Protein AF-0000000071175942 (afdb_homodimer)

Sequence (416 aa):
MAPLQQITIAVAVILCLSQVSLAQKGKKAVAVIKTDIVSGVIKFSQENATAPVFITGQIEGLSKGNHGFHIHEKGDTSGGCGTTGSHYNPHKANHGGPSDQDRHIGDLGNIYAEPSGVAQINIVDPKITLVGKYSIIGRAVVVHADPDDLGRRGHPDSKTTGHAGGRLGCGVIGIEHPPDFWNSSSTASSSIILILAAVIISGLANSRMAPLQQITIAVAVILCLSQVSLAQKGKKAVAVIKTDIVSGVIKFSQENATAPVFITGQIEGLSKGNHGFHIHEKGDTSGGCGTTGSHYNPHKANHGGPSDQDRHIGDLGNIYAEPSGVAQINIVDPKITLVGKYSIIGRAVVVHADPDDLGRRGHPDSKTTGHAGGRLGCGVIGIEHPPDFWNSSSTASSSIILILAAVIISGLANSR

Foldseek 3Di:
DPPPPPPPPPPPPPPPPPPPPPQPAKFKKWWWKDDPQKTKIKMWIDGGFQFWIKIWIKMFRAAFFKWWKWWACALDCVVHPVPLHFGAAPPPFWFFAQPDPTHHLTGDFIFGADNRRMTTDTGTGRREGCEDPRHSARHKMWIARAGQCGLPDDDPCCRGHSPRHHTPIMTGMHGDPDPPDGHPPPPPPPPPPPPPPPPPPPPPPPPD/DPPPPPPPPPPPPPPPPPPPPPQPAKFKKKWWKDDPQKTKIKMWIDRGFQFWIKIWIKMFRAAFFKWWKWWACALDCVVHPVPLHFGAAPPPFWFFAQPDPTHGLTGDFIFGAHNRRMTTDTGTGRREGCEDPRHSARHKMWIARAGQCGLPDDDPCCRGHSPRHHTPIMTGMHGDPDPPDGHPPPPPPPPPPPPPPPPPPPPPPPDD

Secondary structure (DSSP, 8-state):
--------------------------EEEEEEEE-SS-EEEEEEEESSTTSPEEEEEEEESPPSEEEEEEEES----EEEEGGG-SB--TT-PPP--TT-SSS-TTEEEEEEE-TTSEEEEEEEESS--SSSTT--TT-EEEEESS---TT-SS-TTHHHHTT--SEEEEEE-EEEE-SS-S--------------------------/--------------------------EEEEEEEE-SS-EEEEEEEESSTTSPEEEEEEEESPPSEEEEEEEES----EEEEGGG-SB--TT-PPP--TT-SSS-TTEEEEEEE-TTSEEEEEEEESS--SSSTT--TT-EEEEESS---TT-SSSTTHHHHTT--SEEEEEE-EEEE-SS-S--------------------------

Solvent-accessible surface area (backbone atoms only — not comparable to full-atom values): 22180 Å² total; per-residue (Å²): 132,80,79,78,76,76,77,78,76,78,76,77,78,73,74,72,71,68,70,72,65,72,71,58,72,48,39,32,32,28,20,51,24,71,49,100,63,22,36,32,46,40,38,37,40,25,60,36,94,84,44,46,27,38,35,36,44,39,36,36,61,41,68,63,40,50,18,13,31,32,30,22,31,13,16,24,55,83,68,42,55,72,47,15,62,55,67,22,40,87,78,70,48,45,30,22,31,66,85,44,84,66,28,29,56,19,34,61,30,61,43,50,19,39,88,89,10,44,21,69,42,79,47,78,39,73,71,45,40,80,47,53,40,67,30,48,60,6,14,18,43,35,37,24,64,27,45,39,49,38,33,70,54,89,55,92,46,8,50,69,61,12,56,13,68,55,70,60,32,39,16,44,24,7,32,57,31,68,57,63,72,62,41,61,65,72,72,70,74,72,72,74,75,74,76,76,78,78,78,78,77,76,77,78,76,76,81,122,133,82,80,78,74,77,76,78,76,77,75,77,78,74,73,72,70,67,70,71,66,73,72,59,73,48,41,31,31,26,20,51,25,72,49,99,62,21,37,33,47,40,36,37,38,25,62,36,95,84,44,45,28,39,35,36,42,40,38,35,59,41,69,63,41,49,19,14,32,32,30,23,30,12,15,22,54,82,67,40,58,72,48,15,63,56,65,22,41,84,77,71,48,46,29,20,30,67,85,45,84,68,28,28,56,19,37,60,29,62,43,50,19,38,87,88,10,42,21,69,43,78,45,76,38,73,71,44,39,79,47,53,40,70,30,48,60,7,14,18,44,36,38,25,64,27,47,40,48,37,33,69,55,88,55,94,46,9,48,68,61,12,56,13,66,55,71,59,32,39,17,44,23,7,33,58,31,68,56,61,73,63,40,61,64,74,70,69,75,71,72,75,74,76,74,77,77,77,76,78,76,77,77,77,75,76,79,125

pLDDT: mean 83.29, std 24.88, range [25.86, 99.0]

Nearest PDB structures (foldseek):
  4mcm-assembly4_G  TM=9.886E-01  e=2.846E-21  Homo sapiens
  8gsq-assembly3_E  TM=9.847E-01  e=2.397E-21  Homo sapiens
  3gtv-assembly6_K  TM=9.870E-01  e=3.786E-21  Homo sapiens
  1uxl-assembly4_I  TM=9.882E-01  e=4.009E-21  Homo sapiens
  1to4-assembly1_A  TM=9.749E-01  e=4.759E-21  Schistosoma mansoni

Structure (mmCIF, N/CA/C/O backbone):
data_AF-0000000071175942-model_v1
#
loop_
_entity.id
_entity.type
_entity.pdbx_description
1 polymer 'Superoxide dismutase'
#
loop_
_atom_site.group_PDB
_atom_site.id
_atom_site.type_symbol
_atom_site.label_atom_id
_atom_site.label_alt_id
_atom_site.label_comp_id
_atom_site.label_asym_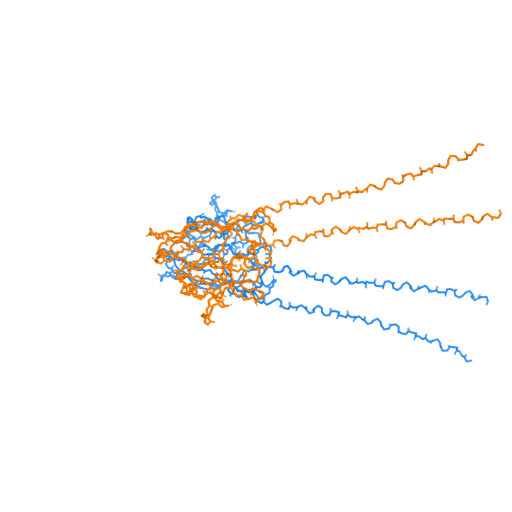id
_atom_site.label_entity_id
_atom_site.label_seq_id
_atom_site.pdbx_PDB_ins_code
_atom_site.Cartn_x
_atom_site.Cartn_y
_atom_site.Cartn_z
_atom_site.occupancy
_atom_site.B_iso_or_equiv
_atom_site.auth_seq_id
_atom_site.auth_comp_id
_atom_site.auth_asym_id
_atom_site.auth_atom_id
_atom_site.pdbx_PDB_model_num
ATOM 1 N N . MET A 1 1 ? 80.625 -10.57 19 1 34.16 1 MET A N 1
ATOM 2 C CA . MET A 1 1 ? 79.25 -10.547 19.453 1 34.16 1 MET A CA 1
ATOM 3 C C . MET A 1 1 ? 78.312 -10.016 18.375 1 34.16 1 MET A C 1
ATOM 5 O O . MET A 1 1 ? 78.562 -8.914 17.859 1 34.16 1 MET A O 1
ATOM 9 N N . ALA A 1 2 ? 77.75 -10.977 17.562 1 44.56 2 ALA A N 1
ATOM 10 C CA . ALA A 1 2 ? 76.875 -10.766 16.391 1 44.56 2 ALA A CA 1
ATOM 11 C C . ALA A 1 2 ? 75.688 -9.875 16.719 1 44.56 2 ALA A C 1
ATOM 13 O O . ALA A 1 2 ? 75.188 -9.93 17.844 1 44.56 2 ALA A O 1
ATOM 14 N N . PRO A 1 3 ? 75.625 -8.688 16.047 1 43.81 3 PRO A N 1
ATOM 15 C CA . PRO A 1 3 ? 74.5 -7.746 16.281 1 43.81 3 PRO A CA 1
ATOM 16 C C . PRO A 1 3 ? 73.125 -8.414 16.203 1 43.81 3 PRO A C 1
ATOM 18 O O . PRO A 1 3 ? 72.938 -9.367 15.453 1 43.81 3 PRO A O 1
ATOM 21 N N . LEU A 1 4 ? 72.5 -8.547 17.375 1 44.12 4 LEU A N 1
ATOM 22 C CA . LEU A 1 4 ? 71.125 -8.961 17.516 1 44.12 4 LEU A CA 1
ATOM 23 C C . LEU A 1 4 ? 70.188 -8.219 16.531 1 44.12 4 LEU A C 1
ATOM 25 O O . LEU A 1 4 ? 70.125 -6.992 16.562 1 44.12 4 LEU A O 1
ATOM 29 N N . GLN A 1 5 ? 70.188 -8.75 15.281 1 41.72 5 GLN A N 1
ATOM 30 C CA . GLN A 1 5 ? 69.188 -8.242 14.328 1 41.72 5 GLN A CA 1
ATOM 31 C C . GLN A 1 5 ? 67.812 -8.156 14.961 1 41.72 5 GLN A C 1
ATOM 33 O O . GLN A 1 5 ? 67.312 -9.109 15.594 1 41.72 5 GLN A O 1
ATOM 38 N N . GLN A 1 6 ? 67.438 -6.965 15.469 1 40.06 6 GLN A N 1
ATOM 39 C CA . GLN A 1 6 ? 66.062 -6.641 15.945 1 40.06 6 GLN A CA 1
ATOM 40 C C . GLN A 1 6 ? 65.062 -6.969 14.883 1 40.06 6 GLN A C 1
ATOM 42 O O . GLN A 1 6 ? 65.188 -6.551 13.727 1 40.06 6 GLN A O 1
ATOM 47 N N . ILE A 1 7 ? 64.5 -8.195 14.883 1 44.91 7 ILE A N 1
ATOM 48 C CA . ILE A 1 7 ? 63.344 -8.555 14.055 1 44.91 7 ILE A CA 1
ATOM 49 C C . ILE A 1 7 ? 62.125 -7.723 14.469 1 44.91 7 ILE A C 1
ATOM 51 O O . ILE A 1 7 ? 61.75 -7.723 15.633 1 44.91 7 ILE A O 1
ATOM 55 N N . THR A 1 8 ? 62.031 -6.512 13.906 1 41 8 THR A N 1
ATOM 56 C CA . THR A 1 8 ? 60.781 -5.754 14.109 1 41 8 THR A CA 1
ATOM 57 C C . THR A 1 8 ? 59.594 -6.512 13.547 1 41 8 THR A C 1
ATOM 59 O O . THR A 1 8 ? 59.562 -6.848 12.367 1 41 8 THR A O 1
ATOM 62 N N . ILE A 1 9 ? 58.969 -7.348 14.328 1 43 9 ILE A N 1
ATOM 63 C CA . ILE A 1 9 ? 57.719 -8.023 13.984 1 43 9 ILE A CA 1
ATOM 64 C C . ILE A 1 9 ? 56.625 -6.988 13.75 1 43 9 ILE A C 1
ATOM 66 O O . ILE A 1 9 ? 56.312 -6.18 14.633 1 43 9 ILE A O 1
ATOM 70 N N . ALA A 1 10 ? 56.469 -6.512 12.516 1 44.31 10 ALA A N 1
ATOM 71 C CA . ALA A 1 10 ? 55.312 -5.691 12.188 1 44.31 10 ALA A CA 1
ATOM 72 C C . ALA A 1 10 ? 54 -6.477 12.359 1 44.31 10 ALA A C 1
ATOM 74 O O . ALA A 1 10 ? 53.844 -7.539 11.758 1 44.31 10 ALA A O 1
ATOM 75 N N . VAL A 1 11 ? 53.438 -6.484 13.57 1 43.22 11 VAL A N 1
ATOM 76 C CA . VAL A 1 11 ? 52.125 -7.082 13.797 1 43.22 11 VAL A CA 1
ATOM 77 C C . VAL A 1 11 ? 51.062 -6.379 12.938 1 43.22 11 VAL A C 1
ATOM 79 O O . VAL A 1 11 ? 50.875 -5.164 13.039 1 43.22 11 VAL A O 1
ATOM 82 N N . ALA A 1 12 ? 50.875 -6.848 11.711 1 45.47 12 ALA A N 1
ATOM 83 C CA . ALA A 1 12 ? 49.75 -6.367 10.945 1 45.47 12 ALA A CA 1
ATOM 84 C C . ALA A 1 12 ? 48.438 -6.578 11.711 1 45.47 12 ALA A C 1
ATOM 86 O O . ALA A 1 12 ? 48.094 -7.711 12.055 1 45.47 12 ALA A O 1
ATOM 87 N N . VAL A 1 13 ? 48 -5.629 12.641 1 40.19 13 VAL A N 1
ATOM 88 C CA . VAL A 1 13 ? 46.688 -5.668 13.242 1 40.19 13 VAL A CA 1
ATOM 89 C C . VAL A 1 13 ? 45.625 -5.711 12.141 1 40.19 13 VAL A C 1
ATOM 91 O O . VAL A 1 13 ? 45.5 -4.773 11.344 1 40.19 13 VAL A O 1
ATOM 94 N N . ILE A 1 14 ? 45.312 -6.938 11.609 1 44.28 14 ILE A N 1
ATOM 95 C CA . ILE A 1 14 ? 44.156 -7.066 10.758 1 44.28 14 ILE A CA 1
ATOM 96 C C . ILE A 1 14 ? 42.906 -6.57 11.508 1 44.28 14 ILE A C 1
ATOM 98 O O . ILE A 1 14 ? 42.531 -7.152 12.523 1 44.28 14 ILE A O 1
ATOM 102 N N . LEU A 1 15 ? 42.75 -5.285 11.594 1 39.47 15 LEU A N 1
ATOM 103 C CA . LEU A 1 15 ? 41.438 -4.801 12.055 1 39.47 15 LEU A CA 1
ATOM 104 C C . LEU A 1 15 ? 40.312 -5.473 11.281 1 39.47 15 LEU A C 1
ATOM 106 O O . LEU A 1 15 ? 40.156 -5.273 10.07 1 39.47 15 LEU A O 1
ATOM 110 N N . CYS A 1 16 ? 40.062 -6.746 11.695 1 40.25 16 CYS A N 1
ATOM 111 C CA . CYS A 1 16 ? 38.812 -7.316 11.203 1 40.25 16 CYS A CA 1
ATOM 112 C C . CYS A 1 16 ? 37.625 -6.391 11.492 1 40.25 16 CYS A C 1
ATOM 114 O O . CYS A 1 16 ? 37.25 -6.223 12.648 1 40.25 16 CYS A O 1
ATOM 116 N N . LEU A 1 17 ? 37.594 -5.281 10.844 1 38.81 17 LEU A N 1
ATOM 117 C CA . LEU A 1 17 ? 36.312 -4.578 10.922 1 38.81 17 LEU A CA 1
ATOM 118 C C . LEU A 1 17 ? 35.156 -5.547 10.781 1 38.81 17 LEU A C 1
ATOM 120 O O . LEU A 1 17 ? 34.969 -6.156 9.727 1 38.81 17 LEU A O 1
ATOM 124 N N . SER A 1 18 ? 34.875 -6.312 11.867 1 36.91 18 SER A N 1
ATOM 125 C CA . SER A 1 18 ? 33.594 -6.961 11.875 1 36.91 18 SER A CA 1
ATOM 126 C C . SER A 1 18 ? 32.5 -6.043 11.297 1 36.91 18 SER A C 1
ATOM 128 O O . SER A 1 18 ? 32.344 -4.898 11.727 1 36.91 18 SER A O 1
ATOM 130 N N . GLN A 1 19 ? 32.406 -6.07 10.047 1 36.94 19 GLN A N 1
ATOM 131 C CA . GLN A 1 19 ? 31.141 -5.516 9.594 1 36.94 19 GLN A CA 1
ATOM 132 C C . GLN A 1 19 ? 30 -5.914 10.523 1 36.94 19 GLN A C 1
ATOM 134 O O . GLN A 1 19 ? 29.734 -7.102 10.703 1 36.94 19 GLN A O 1
ATOM 139 N N . VAL A 1 20 ? 29.938 -5.395 11.727 1 38.66 20 VAL A N 1
ATOM 140 C CA . VAL A 1 20 ? 28.625 -5.523 12.367 1 38.66 20 VAL A CA 1
ATOM 141 C C . VAL A 1 20 ? 27.531 -5.414 11.32 1 38.66 20 VAL A C 1
ATOM 143 O O . VAL A 1 20 ? 27.391 -4.383 10.656 1 38.66 20 VAL A O 1
ATOM 146 N N . SER A 1 21 ? 27.375 -6.426 10.57 1 39.06 21 SER A N 1
ATOM 147 C CA . SER A 1 21 ? 26.109 -6.461 9.844 1 39.06 21 SER A CA 1
ATOM 148 C C . SER A 1 21 ? 24.969 -5.934 10.703 1 39.06 21 SER A C 1
ATOM 150 O O . SER A 1 21 ? 24.672 -6.477 11.766 1 39.06 21 SER A O 1
ATOM 152 N N . LEU A 1 22 ? 24.891 -4.719 11.07 1 40.53 22 LEU A N 1
ATOM 153 C CA . LEU A 1 22 ? 23.578 -4.348 11.602 1 40.53 22 LEU A CA 1
ATOM 154 C C . LEU A 1 22 ? 22.484 -5.211 11 1 40.53 22 LEU A C 1
ATOM 156 O O . LEU A 1 22 ? 22.25 -5.18 9.789 1 40.53 22 LEU A O 1
ATOM 160 N N . ALA A 1 23 ? 22.328 -6.391 11.523 1 45.62 23 ALA A N 1
ATOM 161 C CA . ALA A 1 23 ? 21.234 -7.305 11.203 1 45.62 23 ALA A CA 1
ATOM 162 C C . ALA A 1 23 ? 19.984 -6.539 10.773 1 45.62 23 ALA A C 1
ATOM 164 O O . ALA A 1 23 ? 19.469 -5.715 11.531 1 45.62 23 ALA A O 1
ATOM 165 N N . GLN A 1 24 ? 19.938 -6.254 9.523 1 58.81 24 GLN A N 1
ATOM 166 C CA . GLN A 1 24 ? 18.688 -5.703 9.031 1 58.81 24 GLN A CA 1
ATOM 167 C C . GLN A 1 24 ? 17.484 -6.41 9.664 1 58.81 24 GLN A C 1
ATOM 169 O O . GLN A 1 24 ? 17.422 -7.641 9.672 1 58.81 24 GLN A O 1
ATOM 174 N N . LYS A 1 25 ? 16.781 -5.738 10.523 1 73.88 25 LYS A N 1
ATOM 175 C CA . LYS A 1 25 ? 15.586 -6.242 11.188 1 73.88 25 LYS A CA 1
ATOM 176 C C . LYS A 1 25 ? 14.562 -6.75 10.18 1 73.88 25 LYS A C 1
ATOM 178 O O . LYS A 1 25 ? 14.414 -6.176 9.094 1 73.88 25 LYS A O 1
ATOM 183 N N . GLY A 1 26 ? 14.062 -7.922 10.367 1 92.88 26 GLY A N 1
ATOM 184 C CA . GLY A 1 26 ? 12.992 -8.531 9.609 1 92.88 26 GLY A CA 1
ATOM 185 C C . GLY A 1 26 ? 11.898 -7.547 9.227 1 92.88 26 GLY A C 1
ATOM 186 O O . GLY A 1 26 ? 11.703 -6.539 9.906 1 92.88 26 GLY A O 1
ATOM 187 N N . LYS A 1 27 ? 11.391 -7.738 8 1 96.5 27 LYS A N 1
ATOM 188 C CA . LYS A 1 27 ? 10.297 -6.914 7.5 1 96.5 27 LYS A CA 1
ATOM 189 C C . LYS A 1 27 ? 9 -7.711 7.414 1 96.5 27 LYS A C 1
ATOM 191 O O . LYS A 1 27 ? 9.008 -8.875 7.012 1 96.5 27 LYS A O 1
ATOM 196 N N . LYS A 1 28 ? 7.941 -7.039 7.824 1 98.38 28 LYS A N 1
ATOM 197 C CA . LYS A 1 28 ? 6.605 -7.613 7.715 1 98.38 28 LYS A CA 1
ATOM 198 C C . LYS A 1 28 ? 5.66 -6.672 6.973 1 98.38 28 LYS A C 1
ATOM 200 O O . LYS A 1 28 ? 5.684 -5.461 7.199 1 98.38 28 LYS A O 1
ATOM 205 N N . ALA A 1 29 ? 4.898 -7.273 6.117 1 98.75 29 ALA A N 1
ATOM 206 C CA . ALA A 1 29 ? 3.898 -6.559 5.328 1 98.75 29 ALA A CA 1
ATOM 207 C C . ALA A 1 29 ? 2.557 -7.285 5.363 1 98.75 29 ALA A C 1
ATOM 209 O O . ALA A 1 29 ? 2.473 -8.43 5.812 1 98.75 29 ALA A O 1
ATOM 210 N N . VAL A 1 30 ? 1.546 -6.551 4.961 1 98.94 30 VAL A N 1
ATOM 211 C CA . VAL A 1 30 ? 0.2 -7.113 5.004 1 98.94 30 VAL A CA 1
ATOM 212 C C . VAL A 1 30 ? -0.644 -6.527 3.875 1 98.94 30 VAL A C 1
ATOM 214 O O . VAL A 1 30 ? -0.462 -5.371 3.488 1 98.94 30 VAL A O 1
ATOM 217 N N . ALA A 1 31 ? -1.486 -7.305 3.322 1 98.94 31 ALA A N 1
ATOM 218 C CA . ALA A 1 31 ? -2.504 -6.883 2.363 1 98.94 31 ALA A CA 1
ATOM 219 C C . ALA A 1 31 ? -3.887 -7.371 2.779 1 98.94 31 ALA A C 1
ATOM 221 O O . ALA A 1 31 ? -4.062 -8.547 3.104 1 98.94 31 ALA A O 1
ATOM 222 N N . VAL A 1 32 ? -4.82 -6.488 2.781 1 98.94 32 VAL A N 1
ATOM 223 C CA . VAL A 1 32 ? -6.207 -6.828 3.066 1 98.94 32 VAL A CA 1
ATOM 224 C C . VAL A 1 32 ? -7.012 -6.855 1.77 1 98.94 32 VAL A C 1
ATOM 226 O O . VAL A 1 32 ? -7.016 -5.879 1.015 1 98.94 32 VAL A O 1
ATOM 229 N N . ILE A 1 33 ? -7.578 -7.961 1.492 1 98.81 33 ILE A N 1
ATOM 230 C CA . ILE A 1 33 ? -8.477 -8.133 0.358 1 98.81 33 ILE A CA 1
ATOM 231 C C . ILE A 1 33 ? -9.93 -7.98 0.82 1 98.81 33 ILE A C 1
ATOM 233 O O . ILE A 1 33 ? -10.375 -8.688 1.725 1 98.81 33 ILE A O 1
ATOM 237 N N . LYS A 1 34 ? -10.609 -7.059 0.223 1 96.56 34 LYS A N 1
ATOM 238 C CA . LYS A 1 34 ? -12.016 -6.844 0.571 1 96.56 34 LYS A CA 1
ATOM 239 C C . LYS A 1 34 ? -12.836 -6.469 -0.661 1 96.56 34 LYS A C 1
ATOM 241 O O . LYS A 1 34 ? -12.703 -5.359 -1.186 1 96.56 34 LYS A O 1
ATOM 246 N N . THR A 1 35 ? -13.555 -7.289 -1.182 1 94.94 35 THR A N 1
ATOM 247 C CA . THR A 1 35 ? -14.586 -7.082 -2.189 1 94.94 35 THR A CA 1
ATOM 248 C C . THR A 1 35 ? -15.945 -7.539 -1.67 1 94.94 35 THR A C 1
ATOM 250 O O . THR A 1 35 ? -16.078 -7.895 -0.498 1 94.94 35 THR A O 1
ATOM 253 N N . ASP A 1 36 ? -16.953 -7.41 -2.506 1 91.62 36 ASP A N 1
ATOM 254 C CA . ASP A 1 36 ? -18.281 -7.84 -2.105 1 91.62 36 ASP A CA 1
ATOM 255 C C . ASP A 1 36 ? -18.328 -9.352 -1.908 1 91.62 36 ASP A C 1
ATOM 257 O O . ASP A 1 36 ? -19.125 -9.852 -1.108 1 91.62 36 ASP A O 1
ATOM 261 N N . ILE A 1 37 ? -17.406 -10.047 -2.566 1 93.94 37 ILE A N 1
ATOM 262 C CA . ILE A 1 37 ? -17.531 -11.5 -2.613 1 93.94 37 ILE A CA 1
ATOM 263 C C . ILE A 1 37 ? -16.312 -12.141 -1.953 1 93.94 37 ILE A C 1
ATOM 265 O O . ILE A 1 37 ? -16.438 -13.141 -1.242 1 93.94 37 ILE A O 1
ATOM 269 N N . VAL A 1 38 ? -15.195 -11.578 -2.158 1 98.5 38 VAL A N 1
ATOM 270 C CA . VAL A 1 38 ? -13.93 -12.188 -1.735 1 98.5 38 VAL A CA 1
ATOM 271 C C . VAL A 1 38 ? -13.289 -11.328 -0.646 1 98.5 38 VAL A C 1
ATOM 273 O O . VAL A 1 38 ? -13.242 -10.102 -0.761 1 98.5 38 VAL A O 1
ATOM 276 N N . SER A 1 39 ? -12.844 -11.953 0.42 1 98.62 39 SER A N 1
ATOM 277 C CA . SER A 1 39 ? -12.156 -11.266 1.505 1 98.62 39 SER A CA 1
ATOM 278 C C . SER A 1 39 ? -10.969 -12.086 2.01 1 98.62 39 SER A C 1
ATOM 280 O O . SER A 1 39 ? -10.922 -13.305 1.832 1 98.62 39 SER A O 1
ATOM 282 N N . GLY A 1 40 ? -9.984 -11.406 2.547 1 98.81 40 GLY A N 1
ATOM 283 C CA . GLY A 1 40 ? -8.828 -12.109 3.09 1 98.81 40 GLY A CA 1
ATOM 284 C C . GLY A 1 40 ? -7.758 -11.164 3.613 1 98.81 40 GLY A C 1
ATOM 285 O O . GLY A 1 40 ? -7.805 -9.961 3.361 1 98.81 40 GLY A O 1
ATOM 286 N N . VAL A 1 41 ? -6.906 -11.688 4.445 1 98.94 41 VAL A N 1
ATOM 287 C CA . VAL A 1 41 ? -5.711 -11.008 4.934 1 98.94 41 VAL A CA 1
ATOM 288 C C . VAL A 1 41 ? -4.469 -11.828 4.598 1 98.94 41 VAL A C 1
ATOM 290 O O . VAL A 1 41 ? -4.383 -13.008 4.957 1 98.94 41 VAL A O 1
ATOM 293 N N . ILE A 1 42 ? -3.578 -11.258 3.865 1 99 42 ILE A N 1
ATOM 294 C CA . ILE A 1 42 ? -2.338 -11.914 3.455 1 99 42 ILE A CA 1
ATOM 295 C C . ILE A 1 42 ? -1.152 -11.242 4.148 1 99 42 ILE A C 1
ATOM 297 O O . ILE A 1 42 ? -1.005 -10.016 4.094 1 99 42 ILE A O 1
ATOM 301 N N . LYS A 1 43 ? -0.287 -12.008 4.75 1 98.94 43 LYS A N 1
ATOM 302 C CA . LYS A 1 43 ? 0.888 -11.508 5.457 1 98.94 43 LYS A CA 1
ATOM 303 C C . LYS A 1 43 ? 2.174 -11.93 4.754 1 98.94 43 LYS A C 1
ATOM 305 O O . LYS A 1 43 ? 2.277 -13.055 4.262 1 98.94 43 LYS A O 1
ATOM 310 N N . PHE A 1 44 ? 3.107 -11.062 4.75 1 98.94 44 PHE A N 1
ATOM 311 C CA . PHE A 1 44 ? 4.441 -11.273 4.195 1 98.94 44 PHE A CA 1
ATOM 312 C C . PHE A 1 44 ? 5.508 -11.055 5.262 1 98.94 44 PHE A C 1
ATOM 314 O O . PHE A 1 44 ? 5.453 -10.078 6.012 1 98.94 44 PHE A O 1
ATOM 321 N N . SER A 1 45 ? 6.457 -11.945 5.305 1 98.69 45 SER A N 1
ATOM 322 C CA . SER A 1 45 ? 7.562 -11.797 6.242 1 98.69 45 SER A CA 1
ATOM 323 C C . SER A 1 45 ? 8.898 -12.133 5.586 1 98.69 45 SER A C 1
ATOM 325 O O . SER A 1 45 ? 9.016 -13.148 4.902 1 98.69 45 SER A O 1
ATOM 327 N N . GLN A 1 46 ? 9.805 -11.266 5.762 1 98 46 GLN A N 1
ATOM 328 C CA . GLN A 1 46 ? 11.156 -11.453 5.25 1 98 46 GLN A CA 1
ATOM 329 C C . GLN A 1 46 ? 12.195 -11.195 6.34 1 98 46 GLN A C 1
ATOM 331 O O . GLN A 1 46 ? 12.281 -10.086 6.871 1 98 46 GLN A O 1
ATOM 336 N N . GLU A 1 47 ? 13.008 -12.18 6.617 1 96.81 47 GLU A N 1
ATOM 337 C CA . GLU A 1 47 ? 13.898 -12.141 7.773 1 96.81 47 GLU A CA 1
ATOM 338 C C . GLU A 1 47 ? 15.047 -11.164 7.555 1 96.81 47 GLU A C 1
ATOM 340 O O . GLU A 1 47 ? 15.5 -10.508 8.492 1 96.81 47 GLU A O 1
ATOM 345 N N . ASN A 1 48 ? 15.547 -11.172 6.438 1 93.5 48 ASN A N 1
ATOM 346 C CA . ASN A 1 48 ? 16.594 -10.25 6.02 1 93.5 48 ASN A CA 1
ATOM 347 C C . ASN A 1 48 ? 16.578 -10.031 4.512 1 93.5 48 ASN A C 1
ATOM 349 O O . ASN A 1 48 ? 15.797 -10.656 3.795 1 93.5 48 ASN A O 1
ATOM 353 N N . ALA A 1 49 ? 17.406 -9.258 4.012 1 91.06 49 ALA A N 1
ATOM 354 C CA . ALA A 1 49 ? 17.344 -8.766 2.643 1 91.06 49 ALA A CA 1
ATOM 355 C C . ALA A 1 49 ? 17.547 -9.891 1.637 1 91.06 49 ALA A C 1
ATOM 357 O O . ALA A 1 49 ? 17.125 -9.789 0.479 1 91.06 49 ALA A O 1
ATOM 358 N N . THR A 1 50 ? 18.141 -10.984 1.987 1 94.25 50 THR A N 1
ATOM 359 C CA . THR A 1 50 ? 18.438 -12.055 1.043 1 94.25 50 THR A CA 1
ATOM 360 C C . THR A 1 50 ? 17.578 -13.281 1.329 1 94.25 50 THR A C 1
ATOM 362 O O . THR A 1 50 ? 17.625 -14.266 0.592 1 94.25 50 THR A O 1
ATOM 365 N N . ALA A 1 51 ? 16.781 -13.234 2.395 1 97.5 51 ALA A N 1
ATOM 366 C CA . ALA A 1 51 ? 15.922 -14.352 2.756 1 97.5 51 ALA A CA 1
ATOM 367 C C . ALA A 1 51 ? 14.695 -14.414 1.852 1 97.5 51 ALA A C 1
ATOM 369 O O . ALA A 1 51 ? 14.242 -13.383 1.344 1 97.5 51 ALA A O 1
ATOM 370 N N . PRO A 1 52 ? 14.234 -15.617 1.609 1 98.38 52 PRO A N 1
ATOM 371 C CA . PRO A 1 52 ? 12.945 -15.695 0.917 1 98.38 52 PRO A CA 1
ATOM 372 C C . PRO A 1 52 ? 11.812 -15.047 1.706 1 98.38 52 PRO A C 1
ATOM 374 O O . PRO A 1 52 ? 11.969 -14.758 2.896 1 98.38 52 PRO A O 1
ATOM 377 N N . VAL A 1 53 ? 10.766 -14.727 1.057 1 98.81 53 VAL A N 1
ATOM 378 C CA . VAL A 1 53 ? 9.586 -14.172 1.714 1 98.81 53 VAL A CA 1
ATOM 379 C C . VAL A 1 53 ? 8.594 -15.289 2.035 1 98.81 53 VAL A C 1
ATOM 381 O O . VAL A 1 53 ? 8.305 -16.125 1.186 1 98.81 53 VAL A O 1
ATOM 384 N N . PHE A 1 54 ? 8.109 -15.266 3.23 1 98.88 54 PHE A N 1
ATOM 385 C CA . PHE A 1 54 ? 7.027 -16.141 3.656 1 98.88 54 PHE A CA 1
ATOM 386 C C . PHE A 1 54 ? 5.68 -15.453 3.533 1 98.88 54 PHE A C 1
ATOM 388 O O . PHE A 1 54 ? 5.5 -14.344 4.043 1 98.88 54 PHE A O 1
ATOM 395 N N . ILE A 1 55 ? 4.801 -16.125 2.828 1 98.94 55 ILE A N 1
ATOM 396 C CA . ILE A 1 55 ? 3.453 -15.602 2.623 1 98.94 55 ILE A CA 1
ATOM 397 C C . ILE A 1 55 ? 2.436 -16.5 3.32 1 98.94 55 ILE A C 1
ATOM 399 O O . ILE A 1 55 ? 2.369 -17.703 3.047 1 98.94 55 ILE A O 1
ATOM 403 N N . THR A 1 56 ? 1.658 -15.875 4.246 1 98.94 56 THR A N 1
ATOM 404 C CA . THR A 1 56 ? 0.653 -16.641 4.984 1 98.94 56 THR A CA 1
ATOM 405 C C . THR A 1 56 ? -0.674 -15.883 5.02 1 98.94 56 THR A C 1
ATOM 407 O O . THR A 1 56 ? -0.719 -14.68 4.742 1 98.94 56 THR A O 1
ATOM 410 N N . GLY A 1 57 ? -1.738 -16.641 5.316 1 98.88 57 GLY A N 1
ATOM 411 C CA . GLY A 1 57 ? -3.053 -16.031 5.449 1 98.88 57 GLY A CA 1
ATOM 412 C C . GLY A 1 57 ? -4.172 -16.906 4.938 1 98.88 57 GLY A C 1
ATOM 413 O O . GLY A 1 57 ? -4.059 -18.141 4.953 1 98.88 57 GLY A O 1
ATOM 414 N N . GLN A 1 58 ? -5.246 -16.188 4.594 1 98.88 58 GLN A N 1
ATOM 415 C CA . GLN A 1 58 ? -6.426 -16.891 4.105 1 98.88 58 GLN A CA 1
ATOM 416 C C . GLN A 1 58 ? -7.285 -15.977 3.232 1 98.88 58 GLN A C 1
ATOM 418 O O . GLN A 1 58 ? -7.34 -14.766 3.455 1 98.88 58 GLN A O 1
ATOM 423 N N . ILE A 1 59 ? -7.902 -16.609 2.297 1 98.94 59 ILE A N 1
ATOM 424 C CA . ILE A 1 59 ? -8.875 -15.93 1.449 1 98.94 59 ILE A CA 1
ATOM 425 C C . ILE A 1 59 ? -10.195 -16.703 1.452 1 98.94 59 ILE A C 1
ATOM 427 O O . ILE A 1 59 ? -10.195 -17.938 1.352 1 98.94 59 ILE A O 1
ATOM 431 N N . GLU A 1 60 ? -11.266 -16 1.533 1 98.88 60 GLU A N 1
ATOM 432 C CA . GLU A 1 60 ? -12.602 -16.594 1.558 1 98.88 60 GLU A CA 1
ATOM 433 C C . GLU A 1 60 ? -13.453 -16.078 0.398 1 98.88 60 GLU A C 1
ATOM 435 O O . GLU A 1 60 ? -13.18 -15.016 -0.153 1 98.88 60 GLU A O 1
ATOM 440 N N . GLY A 1 61 ? -14.477 -16.922 0.054 1 98.81 61 GLY A N 1
ATOM 441 C CA . GLY A 1 61 ? -15.414 -16.531 -0.981 1 98.81 61 GLY A CA 1
ATOM 442 C C . GLY A 1 61 ? -15.039 -17.031 -2.359 1 98.81 61 GLY A C 1
ATOM 443 O O . GLY A 1 61 ? -15.523 -16.516 -3.371 1 98.81 61 GLY A O 1
ATOM 444 N N . LEU A 1 62 ? -14.203 -17.984 -2.375 1 98.81 62 LEU A N 1
ATOM 445 C CA . LEU A 1 62 ? -13.742 -18.531 -3.645 1 98.81 62 LEU A CA 1
ATOM 446 C C . LEU A 1 62 ? -14.516 -19.797 -4 1 98.81 62 LEU A C 1
ATOM 448 O O . LEU A 1 62 ? -14.969 -20.516 -3.111 1 98.81 62 LEU A O 1
ATOM 452 N N . SER A 1 63 ? -14.656 -20.031 -5.305 1 98.69 63 SER A N 1
ATOM 453 C CA . SER A 1 63 ? -15.133 -21.359 -5.715 1 98.69 63 SER A CA 1
ATOM 454 C C . SER A 1 63 ? -14.078 -22.422 -5.465 1 98.69 63 SER A C 1
ATOM 456 O O . SER A 1 63 ? -12.875 -22.141 -5.445 1 98.69 63 SER A O 1
ATOM 458 N N . LYS A 1 64 ? -14.516 -23.609 -5.309 1 98.81 64 LYS A N 1
ATOM 459 C CA . LYS A 1 64 ? -13.602 -24.719 -5.066 1 98.81 64 LYS A CA 1
ATOM 460 C C . LYS A 1 64 ? -12.602 -24.875 -6.207 1 98.81 64 LYS A C 1
ATOM 462 O O . LYS A 1 64 ? -12.969 -24.797 -7.379 1 98.81 64 LYS A O 1
ATOM 467 N N . GLY A 1 65 ? -11.297 -25.141 -5.785 1 98.88 65 GLY A N 1
ATOM 468 C CA . GLY A 1 65 ? -10.281 -25.453 -6.785 1 98.88 65 GLY A CA 1
ATOM 469 C C . GLY A 1 65 ? -9.141 -24.453 -6.801 1 98.88 65 GLY A C 1
ATOM 470 O O . GLY A 1 65 ? -8.969 -23.672 -5.855 1 98.88 65 GLY A O 1
ATOM 471 N N . ASN A 1 66 ? -8.359 -24.516 -7.816 1 98.88 66 ASN A N 1
ATOM 472 C CA . ASN A 1 66 ? -7.184 -23.656 -7.957 1 98.88 66 ASN A CA 1
ATOM 473 C C . ASN A 1 66 ? -7.559 -22.266 -8.469 1 98.88 66 ASN A C 1
ATOM 475 O O . A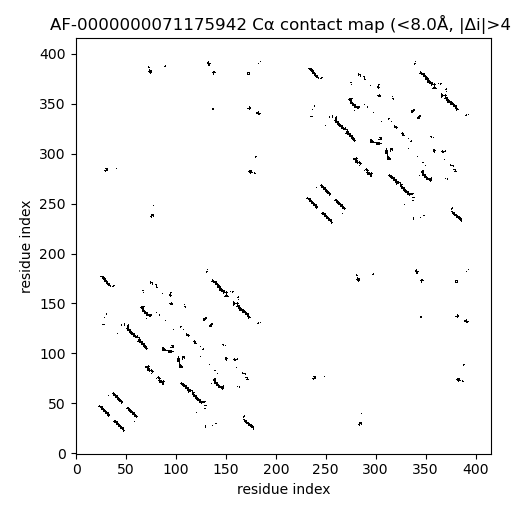SN A 1 66 ? -8.422 -22.141 -9.336 1 98.88 66 ASN A O 1
ATOM 479 N N . HIS A 1 67 ? -6.906 -21.312 -7.961 1 98.94 67 HIS A N 1
ATOM 480 C CA . HIS A 1 67 ? -6.992 -19.922 -8.383 1 98.94 67 HIS A CA 1
ATOM 481 C C . HIS A 1 67 ? -5.605 -19.328 -8.578 1 98.94 67 HIS A C 1
ATOM 483 O O . HIS A 1 67 ? -4.742 -19.453 -7.707 1 98.94 67 HIS A O 1
ATOM 489 N N . GLY A 1 68 ? -5.391 -18.703 -9.727 1 98.94 68 GLY A N 1
ATOM 490 C CA . GLY A 1 68 ? -4.141 -17.969 -9.906 1 98.94 68 GLY A CA 1
ATOM 491 C C . GLY A 1 68 ? -3.904 -16.922 -8.844 1 98.94 68 GLY A C 1
ATOM 492 O O . GLY A 1 68 ? -4.836 -16.219 -8.438 1 98.94 68 GLY A O 1
ATOM 493 N N . PHE A 1 69 ? -2.711 -16.828 -8.438 1 98.94 69 PHE A N 1
ATOM 494 C CA . PHE A 1 69 ? -2.301 -15.93 -7.371 1 98.94 69 PHE A CA 1
ATOM 495 C C . PHE A 1 69 ? -1.018 -15.195 -7.746 1 98.94 69 PHE A C 1
ATOM 497 O O . PHE A 1 69 ? 0.02 -15.82 -7.965 1 98.94 69 PHE A O 1
ATOM 504 N N . HIS A 1 70 ? -1.104 -13.805 -7.871 1 98.94 70 HIS A N 1
ATOM 505 C CA . HIS A 1 70 ? 0.026 -13.047 -8.406 1 98.94 70 HIS A CA 1
ATOM 506 C C . HIS A 1 70 ? 0.195 -11.719 -7.688 1 98.94 70 HIS A C 1
ATOM 508 O O . HIS A 1 70 ? -0.768 -11.18 -7.137 1 98.94 70 HIS A O 1
ATOM 514 N N . ILE A 1 71 ? 1.401 -11.266 -7.641 1 98.88 71 ILE A N 1
ATOM 515 C CA . ILE A 1 71 ? 1.646 -9.852 -7.363 1 98.88 71 ILE A CA 1
ATOM 516 C C . ILE A 1 71 ? 1.568 -9.055 -8.664 1 98.88 71 ILE A C 1
ATOM 518 O O . ILE A 1 71 ? 2.176 -9.43 -9.672 1 98.88 71 ILE A O 1
ATOM 522 N N . HIS A 1 72 ? 0.812 -8.008 -8.633 1 98.88 72 HIS A N 1
ATOM 523 C CA . HIS A 1 72 ? 0.681 -7.113 -9.773 1 98.88 72 HIS A CA 1
ATOM 524 C C . HIS A 1 72 ? 1.545 -5.867 -9.602 1 98.88 72 HIS A C 1
ATOM 526 O O . HIS A 1 72 ? 1.996 -5.57 -8.492 1 98.88 72 HIS A O 1
ATOM 532 N N . GLU A 1 73 ? 1.75 -5.141 -10.688 1 98.25 73 GLU A N 1
ATOM 533 C CA . GLU A 1 73 ? 2.787 -4.117 -10.75 1 98.25 73 GLU A CA 1
ATOM 534 C C . GLU A 1 73 ? 2.346 -2.84 -10.039 1 98.25 73 GLU A C 1
ATOM 536 O O . GLU A 1 73 ? 3.182 -2.025 -9.641 1 98.25 73 GLU A O 1
ATOM 541 N N . LYS A 1 74 ? 1.042 -2.65 -9.828 1 98.56 74 LYS A N 1
ATOM 542 C CA . LYS A 1 74 ? 0.538 -1.438 -9.188 1 98.56 74 LYS A CA 1
ATOM 543 C C . LYS A 1 74 ? -0.305 -1.773 -7.965 1 98.56 74 LYS A C 1
ATOM 545 O O . LYS A 1 74 ? -0.857 -2.871 -7.863 1 98.56 74 LYS A O 1
ATOM 550 N N . GLY A 1 75 ? -0.295 -0.849 -7.004 1 98.69 75 GLY A N 1
ATOM 551 C CA . GLY A 1 75 ? -1.25 -0.867 -5.91 1 98.69 75 GLY A CA 1
ATOM 552 C C . GLY A 1 75 ? -2.395 0.109 -6.098 1 98.69 75 GLY A C 1
ATOM 553 O O . GLY A 1 75 ? -2.799 0.792 -5.156 1 98.69 75 GLY A O 1
ATOM 554 N N . ASP A 1 76 ? -2.801 0.268 -7.332 1 98.81 76 ASP A N 1
ATOM 555 C CA . ASP A 1 76 ? -3.945 1.093 -7.703 1 98.81 76 ASP A CA 1
ATOM 556 C C . ASP A 1 76 ? -5.223 0.259 -7.766 1 98.81 76 ASP A C 1
ATOM 558 O O . ASP A 1 76 ? -5.395 -0.56 -8.672 1 98.81 76 ASP A O 1
ATOM 562 N N . THR A 1 77 ? -6.133 0.517 -6.816 1 98.5 77 THR A N 1
ATOM 563 C CA . THR A 1 77 ? -7.395 -0.215 -6.824 1 98.5 77 THR A CA 1
ATOM 564 C C . THR A 1 77 ? -8.57 0.734 -7.043 1 98.5 77 THR A C 1
ATOM 566 O O . THR A 1 77 ? -9.695 0.441 -6.637 1 98.5 77 THR A O 1
ATOM 569 N N . SER A 1 78 ? -8.297 1.88 -7.562 1 98.38 78 SER A N 1
ATOM 570 C CA . SER A 1 78 ? -9.328 2.896 -7.738 1 98.38 78 SER A CA 1
ATOM 571 C C . SER A 1 78 ? -10.406 2.428 -8.719 1 98.38 78 SER A C 1
ATOM 573 O O . SER A 1 78 ? -11.562 2.842 -8.617 1 98.38 78 SER A O 1
ATOM 575 N N . GLY A 1 79 ? -10.086 1.575 -9.664 1 97.56 79 GLY A N 1
ATOM 576 C CA . GLY A 1 79 ? -11.023 0.944 -10.586 1 97.56 79 GLY A CA 1
ATOM 577 C C . GLY A 1 79 ? -11.258 -0.522 -10.273 1 97.56 79 GLY A C 1
ATOM 578 O O . GLY A 1 79 ? -11.492 -1.322 -11.188 1 97.56 79 GLY A O 1
ATOM 579 N N . GLY A 1 80 ? -11.156 -0.832 -9 1 97.38 80 GLY A N 1
ATOM 580 C CA . GLY A 1 80 ? -11.156 -2.242 -8.648 1 97.38 80 GLY A CA 1
ATOM 581 C C . GLY A 1 80 ? -9.836 -2.932 -8.953 1 97.38 80 GLY A C 1
ATOM 582 O O . GLY A 1 80 ? -8.797 -2.277 -9.055 1 97.38 80 GLY A O 1
ATOM 583 N N . CYS A 1 81 ? -9.914 -4.223 -9.039 1 98.31 81 CYS A N 1
ATOM 584 C CA . CYS A 1 81 ? -8.688 -4.977 -9.234 1 98.31 81 CYS A CA 1
ATOM 585 C C . CYS A 1 81 ? -8.164 -4.805 -10.656 1 98.31 81 CYS A C 1
ATOM 587 O O . CYS A 1 81 ? -7.012 -5.137 -10.945 1 98.31 81 CYS A O 1
ATOM 589 N N . GLY A 1 82 ? -8.961 -4.234 -11.516 1 97.88 82 GLY A N 1
ATOM 590 C CA . GLY A 1 82 ? -8.555 -4.004 -12.891 1 97.88 82 GLY A CA 1
ATOM 591 C C . GLY A 1 82 ? -7.43 -2.99 -13.023 1 97.88 82 GLY A C 1
ATOM 592 O O . GLY A 1 82 ? -6.621 -3.064 -13.945 1 97.88 82 GLY A O 1
ATOM 593 N N . THR A 1 83 ? -7.297 -2.074 -12.109 1 98.62 83 THR A N 1
ATOM 594 C CA . THR A 1 83 ? -6.324 -0.993 -12.219 1 98.62 83 THR A CA 1
ATOM 595 C C . THR A 1 83 ? -5.023 -1.363 -11.508 1 98.62 83 THR A C 1
ATOM 597 O O . THR A 1 83 ? -4.125 -0.53 -11.367 1 98.62 83 THR A O 1
ATOM 600 N N . THR A 1 84 ? -4.855 -2.629 -11.102 1 98.62 84 THR A N 1
ATOM 601 C CA . THR A 1 84 ? -3.607 -3.074 -10.492 1 98.62 84 THR A CA 1
ATOM 602 C C . THR A 1 84 ? -2.545 -3.316 -11.562 1 98.62 84 THR A C 1
ATOM 604 O O . THR A 1 84 ? -1.381 -3.57 -11.242 1 98.62 84 THR A O 1
ATOM 607 N N . GLY A 1 85 ? -2.912 -3.25 -12.844 1 98.25 85 GLY A N 1
ATOM 608 C CA . GLY A 1 85 ? -1.96 -3.449 -13.93 1 98.25 85 GLY A CA 1
ATOM 609 C C . GLY A 1 85 ? -1.573 -4.902 -14.117 1 98.25 85 GLY A C 1
ATOM 610 O O . GLY A 1 85 ? -2.262 -5.805 -13.633 1 98.25 85 GLY A O 1
ATOM 611 N N . SER A 1 86 ? -0.531 -5.168 -14.891 1 98 86 SER A N 1
ATOM 612 C CA . SER A 1 86 ? -0.077 -6.516 -15.227 1 98 86 SER A CA 1
ATOM 613 C C . SER A 1 86 ? 0.671 -7.152 -14.062 1 98 86 SER A C 1
ATOM 615 O O . SER A 1 86 ? 0.917 -6.504 -13.047 1 98 86 SER A O 1
ATOM 617 N N . HIS A 1 87 ? 0.987 -8.453 -14.227 1 98.75 87 HIS A N 1
ATOM 618 C CA . HIS A 1 87 ? 1.871 -9.094 -13.258 1 98.75 87 HIS A CA 1
ATOM 619 C C . HIS A 1 87 ? 3.146 -8.281 -13.055 1 98.75 87 HIS A C 1
ATOM 621 O O . HIS A 1 87 ? 3.656 -7.676 -14.008 1 98.75 87 HIS A O 1
ATOM 627 N N . TYR A 1 88 ? 3.617 -8.328 -11.891 1 98.5 88 TYR A N 1
ATOM 628 C CA . TYR A 1 88 ? 4.887 -7.664 -11.617 1 98.5 88 TYR A CA 1
ATOM 629 C C . TYR A 1 88 ? 6.035 -8.367 -12.328 1 98.5 88 TYR A C 1
ATOM 631 O O . TYR A 1 88 ? 6.43 -9.469 -11.938 1 98.5 88 TYR A O 1
ATOM 639 N N . ASN A 1 89 ? 6.621 -7.629 -13.359 1 97.75 89 ASN A N 1
ATOM 640 C CA . ASN A 1 89 ? 7.59 -8.234 -14.266 1 97.75 89 ASN A CA 1
ATOM 641 C C . ASN A 1 89 ? 8.648 -7.23 -14.719 1 97.75 89 ASN A C 1
ATOM 643 O O . ASN A 1 89 ? 8.766 -6.945 -15.906 1 97.75 89 ASN A O 1
ATOM 647 N N . PRO A 1 90 ? 9.453 -6.793 -13.758 1 95.12 90 PRO A N 1
ATOM 648 C CA . PRO A 1 90 ? 10.453 -5.789 -14.133 1 95.12 90 PRO A CA 1
ATOM 649 C C . PRO A 1 90 ? 11.516 -6.34 -15.078 1 95.12 90 PRO A C 1
ATOM 651 O O . PRO A 1 90 ? 12.211 -5.57 -15.75 1 95.12 90 PRO A O 1
ATOM 654 N N . HIS A 1 91 ? 11.609 -7.645 -15.203 1 94.62 91 HIS A N 1
ATOM 655 C CA . HIS A 1 91 ? 12.656 -8.258 -16.016 1 94.62 91 HIS A CA 1
ATOM 656 C C . HIS A 1 91 ? 12.125 -8.672 -17.375 1 94.62 91 HIS A C 1
ATOM 658 O O . HIS A 1 91 ? 12.852 -9.258 -18.188 1 94.62 91 HIS A O 1
ATOM 664 N N . LYS A 1 92 ? 10.875 -8.469 -17.594 1 95.69 92 LYS A N 1
ATOM 665 C CA . LYS A 1 92 ? 10.25 -8.781 -18.875 1 95.69 92 LYS A CA 1
ATOM 666 C C . LYS A 1 92 ? 10.422 -10.258 -19.219 1 95.69 92 LYS A C 1
ATOM 668 O O . LYS A 1 92 ? 10.773 -10.594 -20.359 1 95.69 92 LYS A O 1
ATOM 673 N N . ALA A 1 93 ? 10.273 -11.062 -18.234 1 97.81 93 ALA A N 1
ATOM 674 C CA . ALA A 1 93 ? 10.344 -12.516 -18.406 1 97.81 93 ALA A CA 1
ATOM 675 C C . ALA A 1 93 ? 9.008 -13.07 -18.906 1 97.81 93 ALA A C 1
ATOM 677 O O . ALA A 1 93 ? 7.996 -12.367 -18.906 1 97.81 93 ALA A O 1
ATOM 678 N N . ASN A 1 94 ? 9.07 -14.273 -19.375 1 98 94 ASN A N 1
ATOM 679 C CA . ASN A 1 94 ? 7.832 -15 -19.609 1 98 94 ASN A CA 1
ATOM 680 C C . ASN A 1 94 ? 7.168 -15.422 -18.312 1 98 94 ASN A C 1
ATOM 682 O O . ASN A 1 94 ? 7.844 -15.609 -17.297 1 98 94 ASN A O 1
ATOM 686 N N . HIS A 1 95 ? 5.859 -15.516 -18.453 1 98.69 95 HIS A N 1
ATOM 687 C CA . HIS A 1 95 ? 5.133 -16.047 -17.312 1 98.69 95 HIS A CA 1
ATOM 688 C C . HIS A 1 95 ? 5.551 -17.484 -17 1 98.69 95 HIS A C 1
ATOM 690 O O . HIS A 1 95 ? 5.77 -18.281 -17.922 1 98.69 95 HIS A O 1
ATOM 696 N N . GLY A 1 96 ? 5.652 -17.828 -15.68 1 98.5 96 GLY A N 1
ATOM 697 C CA . GLY A 1 96 ? 6 -19.172 -15.242 1 98.5 96 GLY A CA 1
ATOM 698 C C . GLY A 1 96 ? 5.398 -19.531 -13.898 1 98.5 96 GLY A C 1
ATOM 699 O O . GLY A 1 96 ? 4.531 -18.828 -13.391 1 98.5 96 GLY A O 1
ATOM 700 N N . GLY A 1 97 ? 5.734 -20.703 -13.398 1 97.81 97 GLY A N 1
ATOM 701 C CA . GLY A 1 97 ? 5.293 -21.172 -12.086 1 97.81 97 GLY A CA 1
ATOM 702 C C . GLY A 1 97 ? 6.297 -20.891 -10.984 1 97.81 97 GLY A C 1
ATOM 703 O O . GLY A 1 97 ? 7.41 -20.438 -11.25 1 97.81 97 GLY A O 1
ATOM 704 N N . PRO A 1 98 ? 5.895 -21.125 -9.742 1 97.19 98 PRO A N 1
ATOM 705 C CA . PRO A 1 98 ? 6.715 -20.781 -8.578 1 97.19 98 PRO A CA 1
ATOM 706 C C . PRO A 1 98 ? 8.086 -21.453 -8.609 1 97.19 98 PRO A C 1
ATOM 708 O O . PRO A 1 98 ? 9.039 -20.953 -8.016 1 97.19 98 PRO A O 1
ATOM 711 N N . SER A 1 99 ? 8.25 -22.547 -9.305 1 96.31 99 SER A N 1
ATOM 712 C CA . SER A 1 99 ? 9.508 -23.281 -9.297 1 96.31 99 SER A CA 1
ATOM 713 C C . SER A 1 99 ? 10.359 -22.938 -10.516 1 96.31 99 SER A C 1
ATOM 715 O O . SER A 1 99 ? 11.5 -23.391 -10.625 1 96.31 99 SER A O 1
ATOM 717 N N . ASP A 1 100 ? 9.836 -22.125 -11.414 1 97.69 100 ASP A N 1
ATOM 718 C CA . ASP A 1 100 ? 10.57 -21.75 -12.625 1 97.69 100 ASP A CA 1
ATOM 719 C C . ASP A 1 100 ? 11.57 -20.641 -12.328 1 97.69 100 ASP A C 1
ATOM 721 O O . ASP A 1 100 ? 11.266 -19.703 -11.578 1 97.69 100 ASP A O 1
ATOM 725 N N . GLN A 1 101 ? 12.656 -20.734 -12.93 1 95.19 101 GLN A N 1
ATOM 726 C CA . GLN A 1 101 ? 13.641 -19.672 -12.82 1 95.19 101 GLN A CA 1
ATOM 727 C C . GLN A 1 101 ? 13.25 -18.469 -13.672 1 95.19 101 GLN A C 1
ATOM 729 O O . GLN A 1 101 ? 13.391 -17.312 -13.234 1 95.19 101 GLN A O 1
ATOM 734 N N . ASP A 1 102 ? 12.898 -18.828 -14.852 1 96.44 102 ASP A N 1
ATOM 735 C CA . ASP A 1 102 ? 12.406 -17.766 -15.727 1 96.44 102 ASP A CA 1
ATOM 736 C C . ASP A 1 102 ? 10.914 -17.531 -15.523 1 96.44 102 ASP A C 1
ATOM 738 O O . ASP A 1 102 ? 10.086 -18.328 -15.984 1 96.44 102 ASP A O 1
ATOM 742 N N . ARG A 1 103 ? 10.594 -16.5 -14.883 1 98.38 103 ARG A N 1
ATOM 743 C CA . ARG A 1 103 ? 9.219 -16.109 -14.562 1 98.38 103 ARG A CA 1
ATOM 744 C C . ARG A 1 103 ? 9.156 -14.656 -14.094 1 98.38 103 ARG A C 1
ATOM 746 O O . ARG A 1 103 ? 10.18 -14.055 -13.773 1 98.38 103 ARG A O 1
ATOM 753 N N . HIS A 1 104 ? 7.898 -14.055 -14.125 1 98.31 104 HIS A N 1
ATOM 754 C CA . HIS A 1 104 ? 7.719 -12.781 -13.445 1 98.31 104 HIS A CA 1
ATOM 755 C C . HIS A 1 104 ? 8.102 -12.875 -11.977 1 98.31 104 HIS A C 1
ATOM 757 O O . HIS A 1 104 ? 7.973 -13.945 -11.367 1 98.31 104 HIS A O 1
ATOM 763 N N . ILE A 1 105 ? 8.461 -11.781 -11.391 1 97.81 105 ILE A N 1
ATOM 764 C CA . ILE A 1 105 ? 8.656 -11.719 -9.945 1 97.81 105 ILE A CA 1
ATOM 765 C C . ILE A 1 105 ? 7.344 -12.039 -9.234 1 97.81 105 ILE A C 1
ATOM 767 O O . ILE A 1 105 ? 7.34 -12.711 -8.203 1 97.81 105 ILE A O 1
ATOM 771 N N . GLY A 1 106 ? 6.234 -11.641 -9.797 1 98.62 106 GLY A N 1
ATOM 772 C CA . GLY A 1 106 ? 4.949 -11.703 -9.125 1 98.62 106 GLY A CA 1
ATOM 773 C C . GLY A 1 106 ? 4.238 -13.031 -9.328 1 98.62 106 GLY A C 1
ATOM 774 O O . GLY A 1 106 ? 3.096 -13.203 -8.898 1 98.62 106 GLY A O 1
ATOM 775 N N . ASP A 1 107 ? 4.863 -14.008 -9.969 1 98.88 107 ASP A N 1
ATOM 776 C CA . ASP A 1 107 ? 4.207 -15.266 -10.305 1 98.88 107 ASP A CA 1
ATOM 777 C C . ASP A 1 107 ? 4.238 -16.234 -9.117 1 98.88 107 ASP A C 1
ATOM 779 O O . ASP A 1 107 ? 5.129 -17.078 -9.023 1 98.88 107 ASP A O 1
ATOM 783 N N . LEU A 1 108 ? 3.162 -16.25 -8.344 1 98.88 108 LEU A N 1
ATOM 784 C CA . LEU A 1 108 ? 3.137 -17.078 -7.137 1 98.88 108 LEU A CA 1
ATOM 785 C C . LEU A 1 108 ? 2.387 -18.375 -7.375 1 98.88 108 LEU A C 1
ATOM 787 O O . LEU A 1 108 ? 2.23 -19.188 -6.457 1 98.88 108 LEU A O 1
ATOM 791 N N . GLY A 1 109 ? 1.88 -18.594 -8.586 1 98.75 109 GLY A N 1
ATOM 792 C CA . GLY A 1 109 ? 1.229 -19.844 -8.93 1 98.75 109 GLY A CA 1
ATOM 793 C C . GLY A 1 109 ? -0.243 -19.875 -8.562 1 98.75 109 GLY A C 1
ATOM 794 O O . GLY A 1 109 ? -0.996 -18.969 -8.922 1 98.75 109 GLY A O 1
ATOM 795 N N . ASN A 1 110 ? -0.671 -20.984 -7.895 1 98.88 110 ASN A N 1
ATOM 796 C CA . ASN A 1 110 ? -2.062 -21.219 -7.516 1 98.88 110 ASN A CA 1
ATOM 797 C C . ASN A 1 110 ? -2.217 -21.344 -6.004 1 98.88 110 ASN A C 1
ATOM 799 O O . ASN A 1 110 ? -1.297 -21.781 -5.316 1 98.88 110 ASN A O 1
ATOM 803 N N . ILE A 1 111 ? -3.348 -20.906 -5.574 1 98.88 111 ILE A N 1
ATOM 804 C CA . ILE A 1 111 ? -3.846 -21.281 -4.254 1 98.88 111 ILE A CA 1
ATOM 805 C C . ILE A 1 111 ? -5.078 -22.172 -4.402 1 98.88 111 ILE A C 1
ATOM 807 O O . ILE A 1 111 ? -5.762 -22.125 -5.43 1 98.88 111 ILE A O 1
ATOM 811 N N . TYR A 1 112 ? -5.34 -22.969 -3.422 1 98.88 112 TYR A N 1
ATOM 812 C CA . TYR A 1 112 ? -6.441 -23.922 -3.516 1 98.88 112 TYR A CA 1
ATOM 813 C C . TYR A 1 112 ? -7.547 -23.578 -2.529 1 98.88 112 TYR A C 1
ATOM 815 O O . TYR A 1 112 ? -7.309 -23.484 -1.322 1 98.88 112 TYR A O 1
ATOM 823 N N . ALA A 1 113 ? -8.719 -23.375 -3.055 1 98.94 113 ALA A N 1
ATOM 824 C CA . ALA A 1 113 ? -9.898 -23.172 -2.221 1 98.94 113 ALA A CA 1
ATOM 825 C C . ALA A 1 113 ? -10.617 -24.484 -1.939 1 98.94 113 ALA A C 1
ATOM 827 O O . ALA A 1 113 ? -10.945 -25.234 -2.867 1 98.94 113 ALA A O 1
ATOM 828 N N . GLU A 1 114 ? -10.852 -24.734 -0.716 1 98.81 114 GLU A N 1
ATOM 829 C CA . GLU A 1 114 ? -11.641 -25.891 -0.292 1 98.81 114 GLU A CA 1
ATOM 830 C C . GLU A 1 114 ? -13.117 -25.719 -0.642 1 98.81 114 GLU A C 1
ATOM 832 O O . GLU A 1 114 ? -13.547 -24.609 -1.009 1 98.81 114 GLU A O 1
ATOM 837 N N . PRO A 1 115 ? -13.867 -26.797 -0.518 1 98.62 115 PRO A N 1
ATOM 838 C CA . PRO A 1 115 ? -15.305 -26.672 -0.78 1 98.62 115 PRO A CA 1
ATOM 839 C C . PRO A 1 115 ? -15.969 -25.609 0.083 1 98.62 115 PRO A C 1
ATOM 841 O O . PRO A 1 115 ? -17 -25.047 -0.306 1 98.62 115 PRO A O 1
ATOM 844 N N . SER A 1 116 ? -15.461 -25.328 1.212 1 98.38 116 SER A N 1
ATOM 845 C CA . SER A 1 116 ? -15.977 -24.281 2.092 1 98.38 116 SER A CA 1
ATOM 846 C C . SER A 1 116 ? -15.82 -22.906 1.46 1 98.38 116 SER A C 1
ATOM 848 O O . SER A 1 116 ? -16.406 -21.938 1.936 1 98.38 116 SER A O 1
ATOM 850 N N . GLY A 1 117 ? -14.938 -22.797 0.457 1 98.69 117 GLY A N 1
ATOM 851 C CA . GLY A 1 117 ? -14.656 -21.516 -0.187 1 98.69 117 GLY A CA 1
ATOM 852 C C . GLY A 1 117 ? -13.453 -20.812 0.399 1 98.69 117 GLY A C 1
ATOM 853 O O . GLY A 1 117 ? -13.211 -19.641 0.096 1 98.69 117 GLY A O 1
ATOM 854 N N . VAL A 1 118 ? -12.719 -21.562 1.242 1 98.88 118 VAL A N 1
ATOM 855 C CA . VAL A 1 118 ? -11.594 -20.969 1.946 1 98.88 118 VAL A CA 1
ATOM 856 C C . VAL A 1 118 ? -10.281 -21.516 1.379 1 98.88 118 VAL A C 1
ATOM 858 O O . VAL A 1 118 ? -10.125 -22.719 1.224 1 98.88 118 VAL A O 1
ATOM 861 N N . ALA A 1 119 ? -9.391 -20.656 1.016 1 98.94 119 ALA A N 1
ATOM 862 C CA . ALA A 1 119 ? -8.016 -21.016 0.668 1 98.94 119 ALA A CA 1
ATOM 863 C C . ALA A 1 119 ? -7.043 -20.594 1.758 1 98.94 119 ALA A C 1
ATOM 865 O O . ALA A 1 119 ? -6.98 -19.406 2.113 1 98.94 119 ALA A O 1
ATOM 866 N N . GLN A 1 120 ? -6.293 -21.516 2.275 1 98.88 120 GLN A N 1
ATOM 867 C CA . GLN A 1 120 ? -5.18 -21.203 3.168 1 98.88 120 GLN A CA 1
ATOM 868 C C . GLN A 1 120 ? -3.904 -20.922 2.379 1 98.88 120 GLN A C 1
ATOM 870 O O . GLN A 1 120 ? -3.561 -21.672 1.458 1 98.88 120 GLN A O 1
ATOM 875 N N . ILE A 1 121 ? -3.305 -19.891 2.762 1 98.88 121 ILE A N 1
ATOM 876 C CA . ILE A 1 121 ? -2.094 -19.469 2.064 1 98.88 121 ILE A CA 1
ATOM 877 C C . ILE A 1 121 ? -0.867 -19.812 2.904 1 98.88 121 ILE A C 1
ATOM 879 O O . ILE A 1 121 ? -0.778 -19.438 4.074 1 98.88 121 ILE A O 1
ATOM 883 N N . ASN A 1 122 ? -0.009 -20.531 2.4 1 98.75 122 ASN A N 1
ATOM 884 C CA . ASN A 1 122 ? 1.3 -20.875 2.949 1 98.75 122 ASN A CA 1
ATOM 885 C C . ASN A 1 122 ? 2.338 -21.062 1.849 1 98.75 122 ASN A C 1
ATOM 887 O O . ASN A 1 122 ? 2.531 -22.172 1.356 1 98.75 122 ASN A O 1
ATOM 891 N N . ILE A 1 123 ? 2.977 -19.984 1.462 1 98.75 123 ILE A N 1
ATOM 892 C CA . ILE A 1 123 ? 3.898 -19.938 0.334 1 98.75 123 ILE A CA 1
ATOM 893 C C . ILE A 1 123 ? 5.242 -19.375 0.793 1 98.75 123 ILE A C 1
ATOM 895 O O . ILE A 1 123 ? 5.293 -18.453 1.612 1 98.75 123 ILE A O 1
ATOM 899 N N . VAL A 1 124 ? 6.293 -19.984 0.357 1 98.75 124 VAL A N 1
ATOM 900 C CA . VAL A 1 124 ? 7.633 -19.406 0.467 1 98.75 124 VAL A CA 1
ATOM 901 C C . VAL A 1 124 ? 8.172 -19.094 -0.924 1 98.75 124 VAL A C 1
ATOM 903 O O . VAL A 1 124 ? 8.234 -19.969 -1.792 1 98.75 124 VAL A O 1
ATOM 906 N N . ASP A 1 125 ? 8.523 -17.875 -1.174 1 98.75 125 ASP A N 1
ATOM 907 C CA . ASP A 1 125 ? 8.977 -17.469 -2.502 1 98.75 125 ASP A CA 1
ATOM 908 C C . ASP A 1 125 ? 10.312 -16.734 -2.428 1 98.75 125 ASP A C 1
ATOM 910 O O . ASP A 1 125 ? 10.453 -15.758 -1.699 1 98.75 125 ASP A O 1
ATOM 914 N N . PRO A 1 126 ? 11.297 -17.141 -3.127 1 97.88 126 PRO A N 1
ATOM 915 C CA . PRO A 1 126 ? 12.625 -16.516 -3.068 1 97.88 126 PRO A CA 1
ATOM 916 C C . PRO A 1 126 ? 12.773 -15.344 -4.027 1 97.88 126 PRO A C 1
ATOM 918 O O . PRO A 1 126 ? 13.781 -14.625 -3.984 1 97.88 126 PRO A O 1
ATOM 921 N N . LYS A 1 127 ? 11.797 -15.109 -4.871 1 97.44 127 LY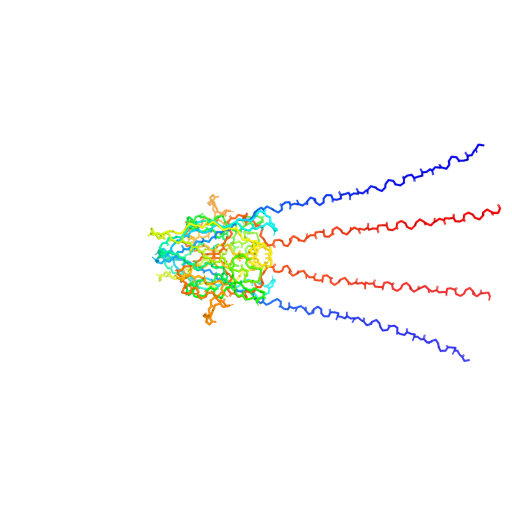S A N 1
ATOM 922 C CA . LYS A 1 127 ? 11.977 -14.07 -5.879 1 97.44 127 LYS A CA 1
ATOM 923 C C . LYS A 1 127 ? 11.406 -12.734 -5.402 1 97.44 127 LYS A C 1
ATOM 925 O O . LYS A 1 127 ? 11.984 -11.68 -5.668 1 97.44 127 LYS A O 1
ATOM 930 N N . ILE A 1 128 ? 10.234 -12.797 -4.758 1 98.06 128 ILE A N 1
ATOM 931 C CA . ILE A 1 128 ? 9.711 -11.523 -4.262 1 98.06 128 ILE A CA 1
ATOM 932 C C . ILE A 1 128 ? 10.562 -11.039 -3.094 1 98.06 128 ILE A C 1
ATOM 934 O O . ILE A 1 128 ? 11.273 -11.82 -2.467 1 98.06 128 ILE A O 1
ATOM 938 N N . THR A 1 129 ? 10.492 -9.695 -2.84 1 96.88 129 THR A N 1
ATOM 939 C CA . THR A 1 129 ? 11.227 -9.078 -1.742 1 96.88 129 THR A CA 1
ATOM 940 C C . THR A 1 129 ? 10.461 -7.883 -1.186 1 96.88 129 THR A C 1
ATOM 942 O O . THR A 1 129 ? 9.695 -7.234 -1.907 1 96.88 129 THR A O 1
ATOM 945 N N . LEU A 1 130 ? 10.703 -7.637 0.073 1 96.19 130 LEU A N 1
ATOM 946 C CA . LEU A 1 130 ? 10.055 -6.5 0.721 1 96.19 130 LEU A CA 1
ATOM 947 C C . LEU A 1 130 ? 10.977 -5.285 0.743 1 96.19 130 LEU A C 1
ATOM 949 O O . LEU A 1 130 ? 10.57 -4.195 1.147 1 96.19 130 LEU A O 1
ATOM 953 N N . VAL A 1 131 ? 12.172 -5.449 0.216 1 91.62 131 VAL A N 1
ATOM 954 C CA . VAL A 1 131 ? 13.156 -4.371 0.337 1 91.62 131 VAL A CA 1
ATOM 955 C C . VAL A 1 131 ? 13.828 -4.133 -1.012 1 91.62 131 VAL A C 1
ATOM 957 O O . VAL A 1 131 ? 13.734 -4.969 -1.915 1 91.62 131 VAL A O 1
ATOM 960 N N . GLY A 1 132 ? 14.375 -2.953 -1.102 1 87.94 132 GLY A N 1
ATOM 961 C CA . GLY A 1 132 ? 15.203 -2.67 -2.26 1 87.94 132 GLY A CA 1
ATOM 962 C C . GLY A 1 132 ? 14.406 -2.291 -3.492 1 87.94 132 GLY A C 1
ATOM 963 O O . GLY A 1 132 ? 13.203 -2.039 -3.404 1 87.94 132 GLY A O 1
ATOM 964 N N . LYS A 1 133 ? 15.008 -2.271 -4.586 1 86.5 133 LYS A N 1
ATOM 965 C CA . LYS A 1 133 ? 14.484 -1.736 -5.84 1 86.5 133 LYS A CA 1
ATOM 966 C C . LYS A 1 133 ? 13.312 -2.572 -6.348 1 86.5 133 LYS A C 1
ATOM 968 O O . LYS A 1 133 ? 12.422 -2.055 -7.02 1 86.5 133 LYS A O 1
ATOM 973 N N . TYR A 1 134 ? 13.305 -3.801 -5.945 1 93.31 134 TYR A N 1
ATOM 974 C CA . TYR A 1 134 ? 12.289 -4.699 -6.477 1 93.31 134 TYR A CA 1
ATOM 975 C C . TYR A 1 134 ? 11.219 -4.984 -5.434 1 93.31 134 TYR A C 1
ATOM 977 O O . TYR A 1 134 ? 10.445 -5.938 -5.57 1 93.31 134 TYR A O 1
ATOM 985 N N . SER A 1 135 ? 11.234 -4.145 -4.406 1 95.5 135 SER A N 1
ATOM 986 C CA . SER A 1 135 ? 10.281 -4.352 -3.318 1 95.5 135 SER A CA 1
ATOM 987 C C . SER A 1 135 ? 8.852 -4.434 -3.842 1 95.5 135 SER A C 1
ATOM 989 O O . SER A 1 135 ? 8.469 -3.676 -4.73 1 95.5 135 SER A O 1
ATOM 991 N N . ILE A 1 136 ? 8.039 -5.285 -3.189 1 97.62 136 ILE A N 1
ATOM 992 C CA . ILE A 1 136 ? 6.648 -5.43 -3.604 1 97.62 136 ILE A CA 1
ATOM 993 C C . ILE A 1 136 ? 5.762 -4.504 -2.77 1 97.62 136 ILE A C 1
ATOM 995 O O . ILE A 1 136 ? 4.551 -4.434 -2.982 1 97.62 136 ILE A O 1
ATOM 999 N N . ILE A 1 137 ? 6.355 -3.754 -1.833 1 97.5 137 ILE A N 1
ATOM 1000 C CA . ILE A 1 137 ? 5.586 -2.795 -1.049 1 97.5 137 ILE A CA 1
ATOM 1001 C C . ILE A 1 137 ? 4.906 -1.795 -1.979 1 97.5 137 ILE A C 1
ATOM 1003 O O . ILE A 1 137 ? 5.531 -1.28 -2.91 1 97.5 137 ILE A O 1
ATOM 1007 N N . GLY A 1 138 ? 3.602 -1.565 -1.697 1 98.06 138 GLY A N 1
ATOM 1008 C CA . GLY A 1 138 ? 2.832 -0.626 -2.498 1 98.06 138 GLY A CA 1
ATOM 1009 C C . GLY A 1 138 ? 2.209 -1.261 -3.727 1 98.06 138 GLY A C 1
ATOM 1010 O O . GLY A 1 138 ? 1.41 -0.628 -4.422 1 98.06 138 GLY A O 1
ATOM 1011 N N . ARG A 1 139 ? 2.562 -2.469 -4.027 1 98.69 139 ARG A N 1
ATOM 1012 C CA . ARG A 1 139 ? 1.931 -3.229 -5.102 1 98.69 139 ARG A CA 1
ATOM 1013 C C . ARG A 1 139 ? 0.747 -4.035 -4.582 1 98.69 139 ARG A C 1
ATOM 1015 O O . ARG A 1 139 ? 0.365 -3.902 -3.416 1 98.69 139 ARG A O 1
ATOM 1022 N N . ALA A 1 140 ? 0.143 -4.812 -5.488 1 98.94 140 ALA A N 1
ATOM 1023 C CA . ALA A 1 140 ? -1.062 -5.508 -5.047 1 98.94 140 ALA A CA 1
ATOM 1024 C C . ALA A 1 140 ? -0.925 -7.016 -5.246 1 98.94 140 ALA A C 1
ATOM 1026 O O . ALA A 1 140 ? -0.389 -7.469 -6.258 1 98.94 140 ALA A O 1
ATOM 1027 N N . VAL A 1 141 ? -1.413 -7.727 -4.285 1 98.94 141 VAL A N 1
ATOM 1028 C CA . VAL A 1 141 ? -1.654 -9.156 -4.473 1 98.94 141 VAL A CA 1
ATOM 1029 C C . VAL A 1 141 ? -3.049 -9.367 -5.059 1 98.94 141 VAL A C 1
ATOM 1031 O O . VAL A 1 141 ? -4.004 -8.695 -4.664 1 98.94 141 VAL A O 1
ATOM 1034 N N . VAL A 1 142 ? -3.154 -10.281 -6 1 98.94 142 VAL A N 1
ATOM 1035 C CA . VAL A 1 142 ? -4.406 -10.492 -6.723 1 98.94 142 VAL A CA 1
ATOM 1036 C C . VAL A 1 142 ? -4.719 -11.992 -6.781 1 98.94 142 VAL A C 1
ATOM 1038 O O . VAL A 1 142 ? -3.848 -12.805 -7.098 1 98.94 142 VAL A O 1
ATOM 1041 N N . VAL A 1 143 ? -5.953 -12.336 -6.453 1 98.94 143 VAL A N 1
ATOM 1042 C CA . VAL A 1 143 ? -6.457 -13.695 -6.656 1 98.94 143 VAL A CA 1
ATOM 1043 C C . VAL A 1 143 ? -7.379 -13.727 -7.871 1 98.94 143 VAL A C 1
ATOM 1045 O O . VAL A 1 143 ? -8.273 -12.883 -8.008 1 98.94 143 VAL A O 1
ATOM 1048 N N . HIS A 1 144 ? -7.125 -14.68 -8.727 1 98.81 144 HIS A N 1
ATOM 1049 C CA . HIS A 1 144 ? -7.836 -14.773 -9.992 1 98.81 144 HIS A CA 1
ATOM 1050 C C . HIS A 1 144 ? -8.914 -15.852 -9.938 1 98.81 144 HIS A C 1
ATOM 1052 O O . HIS A 1 144 ? -8.953 -16.656 -9 1 98.81 144 HIS A O 1
ATOM 1058 N N . ALA A 1 145 ? -9.766 -15.82 -10.938 1 98.69 145 ALA A N 1
ATOM 1059 C CA . ALA A 1 145 ? -10.945 -16.672 -10.977 1 98.69 145 ALA A CA 1
ATOM 1060 C C . ALA A 1 145 ? -10.578 -18.094 -11.391 1 98.69 145 ALA A C 1
ATOM 1062 O O . ALA A 1 145 ? -11.141 -19.062 -10.883 1 98.69 145 ALA A O 1
ATOM 1063 N N . ASP A 1 146 ? -9.602 -18.234 -12.32 1 98.69 146 ASP A N 1
ATOM 1064 C CA . ASP A 1 146 ? -9.281 -19.531 -12.906 1 98.69 146 ASP A CA 1
ATOM 1065 C C . ASP A 1 146 ? -7.895 -20 -12.484 1 98.69 146 ASP A C 1
ATOM 1067 O O . ASP A 1 146 ? -7.074 -19.203 -12.023 1 98.69 146 ASP A O 1
ATOM 1071 N N . PRO A 1 147 ? -7.672 -21.312 -12.664 1 98.81 147 PRO A N 1
ATOM 1072 C CA . PRO A 1 147 ? -6.32 -21.812 -12.391 1 98.81 147 PRO A CA 1
ATOM 1073 C C . PRO A 1 147 ? -5.273 -21.219 -13.328 1 98.81 147 PRO A C 1
ATOM 1075 O O . PRO A 1 147 ? -5.539 -21.016 -14.516 1 98.81 147 PRO A O 1
ATOM 1078 N N . ASP A 1 148 ? -4.195 -20.828 -12.719 1 98.88 148 ASP A N 1
ATOM 1079 C CA . ASP A 1 148 ? -3.008 -20.469 -13.484 1 98.88 148 ASP A CA 1
ATOM 1080 C C . ASP A 1 148 ? -2.41 -21.672 -14.188 1 98.88 148 ASP A C 1
ATOM 1082 O O . ASP A 1 148 ? -2.104 -22.688 -13.547 1 98.88 148 ASP A O 1
ATOM 1086 N N . ASP A 1 149 ? -2.143 -21.594 -15.461 1 98.69 149 ASP A N 1
ATOM 1087 C CA . ASP A 1 149 ? -1.587 -22.75 -16.172 1 98.69 149 ASP A CA 1
ATOM 1088 C C . ASP A 1 149 ? -0.061 -22.703 -16.172 1 98.69 149 ASP A C 1
ATOM 1090 O O . ASP A 1 149 ? 0.588 -23.531 -16.812 1 98.69 149 ASP A O 1
ATOM 1094 N N . LEU A 1 150 ? 0.558 -21.703 -15.547 1 98.5 150 LEU A N 1
ATOM 1095 C CA . LEU A 1 150 ? 1.984 -21.578 -15.266 1 98.5 150 LEU A CA 1
ATOM 1096 C C . LEU A 1 150 ? 2.773 -21.391 -16.562 1 98.5 150 LEU A C 1
ATOM 1098 O O . LEU A 1 150 ? 3.947 -21.766 -16.641 1 98.5 150 LEU A O 1
ATOM 1102 N N . GLY A 1 151 ? 2.059 -20.938 -17.547 1 97.94 151 GLY A N 1
ATOM 1103 C CA . GLY A 1 151 ? 2.715 -20.719 -18.828 1 97.94 151 GLY A CA 1
ATOM 1104 C C . GLY A 1 151 ? 2.912 -22 -19.609 1 97.94 151 GLY A C 1
ATOM 1105 O O . GLY A 1 151 ? 3.785 -22.078 -20.484 1 97.94 151 GLY A O 1
ATOM 1106 N N . ARG A 1 152 ? 2.184 -23.016 -19.328 1 97 152 ARG A N 1
ATOM 1107 C CA . ARG A 1 152 ? 2.506 -24.344 -19.844 1 97 152 ARG A CA 1
ATOM 1108 C C . ARG A 1 152 ? 1.429 -24.828 -20.812 1 97 152 ARG A C 1
ATOM 1110 O O . ARG A 1 152 ? 1.589 -25.875 -21.453 1 97 152 ARG A O 1
ATOM 1117 N N . ARG A 1 153 ? 0.38 -24.156 -20.875 1 92.88 153 ARG A N 1
ATOM 1118 C CA . ARG A 1 153 ? -0.678 -24.609 -21.766 1 92.88 153 ARG A CA 1
ATOM 1119 C C . ARG A 1 153 ? -0.714 -23.766 -23.047 1 92.88 153 ARG A C 1
ATOM 1121 O O . ARG A 1 153 ? 0.136 -22.891 -23.25 1 92.88 153 ARG A O 1
ATOM 1128 N N . GLY A 1 154 ? -1.48 -24.062 -24.016 1 91.69 154 GLY A N 1
ATOM 1129 C CA . GLY A 1 154 ? -1.439 -23.516 -25.359 1 91.69 154 GLY A CA 1
ATOM 1130 C C . GLY A 1 154 ? -2.352 -22.312 -25.547 1 91.69 154 GLY A C 1
ATOM 1131 O O . GLY A 1 154 ? -2.561 -21.844 -26.672 1 91.69 154 GLY A O 1
ATOM 1132 N N . HIS A 1 155 ? -2.826 -21.781 -24.484 1 95.5 155 HIS A N 1
ATOM 1133 C CA . HIS A 1 155 ? -3.666 -20.594 -24.625 1 95.5 155 HIS A CA 1
ATOM 1134 C C . HIS A 1 155 ? -2.846 -19.391 -25.062 1 95.5 155 HIS A C 1
ATOM 1136 O O . HIS A 1 155 ? -1.676 -19.25 -24.688 1 95.5 155 HIS A O 1
ATOM 1142 N N . PRO A 1 156 ? -3.395 -18.406 -25.766 1 96.81 156 PRO A N 1
ATOM 1143 C CA . PRO A 1 156 ? -2.676 -17.234 -26.266 1 96.81 156 PRO A CA 1
ATOM 1144 C C . PRO A 1 156 ? -2.064 -16.391 -25.156 1 96.81 156 PRO A C 1
ATOM 1146 O O . PRO A 1 156 ? -1.021 -15.773 -25.344 1 96.81 156 PRO A O 1
ATOM 1149 N N . ASP A 1 157 ? -2.693 -16.312 -23.922 1 97.5 157 ASP A N 1
ATOM 1150 C CA . ASP A 1 157 ? -2.199 -15.461 -22.844 1 97.5 157 ASP A CA 1
ATOM 1151 C C . ASP A 1 157 ? -1.488 -16.297 -21.781 1 97.5 157 ASP A C 1
ATOM 1153 O O . ASP A 1 157 ? -1.237 -15.805 -20.672 1 97.5 157 ASP A O 1
ATOM 1157 N N . SER A 1 158 ? -1.16 -17.531 -22.094 1 98.31 158 SER A N 1
ATOM 1158 C CA . SER A 1 158 ? -0.479 -18.422 -21.156 1 98.31 158 SER A CA 1
ATOM 1159 C C . SER A 1 158 ? 0.878 -17.859 -20.75 1 98.31 158 SER A C 1
ATOM 1161 O O . SER A 1 158 ? 1.208 -17.812 -19.562 1 98.31 158 SER A O 1
ATOM 1163 N N . LYS A 1 159 ? 1.637 -17.312 -21.688 1 97.5 159 LYS A N 1
ATOM 1164 C CA . LYS A 1 159 ? 3.01 -16.875 -21.453 1 97.5 159 LYS A CA 1
ATOM 1165 C C . LYS A 1 159 ? 3.045 -15.453 -20.891 1 97.5 159 LYS A C 1
ATOM 1167 O O . LYS A 1 159 ? 4.113 -14.938 -20.562 1 97.5 159 LYS A O 1
ATOM 1172 N N . THR A 1 160 ? 1.889 -14.875 -20.75 1 97.56 160 THR A N 1
ATOM 1173 C CA . THR A 1 160 ? 1.852 -13.523 -20.188 1 97.56 160 THR A CA 1
ATOM 1174 C C . THR A 1 160 ? 1.137 -13.516 -18.844 1 97.56 160 THR A C 1
ATOM 1176 O O . THR A 1 160 ? 1.575 -12.852 -17.906 1 97.56 160 THR A O 1
ATOM 1179 N N . THR A 1 161 ? 0.039 -14.344 -18.734 1 97.88 161 THR A N 1
ATOM 1180 C CA . THR A 1 161 ? -0.76 -14.242 -17.516 1 97.88 161 THR A CA 1
ATOM 1181 C C . THR A 1 161 ? -1.024 -15.617 -16.922 1 97.88 161 THR A C 1
ATOM 1183 O O . THR A 1 161 ? -1.648 -15.734 -15.859 1 97.88 161 THR A O 1
ATOM 1186 N N . GLY A 1 162 ? -0.638 -16.688 -17.625 1 98.5 162 GLY A N 1
ATOM 1187 C CA . GLY A 1 162 ? -0.974 -18.047 -17.188 1 98.5 162 GLY A CA 1
ATOM 1188 C C . GLY A 1 162 ? -2.436 -18.391 -17.391 1 98.5 162 GLY A C 1
ATOM 1189 O O . GLY A 1 162 ? -2.932 -19.375 -16.844 1 98.5 162 GLY A O 1
ATOM 1190 N N . HIS A 1 163 ? -3.154 -17.516 -18.109 1 98.56 163 HIS A N 1
ATOM 1191 C CA . HIS A 1 163 ? -4.566 -17.719 -18.406 1 98.56 163 HIS A CA 1
ATOM 1192 C C . HIS A 1 163 ? -5.379 -17.875 -17.125 1 98.56 163 HIS A C 1
ATOM 1194 O O . HIS A 1 163 ? -6.23 -18.766 -17.031 1 98.56 163 HIS A O 1
ATOM 1200 N N . ALA A 1 164 ? -5.129 -17.094 -16.203 1 98.38 164 ALA A N 1
ATOM 1201 C CA . ALA A 1 164 ? -5.688 -17.281 -14.875 1 98.38 164 ALA A CA 1
ATOM 1202 C C . ALA A 1 164 ? -7.07 -16.641 -14.758 1 98.38 164 ALA A C 1
ATOM 1204 O O . ALA A 1 164 ? -7.684 -16.672 -13.695 1 98.38 164 ALA A O 1
ATOM 1205 N N . GLY A 1 165 ? -7.605 -15.961 -15.797 1 98.06 165 GLY A N 1
ATOM 1206 C CA . GLY A 1 165 ? -8.961 -15.438 -15.797 1 98.06 165 GLY A CA 1
ATOM 1207 C C . GLY A 1 165 ? -9.094 -14.125 -15.039 1 98.06 165 GLY A C 1
ATOM 1208 O O . GLY A 1 165 ? -8.109 -13.422 -14.828 1 98.06 165 GLY A O 1
ATOM 1209 N N . GLY A 1 166 ? -10.32 -13.734 -14.664 1 98.12 166 GLY A N 1
ATOM 1210 C CA . GLY A 1 166 ? -10.641 -12.453 -14.07 1 98.12 166 GLY A CA 1
ATOM 1211 C C . GLY A 1 166 ? -10.039 -12.273 -12.688 1 98.12 166 GLY A C 1
ATOM 1212 O O . GLY A 1 166 ? -9.641 -13.242 -12.039 1 98.12 166 GLY A O 1
ATOM 1213 N N . ARG A 1 167 ? -9.953 -11.039 -12.281 1 98.75 167 ARG A N 1
ATOM 1214 C CA . ARG A 1 167 ? -9.438 -10.664 -10.969 1 98.75 167 ARG A CA 1
ATOM 1215 C C . ARG A 1 167 ? -10.562 -10.625 -9.93 1 98.75 167 ARG A C 1
ATOM 1217 O O . ARG A 1 167 ? -11.391 -9.711 -9.945 1 98.75 167 ARG A O 1
ATOM 1224 N N . LEU A 1 168 ? -10.57 -11.562 -8.977 1 98.62 168 LEU A N 1
ATOM 1225 C CA . LEU A 1 168 ? -11.672 -11.703 -8.031 1 98.62 168 LEU A CA 1
ATOM 1226 C C . LEU A 1 168 ? -11.469 -10.797 -6.824 1 98.62 168 LEU A C 1
ATOM 1228 O O . LEU A 1 168 ? -12.445 -10.328 -6.23 1 98.62 168 LEU A O 1
ATOM 1232 N N . GLY A 1 169 ? -10.281 -10.633 -6.438 1 98.69 169 GLY A N 1
ATOM 1233 C CA . GLY A 1 169 ? -9.922 -9.828 -5.281 1 98.69 169 GLY A CA 1
ATOM 1234 C C . GLY A 1 169 ? -8.484 -9.336 -5.324 1 98.69 169 GLY A C 1
ATOM 1235 O O . GLY A 1 169 ? -7.625 -9.953 -5.953 1 98.69 169 GLY A O 1
ATOM 1236 N N . CYS A 1 170 ? -8.266 -8.227 -4.676 1 98.88 170 CYS A N 1
ATOM 1237 C CA . CYS A 1 170 ? -6.926 -7.66 -4.609 1 98.88 170 CYS A CA 1
ATOM 1238 C C . CYS A 1 170 ? -6.742 -6.836 -3.342 1 98.88 170 CYS A C 1
ATOM 1240 O O . CYS A 1 170 ? -7.723 -6.414 -2.725 1 98.88 170 CYS A O 1
ATOM 1242 N N . GLY A 1 171 ? -5.578 -6.715 -2.879 1 98.88 171 GLY A N 1
ATOM 1243 C CA . GLY A 1 171 ? -5.184 -5.883 -1.753 1 98.88 171 GLY A CA 1
ATOM 1244 C C . GLY A 1 171 ? -3.807 -5.266 -1.923 1 98.88 171 GLY A C 1
ATOM 1245 O O . GLY A 1 171 ? -2.889 -5.914 -2.428 1 98.88 171 GLY A O 1
ATOM 1246 N N . VAL A 1 172 ? -3.668 -3.99 -1.548 1 98.94 172 VAL A N 1
ATOM 1247 C CA . VAL A 1 172 ? -2.385 -3.297 -1.612 1 98.94 172 VAL A CA 1
ATOM 1248 C C . VAL A 1 172 ? -1.489 -3.764 -0.467 1 98.94 172 VAL A C 1
ATOM 1250 O O . VAL A 1 172 ? -1.938 -3.871 0.677 1 98.94 172 VAL A O 1
ATOM 1253 N N . ILE A 1 173 ? -0.249 -4.055 -0.787 1 98.94 173 ILE A N 1
ATOM 1254 C CA . ILE A 1 173 ? 0.702 -4.559 0.198 1 98.94 173 ILE A CA 1
ATOM 1255 C C . ILE A 1 173 ? 1.284 -3.393 0.994 1 98.94 173 ILE A C 1
ATOM 1257 O O . ILE A 1 173 ? 2.008 -2.557 0.445 1 98.94 173 ILE A O 1
ATOM 1261 N N . GLY A 1 174 ? 0.954 -3.348 2.221 1 98.81 174 GLY A N 1
ATOM 1262 C CA . GLY A 1 174 ? 1.349 -2.252 3.094 1 98.81 174 GLY A CA 1
ATOM 1263 C C . GLY A 1 174 ? 2.346 -2.668 4.16 1 98.81 174 GLY A C 1
ATOM 1264 O O . GLY A 1 174 ? 2.477 -3.855 4.465 1 98.81 174 GLY A O 1
ATOM 1265 N N . ILE A 1 175 ? 2.938 -1.708 4.75 1 98.38 175 ILE A N 1
ATOM 1266 C CA . ILE A 1 175 ? 3.916 -1.893 5.816 1 98.38 175 ILE A CA 1
ATOM 1267 C C . ILE A 1 175 ? 3.207 -2.322 7.098 1 98.38 175 ILE A C 1
ATOM 1269 O O . ILE A 1 175 ? 2.207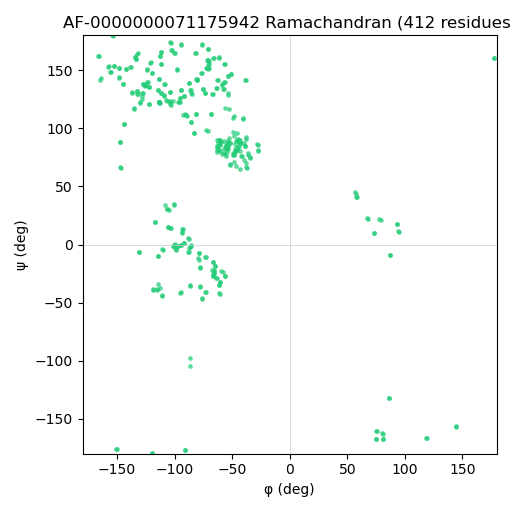 -1.72 7.492 1 98.38 175 ILE A O 1
ATOM 1273 N N . GLU A 1 176 ? 3.721 -3.363 7.68 1 98.25 176 GLU A N 1
ATOM 1274 C CA . GLU A 1 176 ? 3.211 -3.781 8.984 1 98.25 176 GLU A CA 1
ATOM 1275 C C . GLU A 1 176 ? 4.25 -3.555 10.078 1 98.25 176 GLU A C 1
ATOM 1277 O O . GLU A 1 176 ? 3.926 -3.033 11.148 1 98.25 176 GLU A O 1
ATOM 1282 N N . HIS A 1 177 ? 5.527 -3.922 9.773 1 95.25 177 HIS A N 1
ATOM 1283 C CA . HIS A 1 177 ? 6.594 -3.826 10.758 1 95.25 177 HIS A CA 1
ATOM 1284 C C . HIS A 1 177 ? 7.965 -3.926 10.109 1 95.25 177 HIS A C 1
ATOM 1286 O O . HIS A 1 177 ? 8.18 -4.758 9.219 1 95.25 177 HIS A O 1
ATOM 1292 N N . PRO A 1 178 ? 8.953 -3.154 10.578 1 93.06 178 PRO A N 1
ATOM 1293 C CA . PRO A 1 178 ? 8.891 -2.021 11.508 1 93.06 178 PRO A CA 1
ATOM 1294 C C . PRO A 1 178 ? 8.266 -0.778 10.875 1 93.06 178 PRO A C 1
ATOM 1296 O O . PRO A 1 178 ? 8.203 -0.671 9.648 1 93.06 178 PRO A O 1
ATOM 1299 N N . PRO A 1 179 ? 7.758 0.146 11.68 1 87.56 179 PRO A N 1
ATOM 1300 C CA . PRO A 1 179 ? 7.07 1.329 11.164 1 87.56 179 PRO A CA 1
ATOM 1301 C C . PRO A 1 179 ? 8.039 2.412 10.68 1 87.56 179 PRO A C 1
ATOM 1303 O O . PRO A 1 179 ? 7.613 3.383 10.055 1 87.56 179 PRO A O 1
ATOM 1306 N N . ASP A 1 180 ? 9.266 2.328 10.992 1 80.25 180 ASP A N 1
ATOM 1307 C CA . ASP A 1 180 ? 10.195 3.422 10.734 1 80.25 180 ASP A CA 1
ATOM 1308 C C . ASP A 1 180 ? 10.766 3.324 9.32 1 80.25 180 ASP A C 1
ATOM 1310 O O . ASP A 1 180 ? 10.055 3.537 8.336 1 80.25 180 ASP A O 1
ATOM 1314 N N . PHE A 1 181 ? 11.945 2.775 9.102 1 75.81 181 PHE A N 1
ATOM 1315 C CA . PHE A 1 181 ? 12.672 2.932 7.844 1 75.81 181 PHE A CA 1
ATOM 1316 C C . PHE A 1 181 ? 12.531 1.688 6.977 1 75.81 181 PHE A C 1
ATOM 1318 O O . PHE A 1 181 ? 12.719 0.567 7.453 1 75.81 181 PHE A O 1
ATOM 1325 N N . TRP A 1 182 ? 12.094 1.734 5.832 1 72.31 182 TRP A N 1
ATOM 1326 C CA . TRP A 1 182 ? 11.977 0.568 4.965 1 72.31 182 TRP A CA 1
ATOM 1327 C C . TRP A 1 182 ? 12.906 0.683 3.762 1 72.31 182 TRP A C 1
ATOM 1329 O O . TRP A 1 182 ? 13.328 -0.328 3.199 1 72.31 182 TRP A O 1
ATOM 1339 N N . ASN A 1 183 ? 13.188 1.797 3.193 1 61.38 183 ASN A N 1
ATOM 1340 C CA . ASN A 1 183 ? 13.961 1.834 1.961 1 61.38 183 ASN A CA 1
ATOM 1341 C C . ASN A 1 183 ? 15.367 2.381 2.199 1 61.38 183 ASN A C 1
ATOM 1343 O O . ASN A 1 183 ? 15.766 3.367 1.578 1 61.38 183 ASN A O 1
ATOM 1347 N N . SER A 1 184 ? 15.938 2.102 3.369 1 46.69 184 SER A N 1
ATOM 1348 C CA . SER A 1 184 ? 17.297 2.613 3.539 1 46.69 184 SER A CA 1
ATOM 1349 C C . SER A 1 184 ? 18.297 1.829 2.697 1 46.69 184 SER A C 1
ATOM 1351 O O . SER A 1 184 ? 18.219 0.6 2.631 1 46.69 184 SER A O 1
ATOM 1353 N N . SER A 1 185 ? 18.609 2.383 1.587 1 40.91 185 SER A N 1
ATOM 1354 C CA . SER A 1 185 ? 19.734 1.771 0.891 1 40.91 185 SER A CA 1
ATOM 1355 C C . SER A 1 185 ? 20.812 1.328 1.872 1 40.91 185 SER A C 1
ATOM 1357 O O . SER A 1 185 ? 21.234 2.1 2.738 1 40.91 185 SER A O 1
ATOM 1359 N N . SER A 1 186 ? 20.766 0.219 2.312 1 37.81 186 SER A N 1
ATOM 1360 C CA . SER A 1 186 ? 21.969 -0.194 3.027 1 37.81 186 SER A CA 1
ATOM 1361 C C . SER A 1 186 ? 23.219 0.16 2.242 1 37.81 186 SER A C 1
ATOM 1363 O O . SER A 1 186 ? 23.422 -0.337 1.133 1 37.81 186 SER A O 1
ATOM 1365 N N . THR A 1 187 ? 23.5 1.413 2.098 1 35.94 187 THR A N 1
ATOM 1366 C CA . THR A 1 187 ? 24.875 1.583 1.616 1 35.94 187 THR A CA 1
ATOM 1367 C C . THR A 1 187 ? 25.828 0.655 2.361 1 35.94 187 THR A C 1
ATOM 1369 O O . THR A 1 187 ? 25.969 0.753 3.582 1 35.94 187 THR A O 1
ATOM 1372 N N . ALA A 1 188 ? 25.953 -0.474 1.794 1 35.12 188 ALA A N 1
ATOM 1373 C CA . ALA A 1 188 ? 27.109 -1.27 2.215 1 35.12 188 ALA A CA 1
ATOM 1374 C C . ALA A 1 188 ? 28.359 -0.408 2.311 1 35.12 188 ALA A C 1
ATOM 1376 O O . ALA A 1 188 ? 28.703 0.308 1.366 1 35.12 188 ALA A O 1
ATOM 1377 N N . SER A 1 189 ? 28.609 0.197 3.414 1 32.75 189 SER A N 1
ATOM 1378 C CA . SER A 1 189 ? 29.922 0.783 3.629 1 32.75 189 SER A CA 1
ATOM 1379 C C . SER A 1 189 ? 31.016 -0.077 3.008 1 32.75 189 SER A C 1
ATOM 1381 O O . SER A 1 189 ? 31.219 -1.229 3.406 1 32.75 189 SER A O 1
ATOM 1383 N N . SER A 1 190 ? 31.141 0.062 1.729 1 34.03 190 SER A N 1
ATOM 1384 C CA . SER A 1 190 ? 32.375 -0.514 1.189 1 34.03 190 SER A CA 1
ATOM 1385 C C . SER A 1 190 ? 33.562 -0.192 2.078 1 34.03 190 SER A C 1
ATOM 1387 O O . SER A 1 190 ? 33.875 0.979 2.312 1 34.03 190 SER A O 1
ATOM 1389 N N . SER A 1 191 ? 33.781 -0.987 3.004 1 35.28 191 SER A N 1
ATOM 1390 C CA . SER A 1 191 ? 35.062 -0.904 3.701 1 35.28 191 SER A CA 1
ATOM 1391 C C . SER A 1 191 ? 36.219 -0.761 2.717 1 35.28 191 SER A C 1
ATOM 1393 O O . SER A 1 191 ? 36.438 -1.641 1.883 1 35.28 191 SER A O 1
ATOM 1395 N N . ILE A 1 192 ? 36.469 0.455 2.285 1 37 192 ILE A N 1
ATOM 1396 C CA . ILE A 1 192 ? 37.719 0.707 1.604 1 37 192 ILE A CA 1
ATOM 1397 C C . ILE A 1 192 ? 38.875 0.033 2.363 1 37 192 ILE A C 1
ATOM 1399 O O . ILE A 1 192 ? 39.125 0.357 3.525 1 37 192 ILE A O 1
ATOM 1403 N N . ILE A 1 193 ? 39.031 -1.236 2.029 1 37.97 193 ILE A N 1
ATOM 1404 C CA . ILE A 1 193 ? 40.25 -1.854 2.482 1 37.97 193 ILE A CA 1
ATOM 1405 C C . ILE A 1 193 ? 41.469 -1.065 1.948 1 37.97 193 ILE A C 1
ATOM 1407 O O . ILE A 1 193 ? 41.656 -0.98 0.735 1 37.97 193 ILE A O 1
ATOM 1411 N N . LEU A 1 194 ? 41.75 0.042 2.6 1 37.88 194 LEU A N 1
ATOM 1412 C CA . LEU A 1 194 ? 43.031 0.698 2.33 1 37.88 194 LEU A CA 1
ATOM 1413 C C . LEU A 1 194 ? 44.188 -0.277 2.502 1 37.88 194 LEU A C 1
ATOM 1415 O O . LEU A 1 194 ? 44.438 -0.781 3.602 1 37.88 194 LEU A O 1
ATOM 1419 N N . ILE A 1 195 ? 44.438 -1.061 1.455 1 40.28 195 ILE A N 1
ATOM 1420 C CA . ILE A 1 195 ? 45.656 -1.854 1.432 1 40.28 195 ILE A CA 1
ATOM 1421 C C . ILE A 1 195 ? 46.875 -0.928 1.457 1 40.28 195 ILE A C 1
ATOM 1423 O O . ILE A 1 195 ? 47.062 -0.102 0.559 1 40.28 195 ILE A O 1
ATOM 1427 N N . LEU A 1 196 ? 47.312 -0.455 2.613 1 40.94 196 LEU A N 1
ATOM 1428 C CA . LEU A 1 196 ? 48.594 0.223 2.783 1 40.94 196 LEU A CA 1
ATOM 1429 C C . LEU A 1 196 ? 49.719 -0.634 2.25 1 40.94 196 LEU A C 1
ATOM 1431 O O . LEU A 1 196 ? 49.938 -1.761 2.711 1 40.94 196 LEU A O 1
ATOM 1435 N N . ALA A 1 197 ? 50.062 -0.535 0.944 1 37.38 197 ALA A N 1
ATOM 1436 C CA . ALA A 1 197 ? 51.25 -1.117 0.333 1 37.38 197 ALA A CA 1
ATOM 1437 C C . ALA A 1 197 ? 52.531 -0.672 1.063 1 37.38 197 ALA A C 1
ATOM 1439 O O . ALA A 1 197 ? 52.844 0.521 1.114 1 37.38 197 ALA A O 1
ATOM 1440 N N . ALA A 1 198 ? 52.875 -1.362 2.186 1 37.72 198 ALA A N 1
ATOM 1441 C CA . ALA A 1 198 ? 54.156 -1.143 2.807 1 37.72 198 ALA A CA 1
ATOM 1442 C C . ALA A 1 198 ? 55.281 -1.399 1.814 1 37.72 198 ALA A C 1
ATOM 1444 O O . ALA A 1 198 ? 55.406 -2.498 1.269 1 37.72 198 ALA A O 1
ATOM 1445 N N . VAL A 1 199 ? 55.625 -0.441 0.961 1 38.59 199 VAL A N 1
ATOM 1446 C CA . VAL A 1 199 ? 56.812 -0.473 0.137 1 38.59 199 VAL A CA 1
ATOM 1447 C C . VAL A 1 199 ? 58.031 -0.699 1.02 1 38.59 199 VAL A C 1
ATOM 1449 O O . VAL A 1 199 ? 58.344 0.116 1.896 1 38.59 199 VAL A O 1
ATOM 1452 N N . ILE A 1 200 ? 58.375 -1.952 1.364 1 39.12 200 ILE A N 1
ATOM 1453 C CA . ILE A 1 200 ? 59.625 -2.328 2.041 1 39.12 200 ILE A CA 1
ATOM 1454 C C . ILE A 1 200 ? 60.812 -1.987 1.156 1 39.12 200 ILE A C 1
ATOM 1456 O O . ILE A 1 200 ? 60.938 -2.504 0.043 1 39.12 200 ILE A O 1
ATOM 1460 N N . ILE A 1 201 ? 61.281 -0.744 1.125 1 39.34 201 ILE A N 1
ATOM 1461 C CA . ILE A 1 201 ? 62.531 -0.292 0.5 1 39.34 201 ILE A CA 1
ATOM 1462 C C . ILE A 1 201 ? 63.719 -0.995 1.146 1 39.34 201 ILE A C 1
ATOM 1464 O O . ILE A 1 201 ? 63.938 -0.878 2.355 1 39.34 201 ILE A O 1
ATOM 1468 N N . SER A 1 202 ? 64.062 -2.262 0.782 1 37.62 202 SER A N 1
ATOM 1469 C CA . SER A 1 202 ? 65.25 -3.004 1.158 1 37.62 202 SER A CA 1
ATOM 1470 C C . SER A 1 202 ? 66.5 -2.227 0.809 1 37.62 202 SER A C 1
ATOM 1472 O O . SER A 1 202 ? 66.688 -1.779 -0.328 1 37.62 202 SER A O 1
ATOM 1474 N N . GLY A 1 203 ? 66.938 -1.352 1.71 1 36.78 203 GLY A N 1
ATOM 1475 C CA . GLY A 1 203 ? 68.25 -0.701 1.667 1 36.78 203 GLY A CA 1
ATOM 1476 C C . GLY A 1 203 ? 69.375 -1.661 1.381 1 36.78 203 GLY A C 1
ATOM 1477 O O . GLY A 1 203 ? 69.562 -2.662 2.082 1 36.78 203 GLY A O 1
ATOM 1478 N N . LEU A 1 204 ? 69.75 -1.928 0.115 1 39.09 204 LEU A N 1
ATOM 1479 C CA . LEU A 1 204 ? 70.938 -2.609 -0.381 1 39.09 204 LEU A CA 1
ATOM 1480 C C . LEU A 1 204 ? 72.188 -2.045 0.267 1 39.09 204 LEU A C 1
ATOM 1482 O O . LEU A 1 204 ? 72.5 -0.865 0.1 1 39.09 204 LEU A O 1
ATOM 1486 N N . ALA A 1 205 ? 72.5 -2.438 1.521 1 32.75 205 ALA A N 1
ATOM 1487 C CA . ALA A 1 205 ? 73.812 -2.158 2.158 1 32.75 205 ALA A CA 1
ATOM 1488 C C . ALA A 1 205 ? 74.938 -2.539 1.245 1 32.75 205 ALA A C 1
ATOM 1490 O O . ALA A 1 205 ? 75 -3.666 0.751 1 32.75 205 ALA A O 1
ATOM 1491 N N . ASN A 1 206 ? 75.5 -1.586 0.502 1 33.81 206 ASN A N 1
ATOM 1492 C CA . ASN A 1 206 ? 76.75 -1.605 -0.204 1 33.81 206 ASN A CA 1
ATOM 1493 C C . ASN A 1 206 ? 77.875 -2.115 0.69 1 33.81 206 ASN A C 1
ATOM 1495 O O . ASN A 1 206 ? 78.188 -1.503 1.714 1 33.81 206 ASN A O 1
ATOM 1499 N N . SER A 1 207 ? 77.938 -3.406 1.052 1 30.53 207 SER A N 1
ATOM 1500 C CA . SER A 1 207 ? 79.188 -3.939 1.655 1 30.53 207 SER A CA 1
ATOM 1501 C C . SER A 1 207 ? 80.375 -3.537 0.856 1 30.53 207 SER A C 1
ATOM 1503 O O . SER A 1 207 ? 80.562 -3.926 -0.305 1 30.53 207 SER A O 1
ATOM 1505 N N . ARG A 1 208 ? 80.875 -2.283 0.952 1 26.25 208 ARG A N 1
ATOM 1506 C CA . ARG A 1 208 ? 82.312 -2.162 0.804 1 26.25 208 ARG A CA 1
ATOM 1507 C C . ARG A 1 208 ? 83 -2.934 1.9 1 26.25 208 ARG A C 1
ATOM 1509 O O . ARG A 1 208 ? 82.562 -2.953 3.051 1 26.25 208 ARG A O 1
ATOM 1516 N N . MET B 1 1 ? 68.812 34.719 -32.062 1 34.38 1 MET B N 1
ATOM 1517 C CA . MET B 1 1 ? 67.375 34.406 -32.25 1 34.38 1 MET B CA 1
ATOM 1518 C C . MET B 1 1 ? 66.875 33.5 -31.125 1 34.38 1 MET B C 1
ATOM 1520 O O . MET B 1 1 ? 67.5 32.469 -30.859 1 34.38 1 MET B O 1
ATOM 1524 N N . ALA B 1 2 ? 66.188 34.156 -30.141 1 45.06 2 ALA B N 1
ATOM 1525 C CA . ALA B 1 2 ? 65.688 33.625 -28.891 1 45.06 2 ALA B CA 1
ATOM 1526 C C . ALA B 1 2 ? 64.75 32.406 -29.156 1 45.06 2 ALA B C 1
ATOM 1528 O O . ALA B 1 2 ? 64.062 32.375 -30.172 1 45.06 2 ALA B O 1
ATOM 1529 N N . PRO B 1 3 ? 65.188 31.203 -28.625 1 43.78 3 PRO B N 1
ATOM 1530 C CA . PRO B 1 3 ? 64.375 29.984 -28.781 1 43.78 3 PRO B CA 1
ATOM 1531 C C . PRO B 1 3 ? 62.906 30.188 -28.422 1 43.78 3 PRO B C 1
ATOM 1533 O O . PRO B 1 3 ? 62.594 31.016 -27.562 1 43.78 3 PRO B O 1
ATOM 1536 N N . LEU B 1 4 ? 62.031 30.141 -29.438 1 43.78 4 LEU B N 1
ATOM 1537 C CA . LEU B 1 4 ? 60.562 30.094 -29.328 1 43.78 4 LEU B CA 1
ATOM 1538 C C . LEU B 1 4 ? 60.125 29.078 -28.281 1 43.78 4 LEU B C 1
ATOM 1540 O O . LEU B 1 4 ? 60.406 27.891 -28.406 1 43.78 4 LEU B O 1
ATOM 1544 N N . GLN B 1 5 ? 60.125 29.547 -27.016 1 42.5 5 GLN B N 1
ATOM 1545 C CA . GLN B 1 5 ? 59.531 28.75 -25.953 1 42.5 5 GLN B CA 1
ATOM 1546 C C . GLN B 1 5 ? 58.156 28.25 -26.359 1 42.5 5 GLN B C 1
ATOM 1548 O O . GLN B 1 5 ? 57.312 29.031 -26.828 1 42.5 5 GLN B O 1
ATOM 1553 N N . GLN B 1 6 ? 58.094 27.016 -26.922 1 40.09 6 GLN B N 1
ATOM 1554 C CA . GLN B 1 6 ? 56.844 26.312 -27.188 1 40.09 6 GLN B CA 1
ATOM 1555 C C . GLN B 1 6 ? 55.969 26.266 -25.938 1 40.09 6 GLN B C 1
ATOM 1557 O O . GLN B 1 6 ? 56.438 25.844 -24.875 1 40.09 6 GLN B O 1
ATOM 1562 N N . ILE B 1 7 ? 55.156 27.281 -25.719 1 46.06 7 ILE B N 1
ATOM 1563 C CA . ILE B 1 7 ? 54.125 27.25 -24.688 1 46.06 7 ILE B CA 1
ATOM 1564 C C . ILE B 1 7 ? 53.156 26.109 -24.984 1 46.06 7 ILE B C 1
ATOM 1566 O O . ILE B 1 7 ? 52.562 26.047 -26.062 1 46.06 7 ILE B O 1
ATOM 1570 N N . THR B 1 8 ? 53.469 24.891 -24.547 1 41.09 8 THR B N 1
ATOM 1571 C CA . THR B 1 8 ? 52.5 23.797 -24.609 1 41.09 8 THR B CA 1
ATOM 1572 C C . THR B 1 8 ? 51.25 24.125 -23.781 1 41.09 8 THR B C 1
ATOM 1574 O O . THR B 1 8 ? 51.344 24.375 -22.578 1 41.09 8 THR B O 1
ATOM 1577 N N . ILE B 1 9 ? 50.312 24.797 -24.359 1 42 9 ILE B N 1
ATOM 1578 C CA . ILE B 1 9 ? 49 25.016 -23.734 1 42 9 ILE B CA 1
ATOM 1579 C C . ILE B 1 9 ? 48.312 23.688 -23.484 1 42 9 ILE B C 1
ATOM 1581 O O . ILE B 1 9 ? 48.094 22.906 -24.406 1 42 9 ILE B O 1
ATOM 1585 N N . ALA B 1 10 ? 48.531 23.078 -22.297 1 43.22 10 ALA B N 1
ATOM 1586 C CA . ALA B 1 10 ? 47.75 21.906 -21.906 1 43.22 10 ALA B CA 1
ATOM 1587 C C . ALA B 1 10 ? 46.281 22.25 -21.766 1 43.22 10 ALA B C 1
ATOM 1589 O O . ALA B 1 10 ? 45.906 23.188 -21.047 1 43.22 10 ALA B O 1
ATOM 1590 N N . VAL B 1 11 ? 45.5 22.125 -22.859 1 43.16 11 VAL B N 1
ATOM 1591 C CA . VAL B 1 11 ? 44.062 22.281 -22.828 1 43.16 11 VAL B CA 1
ATOM 1592 C C . VAL B 1 11 ? 43.469 21.312 -21.828 1 43.16 11 VAL B C 1
ATOM 1594 O O . VAL B 1 11 ? 43.625 20.094 -21.953 1 43.16 11 VAL B O 1
ATOM 1597 N N . ALA B 1 12 ? 43.344 21.703 -20.578 1 45.03 12 ALA B N 1
ATOM 1598 C CA . ALA B 1 12 ? 42.562 20.906 -19.641 1 45.03 12 ALA B CA 1
ATOM 1599 C C . ALA B 1 12 ? 41.125 20.688 -20.156 1 45.03 12 ALA B C 1
ATOM 1601 O O . ALA B 1 12 ? 40.406 21.641 -20.406 1 45.03 12 ALA B O 1
ATOM 1602 N N . VAL B 1 13 ? 40.938 19.625 -21.062 1 40.47 13 VAL B N 1
ATOM 1603 C CA . VAL B 1 13 ? 39.562 19.234 -21.422 1 40.47 13 VAL B CA 1
ATOM 1604 C C . VAL B 1 13 ? 38.75 18.938 -20.156 1 40.47 13 VAL B C 1
ATOM 1606 O O . VAL B 1 13 ? 39.094 18.016 -19.406 1 40.47 13 VAL B O 1
ATOM 1609 N N . ILE B 1 14 ? 38.188 20 -19.531 1 43.97 14 ILE B N 1
ATOM 1610 C CA . ILE B 1 14 ? 37.188 19.75 -18.484 1 43.97 14 ILE B CA 1
ATOM 1611 C C . ILE B 1 14 ? 36.062 18.891 -19.031 1 43.97 14 ILE B C 1
ATOM 1613 O O . ILE B 1 14 ? 35.344 19.312 -19.938 1 43.97 14 ILE B O 1
ATOM 1617 N N . LEU B 1 15 ? 36.312 17.609 -19.188 1 39.41 15 LEU B N 1
ATOM 1618 C CA . LEU B 1 15 ? 35.156 16.75 -19.438 1 39.41 15 LEU B CA 1
ATOM 1619 C C . LEU B 1 15 ? 34.031 17.016 -18.438 1 39.41 15 LEU B C 1
ATOM 1621 O O . LEU B 1 15 ? 34.188 16.766 -17.234 1 39.41 15 LEU B O 1
ATOM 1625 N N . CYS B 1 16 ? 33.312 18.156 -18.703 1 39.94 16 CYS B N 1
ATOM 1626 C CA . CYS B 1 16 ? 32.094 18.297 -17.969 1 39.94 16 CYS B CA 1
ATOM 1627 C C . CYS B 1 16 ? 31.219 17.047 -18.094 1 39.94 16 CYS B C 1
ATOM 1629 O O . CYS B 1 16 ? 30.703 16.766 -19.172 1 39.94 16 CYS B O 1
ATOM 1631 N N . LEU B 1 17 ? 31.641 15.984 -17.516 1 39.03 17 LEU B N 1
ATOM 1632 C CA . LEU B 1 17 ? 30.641 14.914 -17.406 1 39.03 17 LEU B CA 1
ATOM 1633 C C . LEU B 1 17 ? 29.281 15.477 -17.016 1 39.03 17 LEU B C 1
ATOM 1635 O O . LEU B 1 17 ? 29.125 16 -15.914 1 39.03 17 LEU B O 1
ATOM 1639 N N . SER B 1 18 ? 28.594 16.109 -18.016 1 37.25 18 SER B N 1
ATOM 1640 C CA . SER B 1 18 ? 27.172 16.328 -17.75 1 37.25 18 SER B CA 1
ATOM 1641 C C . SER B 1 18 ? 26.547 15.148 -17.031 1 37.25 18 SER B C 1
ATOM 1643 O O . SER B 1 18 ? 26.672 14 -17.469 1 37.25 18 SER B O 1
ATOM 1645 N N . GLN B 1 19 ? 26.688 15.188 -15.789 1 37 19 GLN B N 1
ATOM 1646 C CA . GLN B 1 19 ? 25.766 14.273 -15.133 1 37 19 GLN B CA 1
ATOM 1647 C C . GLN B 1 19 ? 24.406 14.289 -15.82 1 37 19 GLN B C 1
ATOM 1649 O O . GLN B 1 19 ? 23.75 15.328 -15.906 1 37 19 GLN B O 1
ATOM 1654 N N . VAL B 1 20 ? 24.266 13.727 -17 1 38.66 20 VAL B N 1
ATOM 1655 C CA . VAL B 1 20 ? 22.891 13.438 -17.375 1 38.66 20 VAL B CA 1
ATOM 1656 C C . VAL B 1 20 ? 22.078 13.039 -16.156 1 38.66 20 VAL B C 1
ATOM 1658 O O . VAL B 1 20 ? 22.391 12.039 -15.492 1 38.66 20 VAL B O 1
ATOM 1661 N N . SER B 1 21 ? 21.75 13.992 -15.375 1 39.25 21 SER B N 1
ATOM 1662 C CA . SER B 1 21 ? 20.688 13.672 -14.43 1 39.25 21 SER B CA 1
ATOM 1663 C C . SER B 1 21 ? 19.625 12.766 -15.062 1 39.25 21 SER B C 1
ATOM 1665 O O . SER B 1 21 ? 19 13.141 -16.047 1 39.25 21 SER B O 1
ATOM 1667 N N . LEU B 1 22 ? 19.875 11.586 -15.422 1 40.44 22 LEU B N 1
ATOM 1668 C CA . LEU B 1 22 ? 18.688 10.797 -15.703 1 40.44 22 LEU B CA 1
ATOM 1669 C C . LEU B 1 22 ? 17.5 11.312 -14.891 1 40.44 22 LEU B C 1
ATOM 1671 O O . LEU B 1 22 ? 17.516 11.266 -13.656 1 40.44 22 LEU B O 1
ATOM 1675 N N . ALA B 1 23 ? 16.859 12.359 -15.367 1 45.59 23 ALA B N 1
ATOM 1676 C CA . ALA B 1 23 ? 15.609 12.898 -14.844 1 45.59 23 ALA B CA 1
ATOM 1677 C C . ALA B 1 23 ? 14.781 11.805 -14.18 1 45.59 23 ALA B C 1
ATOM 1679 O O . ALA B 1 23 ? 14.43 10.805 -14.812 1 45.59 23 ALA B O 1
ATOM 1680 N N . GLN B 1 24 ? 15.07 11.586 -12.945 1 58.72 24 GLN B N 1
ATOM 1681 C CA . GLN B 1 24 ? 14.18 10.695 -12.219 1 58.72 24 GLN B CA 1
ATOM 1682 C C . GLN B 1 24 ? 12.719 10.953 -12.594 1 58.72 24 GLN B C 1
ATOM 1684 O O . GLN B 1 24 ? 12.25 12.086 -12.547 1 58.72 24 GLN B O 1
ATOM 1689 N N . LYS B 1 25 ? 12.117 10.047 -13.336 1 73.62 25 LYS B N 1
ATOM 1690 C CA . LYS B 1 25 ? 10.719 10.117 -13.758 1 73.62 25 LYS B CA 1
ATOM 1691 C C . LYS B 1 25 ? 9.789 10.312 -12.57 1 73.62 25 LYS B C 1
ATOM 1693 O O . LYS B 1 25 ? 10.023 9.758 -11.492 1 73.62 25 LYS B O 1
ATOM 1698 N N . GLY B 1 26 ? 8.922 11.289 -12.625 1 92.88 26 GLY B N 1
ATOM 1699 C CA . GLY B 1 26 ? 7.867 11.555 -11.656 1 92.88 26 GLY B CA 1
ATOM 1700 C C . GLY B 1 26 ? 7.223 10.289 -11.125 1 92.88 26 GLY B C 1
ATOM 1701 O O . GLY B 1 26 ? 7.238 9.25 -11.781 1 92.88 26 GLY B O 1
ATOM 1702 N N . LYS B 1 27 ? 6.918 10.359 -9.812 1 96.5 27 LYS B N 1
ATOM 1703 C CA . LYS B 1 27 ? 6.238 9.25 -9.156 1 96.5 27 LYS B CA 1
ATOM 1704 C C . LYS B 1 27 ? 4.793 9.602 -8.828 1 96.5 27 LYS B C 1
ATOM 1706 O O . LYS B 1 27 ? 4.504 10.727 -8.398 1 96.5 27 LYS B O 1
ATOM 1711 N N . LYS B 1 28 ? 3.943 8.633 -9.078 1 98.38 28 LYS B N 1
ATOM 1712 C CA . LYS B 1 28 ? 2.533 8.766 -8.719 1 98.38 28 LYS B CA 1
ATOM 1713 C C . LYS B 1 28 ? 2.07 7.598 -7.855 1 98.38 28 LYS B C 1
ATOM 1715 O O . LYS B 1 28 ? 2.438 6.445 -8.109 1 98.38 28 LYS B O 1
ATOM 1720 N N . ALA B 1 29 ? 1.317 7.957 -6.863 1 98.75 29 ALA B N 1
ATOM 1721 C CA . ALA B 1 29 ? 0.733 6.988 -5.938 1 98.75 29 ALA B CA 1
ATOM 1722 C C . ALA B 1 29 ? -0.754 7.262 -5.727 1 98.75 29 ALA B C 1
ATOM 1724 O O . ALA B 1 29 ? -1.264 8.305 -6.129 1 98.75 29 ALA B O 1
ATOM 1725 N N . VAL B 1 30 ? -1.401 6.262 -5.18 1 98.94 30 VAL B N 1
ATOM 1726 C CA . VAL B 1 30 ? -2.844 6.375 -4.984 1 98.94 30 VAL B CA 1
ATOM 1727 C C . VAL B 1 30 ? -3.26 5.586 -3.742 1 98.94 30 VAL B C 1
ATOM 1729 O O . VAL B 1 30 ? -2.666 4.555 -3.426 1 98.94 30 VAL B O 1
ATOM 1732 N N . ALA B 1 31 ? -4.191 6.074 -3.029 1 98.94 31 ALA B N 1
ATOM 1733 C CA . ALA B 1 31 ? -4.848 5.387 -1.923 1 98.94 31 ALA B CA 1
ATOM 1734 C C . ALA B 1 31 ? -6.367 5.41 -2.086 1 98.94 31 ALA B C 1
ATOM 1736 O O . ALA B 1 31 ? -6.953 6.465 -2.346 1 98.94 31 ALA B O 1
ATOM 1737 N N . VAL B 1 32 ? -6.961 4.281 -1.954 1 98.94 32 VAL B N 1
ATOM 1738 C CA . VAL B 1 32 ? -8.414 4.164 -1.992 1 98.94 32 VAL B CA 1
ATOM 1739 C C . VAL B 1 32 ? -8.961 3.98 -0.576 1 98.94 32 VAL B C 1
ATOM 1741 O O . VAL B 1 32 ? -8.531 3.076 0.145 1 98.94 32 VAL B O 1
ATOM 1744 N N . ILE B 1 33 ? -9.781 4.867 -0.173 1 98.81 33 ILE B N 1
ATOM 1745 C CA . ILE B 1 33 ? -10.492 4.785 1.102 1 98.81 33 ILE B CA 1
ATOM 1746 C C . ILE B 1 33 ? -11.875 4.176 0.887 1 98.81 33 ILE B C 1
ATOM 1748 O O . ILE B 1 33 ? -12.664 4.684 0.088 1 98.81 33 ILE B O 1
ATOM 1752 N N . LYS B 1 34 ? -12.125 3.109 1.57 1 96.5 34 LYS B N 1
ATOM 1753 C CA . LYS B 1 34 ? -13.43 2.459 1.459 1 96.5 34 LYS B CA 1
ATOM 1754 C C . LYS B 1 34 ? -13.875 1.882 2.799 1 96.5 34 LYS B C 1
ATOM 1756 O O . LYS B 1 34 ? -13.32 0.883 3.266 1 96.5 34 LYS B O 1
ATOM 1761 N N . THR B 1 35 ? -14.711 2.457 3.451 1 94.94 35 THR B N 1
ATOM 1762 C CA . THR B 1 35 ? -15.445 1.964 4.613 1 94.94 35 THR B CA 1
ATOM 1763 C C . THR B 1 35 ? -16.953 1.964 4.34 1 94.94 35 THR B C 1
ATOM 1765 O O . THR B 1 35 ? -17.375 2.238 3.221 1 94.94 35 THR B O 1
ATOM 1768 N N . ASP B 1 36 ? -17.703 1.551 5.336 1 91.69 36 ASP B N 1
ATOM 1769 C CA . ASP B 1 36 ? -19.156 1.538 5.18 1 91.69 36 ASP B CA 1
ATOM 1770 C C . ASP B 1 36 ? -19.703 2.955 5.043 1 91.69 36 ASP B C 1
ATOM 1772 O O . ASP B 1 36 ? -20.734 3.168 4.402 1 91.69 36 ASP B O 1
ATOM 1776 N N . ILE B 1 37 ? -18.953 3.914 5.551 1 94 37 ILE B N 1
ATOM 1777 C CA . ILE B 1 37 ? -19.5 5.258 5.66 1 94 37 ILE B CA 1
ATOM 1778 C C . ILE B 1 37 ? -18.672 6.227 4.816 1 94 37 ILE B C 1
ATOM 1780 O O . ILE B 1 37 ? -19.234 7.121 4.172 1 94 37 ILE B O 1
ATOM 1784 N N . VAL B 1 38 ? -17.406 6.051 4.812 1 98.5 38 VAL B N 1
ATOM 1785 C CA . VAL B 1 38 ? -16.5 7 4.191 1 98.5 38 VAL B CA 1
ATOM 1786 C C . VAL B 1 38 ? -15.812 6.355 2.988 1 98.5 38 VAL B C 1
ATOM 1788 O O . VAL B 1 38 ? -15.375 5.203 3.059 1 98.5 38 VAL B O 1
ATOM 1791 N N . SER B 1 39 ? -15.789 7.055 1.879 1 98.62 39 SER B N 1
ATOM 1792 C CA . SER B 1 39 ? -15.109 6.586 0.674 1 98.62 39 SER B CA 1
ATOM 1793 C C . SER B 1 39 ? -14.336 7.711 -0.002 1 98.62 39 SER B C 1
ATOM 1795 O O . SER B 1 39 ? -14.648 8.891 0.197 1 98.62 39 SER B O 1
ATOM 1797 N N . GLY B 1 40 ? -13.289 7.359 -0.722 1 98.88 40 GLY B N 1
ATOM 1798 C CA . GLY B 1 40 ? -12.516 8.367 -1.435 1 98.88 40 GLY B CA 1
ATOM 1799 C C . GLY B 1 40 ? -11.312 7.789 -2.154 1 98.88 40 GLY B C 1
ATOM 1800 O O . GLY B 1 40 ? -10.938 6.641 -1.926 1 98.88 40 GLY B O 1
ATOM 1801 N N . VAL B 1 41 ? -10.82 8.531 -3.107 1 98.94 41 VAL B N 1
ATOM 1802 C CA . VAL B 1 41 ? -9.57 8.242 -3.809 1 98.94 41 VAL B CA 1
ATOM 1803 C C . VAL B 1 41 ? -8.609 9.414 -3.664 1 98.94 41 VAL B C 1
ATOM 1805 O O . VAL B 1 41 ? -8.953 10.555 -4 1 98.94 41 VAL B O 1
ATOM 1808 N N . ILE B 1 42 ? -7.469 9.164 -3.111 1 99 42 ILE B N 1
ATOM 1809 C CA . ILE B 1 42 ? -6.441 10.172 -2.898 1 99 42 ILE B CA 1
ATOM 1810 C C . ILE B 1 42 ? -5.242 9.891 -3.799 1 99 42 ILE B C 1
ATOM 1812 O O . ILE B 1 42 ? -4.711 8.781 -3.805 1 99 42 ILE B O 1
ATOM 1816 N N . LYS B 1 43 ? -4.781 10.883 -4.512 1 98.94 43 LYS B N 1
ATOM 1817 C CA . LYS B 1 43 ? -3.646 10.75 -5.422 1 98.94 43 LYS B CA 1
ATOM 1818 C C . LYS B 1 43 ? -2.455 11.57 -4.934 1 98.94 43 LYS B C 1
ATOM 1820 O O . LYS B 1 43 ? -2.625 12.688 -4.434 1 98.94 43 LYS B O 1
ATOM 1825 N N . PHE B 1 44 ? -1.309 11.031 -5.117 1 98.94 44 PHE B N 1
ATOM 1826 C CA . PHE B 1 44 ? -0.035 11.664 -4.793 1 98.94 44 PHE B CA 1
ATOM 1827 C C . PHE B 1 44 ? 0.852 11.758 -6.027 1 98.94 44 PHE B C 1
ATOM 1829 O O . PHE B 1 44 ? 0.971 10.797 -6.789 1 98.94 44 PHE B O 1
ATOM 1836 N N . SER B 1 45 ? 1.447 12.898 -6.199 1 98.69 45 SER B N 1
ATOM 1837 C CA . SER B 1 45 ? 2.367 13.078 -7.316 1 98.69 45 SER B CA 1
ATOM 1838 C C . SER B 1 45 ? 3.623 13.828 -6.883 1 98.69 45 SER B C 1
ATOM 1840 O O . SER B 1 45 ? 3.535 14.852 -6.203 1 98.69 45 SER B O 1
ATOM 1842 N N . GLN B 1 46 ? 4.711 13.273 -7.25 1 98 46 GLN B N 1
ATOM 1843 C CA . GLN B 1 46 ? 6.008 13.883 -6.977 1 98 46 GLN B CA 1
ATOM 1844 C C . GLN B 1 46 ? 6.867 13.938 -8.234 1 98 46 GLN B C 1
ATOM 1846 O O . GLN B 1 46 ? 7.203 12.898 -8.805 1 98 46 GLN B O 1
ATOM 1851 N N . GLU B 1 47 ? 7.285 15.117 -8.609 1 96.81 47 GLU B N 1
ATOM 1852 C CA . GLU B 1 47 ? 7.93 15.336 -9.906 1 96.81 47 GLU B CA 1
ATOM 1853 C C . GLU B 1 47 ? 9.352 14.773 -9.914 1 96.81 47 GLU B C 1
ATOM 1855 O O . GLU B 1 47 ? 9.812 14.266 -10.938 1 96.81 47 GLU B O 1
ATOM 1860 N N . ASN B 1 48 ? 10.008 14.953 -8.891 1 93.5 48 ASN B N 1
ATOM 1861 C CA . ASN B 1 48 ? 11.344 14.414 -8.688 1 93.5 48 ASN B CA 1
ATOM 1862 C C . ASN B 1 48 ? 11.656 14.234 -7.203 1 93.5 48 ASN B C 1
ATOM 1864 O O . ASN B 1 48 ? 10.852 14.602 -6.348 1 93.5 48 ASN B O 1
ATOM 1868 N N . ALA B 1 49 ? 12.758 13.781 -6.883 1 91 49 ALA B N 1
ATOM 1869 C CA . ALA B 1 49 ? 13.07 13.32 -5.531 1 91 49 ALA B CA 1
ATOM 1870 C C . ALA B 1 49 ? 13.078 14.477 -4.543 1 91 49 ALA B C 1
ATOM 1872 O O . ALA B 1 49 ? 12.914 14.273 -3.336 1 91 49 ALA B O 1
ATOM 1873 N N . THR B 1 50 ? 13.25 15.672 -4.957 1 94.25 50 THR B N 1
ATOM 1874 C CA . THR B 1 50 ? 13.359 16.812 -4.047 1 94.25 50 THR B CA 1
ATOM 1875 C C . THR B 1 50 ? 12.125 17.703 -4.145 1 94.25 50 THR B C 1
ATOM 1877 O O . THR B 1 50 ? 11.992 18.672 -3.398 1 94.25 50 THR B O 1
ATOM 1880 N N . ALA B 1 51 ? 11.227 17.391 -5.062 1 97.44 51 ALA B N 1
ATOM 1881 C CA . ALA B 1 51 ? 10.008 18.172 -5.242 1 97.44 51 ALA B CA 1
ATOM 1882 C C . ALA B 1 51 ? 8.992 17.875 -4.141 1 97.44 51 ALA B C 1
ATOM 1884 O O . ALA B 1 51 ? 8.969 16.781 -3.594 1 97.44 51 ALA B O 1
ATOM 1885 N N . PRO B 1 52 ? 8.227 18.891 -3.789 1 98.38 52 PRO B N 1
ATOM 1886 C CA . PRO B 1 52 ? 7.113 18.578 -2.889 1 98.38 52 PRO B CA 1
ATOM 1887 C C . PRO B 1 52 ? 6.121 17.594 -3.494 1 98.38 52 PRO B C 1
ATOM 1889 O O . PRO B 1 52 ? 6.152 17.344 -4.699 1 98.38 52 PRO B O 1
ATOM 1892 N N . VAL B 1 53 ? 5.348 16.984 -2.67 1 98.75 53 VAL B N 1
ATOM 1893 C CA . VAL B 1 53 ? 4.312 16.062 -3.133 1 98.75 53 VAL B CA 1
ATOM 1894 C C . VAL B 1 53 ? 2.982 16.812 -3.25 1 98.75 53 VAL B C 1
ATOM 1896 O O . VAL B 1 53 ? 2.592 17.547 -2.34 1 98.75 53 VAL B O 1
ATOM 1899 N N . PHE B 1 54 ? 2.33 16.609 -4.359 1 98.88 54 PHE B N 1
ATOM 1900 C CA . PHE B 1 54 ? 0.975 17.109 -4.57 1 98.88 54 PHE B CA 1
ATOM 1901 C C . PHE B 1 54 ? -0.051 16.031 -4.238 1 98.88 54 PHE B C 1
ATOM 1903 O O . PHE B 1 54 ? 0.037 14.906 -4.738 1 98.88 54 PHE B O 1
ATOM 1910 N N . ILE B 1 55 ? -0.957 16.422 -3.365 1 98.94 55 ILE B N 1
ATOM 1911 C CA . ILE B 1 55 ? -2.02 15.508 -2.951 1 98.94 55 ILE B CA 1
ATOM 1912 C C . ILE B 1 55 ? -3.367 16.031 -3.443 1 98.94 55 ILE B C 1
ATOM 1914 O O . ILE B 1 55 ? -3.752 17.156 -3.137 1 98.94 55 ILE B O 1
ATOM 1918 N N . THR B 1 56 ? -4.062 15.172 -4.238 1 98.94 56 THR B N 1
ATOM 1919 C CA . THR B 1 56 ? -5.363 15.562 -4.777 1 98.94 56 THR B CA 1
ATOM 1920 C C . THR B 1 56 ? -6.379 14.43 -4.605 1 98.94 56 THR B C 1
ATOM 1922 O O . THR B 1 56 ? -6 13.289 -4.352 1 98.94 56 THR B O 1
ATOM 1925 N N . GLY B 1 57 ? -7.652 14.805 -4.691 1 98.88 57 GLY B N 1
ATOM 1926 C CA . GLY B 1 57 ? -8.719 13.82 -4.613 1 98.88 57 GLY B CA 1
ATOM 1927 C C . GLY B 1 57 ? -9.953 14.328 -3.896 1 98.88 57 GLY B C 1
ATOM 1928 O O . GLY B 1 57 ? -10.227 15.531 -3.9 1 98.88 57 GLY B O 1
ATOM 1929 N N . GLN B 1 58 ? -10.672 13.32 -3.408 1 98.88 58 GLN B N 1
ATOM 1930 C CA . GLN B 1 58 ? -11.914 13.641 -2.709 1 98.88 58 GLN B CA 1
ATOM 1931 C C . GLN B 1 58 ? -12.281 12.531 -1.728 1 98.88 58 GLN B C 1
ATOM 1933 O O . GLN B 1 58 ? -12 11.359 -1.971 1 98.88 58 GLN B O 1
ATOM 1938 N N . ILE B 1 59 ? -12.906 12.969 -0.672 1 98.94 59 ILE B N 1
ATOM 1939 C CA . ILE B 1 59 ? -13.461 12.039 0.308 1 98.94 59 ILE B CA 1
ATOM 1940 C C . ILE B 1 59 ? -14.938 12.375 0.55 1 98.94 59 ILE B C 1
ATOM 1942 O O . ILE B 1 59 ? -15.305 13.539 0.686 1 98.94 59 ILE B O 1
ATOM 1946 N N . GLU B 1 60 ? -15.734 11.375 0.627 1 98.88 60 GLU B N 1
ATOM 1947 C CA . GLU B 1 60 ? -17.172 11.523 0.843 1 98.88 60 GLU B CA 1
ATOM 1948 C C . GLU B 1 60 ? -17.609 10.805 2.115 1 98.88 60 GLU B C 1
ATOM 1950 O O . GLU B 1 60 ? -16.938 9.891 2.586 1 98.88 60 GLU B O 1
ATOM 1955 N N . GLY B 1 61 ? -18.781 11.305 2.643 1 98.81 61 GLY B N 1
ATOM 1956 C CA . GLY B 1 61 ? -19.359 10.656 3.811 1 98.81 61 GLY B CA 1
ATOM 1957 C C . GLY B 1 61 ? -18.922 11.289 5.117 1 98.81 61 GLY B C 1
ATOM 1958 O O . GLY B 1 61 ? -19.047 10.68 6.18 1 98.81 61 GLY B O 1
ATOM 1959 N N . LEU B 1 62 ? -18.438 12.438 5.023 1 98.81 62 LEU B N 1
ATOM 1960 C CA . LEU B 1 62 ? -17.953 13.133 6.215 1 98.81 62 LEU B CA 1
ATOM 1961 C C . LEU B 1 62 ? -19.016 14.109 6.73 1 98.81 62 LEU B C 1
ATOM 1963 O O . LEU B 1 62 ? -19.812 14.633 5.953 1 98.81 62 LEU B O 1
ATOM 1967 N N . SER B 1 63 ? -18.984 14.336 8.039 1 98.69 63 SER B N 1
ATOM 1968 C CA . SER B 1 63 ? -19.766 15.453 8.562 1 98.69 63 SER B CA 1
ATOM 1969 C C . SER B 1 63 ? -19.156 16.797 8.164 1 98.69 63 SER B C 1
ATOM 1971 O O . SER B 1 63 ? -17.953 16.875 7.93 1 98.69 63 SER B O 1
ATOM 1973 N N . LYS B 1 64 ? -19.969 17.781 8.117 1 98.81 64 LYS B N 1
ATOM 1974 C CA . LYS B 1 64 ? -19.516 19.109 7.754 1 98.81 64 LYS B CA 1
ATOM 1975 C C . LYS B 1 64 ? -18.422 19.594 8.711 1 98.81 64 LYS B C 1
ATOM 1977 O O . LYS B 1 64 ? -18.547 19.438 9.93 1 98.81 64 LYS B O 1
ATOM 1982 N N . GLY B 1 65 ? -17.359 20.234 8.078 1 98.88 65 GLY B N 1
ATOM 1983 C CA . GLY B 1 65 ? -16.328 20.859 8.906 1 98.88 65 GLY B CA 1
ATOM 1984 C C . GLY B 1 65 ? -14.953 20.266 8.695 1 98.88 65 GLY B C 1
ATOM 1985 O O . GLY B 1 65 ? -14.711 19.562 7.719 1 98.88 65 GLY B O 1
ATOM 1986 N N . ASN B 1 66 ? -14.078 20.594 9.578 1 98.88 66 ASN B N 1
ATOM 1987 C CA . ASN B 1 66 ? -12.688 20.156 9.484 1 98.88 66 ASN B CA 1
ATOM 1988 C C . ASN B 1 66 ? -12.516 18.734 10.016 1 98.88 66 ASN B C 1
ATOM 1990 O O . ASN B 1 66 ? -13.133 18.359 11.016 1 98.88 66 ASN B O 1
ATOM 1994 N N . HIS B 1 67 ? -11.688 18.031 9.375 1 98.94 67 HIS B N 1
ATOM 1995 C CA . HIS B 1 67 ? -11.266 16.688 9.766 1 98.94 67 HIS B CA 1
ATOM 1996 C C . HIS B 1 67 ? -9.75 16.547 9.703 1 98.94 67 HIS B C 1
ATOM 1998 O O . HIS B 1 67 ? -9.125 16.906 8.703 1 98.94 67 HIS B O 1
ATOM 2004 N N . GLY B 1 68 ? -9.156 16.047 10.797 1 98.94 68 GLY B N 1
ATOM 2005 C CA . GLY B 1 68 ? -7.738 15.758 10.742 1 98.94 68 GLY B CA 1
ATOM 2006 C C . GLY B 1 68 ? -7.367 14.797 9.625 1 98.94 68 GLY B C 1
ATOM 2007 O O . GLY B 1 68 ? -8.094 13.828 9.367 1 98.94 68 GLY B O 1
ATOM 2008 N N . PHE B 1 69 ? -6.297 15.07 9.016 1 98.94 69 PHE B N 1
ATOM 2009 C CA . PHE B 1 69 ? -5.809 14.305 7.875 1 98.94 69 PHE B CA 1
ATOM 2010 C C . PHE B 1 69 ? -4.32 14.023 8.008 1 98.94 69 PHE B C 1
ATOM 2012 O O . PHE B 1 69 ? -3.508 14.945 8.07 1 98.94 69 PHE B O 1
ATOM 2019 N N . HIS B 1 70 ? -3.943 12.672 8.102 1 98.94 70 HIS B N 1
ATOM 2020 C CA . HIS B 1 70 ? -2.562 12.32 8.422 1 98.94 70 HIS B CA 1
ATOM 2021 C C . HIS B 1 70 ? -2.113 11.086 7.645 1 98.94 70 HIS B C 1
ATOM 2023 O O . HIS B 1 70 ? -2.939 10.266 7.242 1 98.94 70 HIS B O 1
ATOM 2029 N N . ILE B 1 71 ? -0.851 11.031 7.383 1 98.88 71 ILE B N 1
ATOM 2030 C CA . ILE B 1 71 ? -0.231 9.758 7.031 1 98.88 71 ILE B CA 1
ATOM 2031 C C . ILE B 1 71 ? 0.16 9.008 8.305 1 98.88 71 ILE B C 1
ATOM 2033 O O . ILE B 1 71 ? 0.785 9.578 9.203 1 98.88 7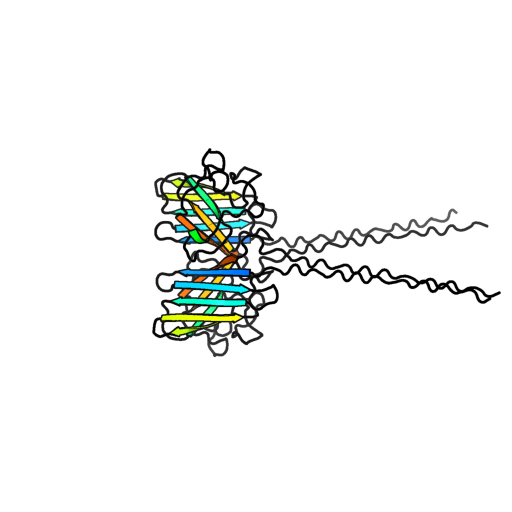1 ILE B O 1
ATOM 2037 N N . HIS B 1 72 ? -0.238 7.789 8.367 1 98.88 72 HIS B N 1
ATOM 2038 C CA . HIS B 1 72 ? 0.112 6.922 9.492 1 98.88 72 HIS B CA 1
ATOM 2039 C C . HIS B 1 72 ? 1.273 6.004 9.133 1 98.88 72 HIS B C 1
ATOM 2041 O O . HIS B 1 72 ? 1.593 5.824 7.957 1 98.88 72 HIS B O 1
ATOM 2047 N N . GLU B 1 73 ? 1.88 5.41 10.148 1 98.25 73 GLU B N 1
ATOM 2048 C CA . GLU B 1 73 ? 3.182 4.762 10.016 1 98.25 73 GLU B CA 1
ATOM 2049 C C . GLU B 1 73 ? 3.047 3.391 9.352 1 98.25 73 GLU B C 1
ATOM 2051 O O . GLU B 1 73 ? 4.012 2.867 8.797 1 98.25 73 GLU B O 1
ATOM 2056 N N . LYS B 1 74 ? 1.843 2.801 9.359 1 98.5 74 LYS B N 1
ATOM 2057 C CA . LYS B 1 74 ? 1.64 1.474 8.789 1 98.5 74 LYS B CA 1
ATOM 2058 C C . LYS B 1 74 ? 0.54 1.494 7.73 1 98.5 74 LYS B C 1
ATOM 2060 O O . LYS B 1 74 ? -0.33 2.367 7.75 1 98.5 74 LYS B O 1
ATOM 2065 N N . GLY B 1 75 ? 0.673 0.577 6.766 1 98.69 75 GLY B N 1
ATOM 2066 C CA . GLY B 1 75 ? -0.41 0.27 5.848 1 98.69 75 GLY B CA 1
ATOM 2067 C C . GLY B 1 75 ? -1.155 -1.002 6.207 1 98.69 75 GLY B C 1
ATOM 2068 O O . GLY B 1 75 ? -1.503 -1.793 5.328 1 98.69 75 GLY B O 1
ATOM 2069 N N . ASP B 1 76 ? -1.259 -1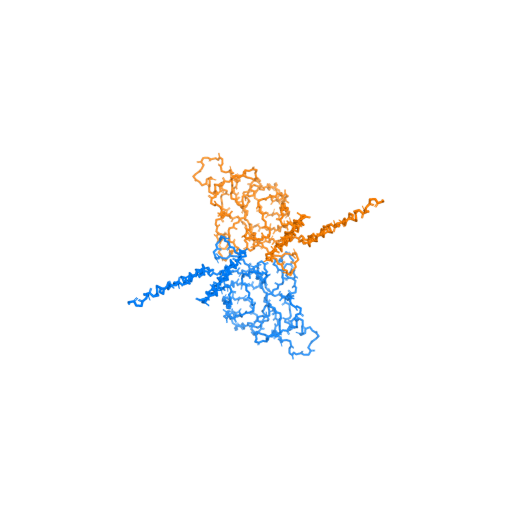.251 7.484 1 98.75 76 ASP B N 1
ATOM 2070 C CA . ASP B 1 76 ? -2.018 -2.377 8.023 1 98.75 76 ASP B CA 1
ATOM 2071 C C . ASP B 1 76 ? -3.459 -1.974 8.32 1 98.75 76 ASP B C 1
ATOM 2073 O O . ASP B 1 76 ? -3.717 -1.22 9.258 1 98.75 76 ASP B O 1
ATOM 2077 N N . THR B 1 77 ? -4.395 -2.535 7.539 1 98.5 77 THR B N 1
ATOM 2078 C CA . THR B 1 77 ? -5.801 -2.229 7.781 1 98.5 77 THR B CA 1
ATOM 2079 C C . THR B 1 77 ? -6.57 -3.488 8.172 1 98.5 77 THR B C 1
ATOM 2081 O O . THR B 1 77 ? -7.785 -3.568 7.969 1 98.5 77 THR B O 1
ATOM 2084 N N . SER B 1 78 ? -5.867 -4.477 8.602 1 98.31 78 SER B N 1
ATOM 2085 C CA . SER B 1 78 ? -6.492 -5.754 8.922 1 98.31 78 SER B CA 1
ATOM 2086 C C . SER B 1 78 ? -7.48 -5.613 10.078 1 98.31 78 SER B C 1
ATOM 2088 O O . SER B 1 78 ? -8.453 -6.363 10.164 1 98.31 78 SER B O 1
ATOM 2090 N N . GLY B 1 79 ? -7.281 -4.672 10.984 1 97.5 79 GLY B N 1
ATOM 2091 C CA . GLY B 1 79 ? -8.195 -4.336 12.062 1 97.5 79 GLY B CA 1
ATOM 2092 C C . GLY B 1 79 ? -8.93 -3.025 11.836 1 97.5 79 GLY B C 1
ATOM 2093 O O . GLY B 1 79 ? -9.234 -2.311 12.789 1 97.5 79 GLY B O 1
ATOM 2094 N N . GLY B 1 80 ? -9.148 -2.74 10.57 1 97.38 80 GLY B N 1
ATOM 2095 C CA . GLY B 1 80 ? -9.641 -1.407 10.258 1 97.38 80 GLY B CA 1
ATOM 2096 C C . GLY B 1 80 ? -8.57 -0.337 10.359 1 97.38 80 GLY B C 1
ATOM 2097 O O . GLY B 1 80 ? -7.379 -0.633 10.266 1 97.38 80 GLY B O 1
ATOM 2098 N N . CYS B 1 81 ? -9.031 0.863 10.492 1 98.31 81 CYS B N 1
ATOM 2099 C CA . CYS B 1 81 ? -8.07 1.966 10.5 1 98.31 81 CYS B CA 1
ATOM 2100 C C . CYS B 1 81 ? -7.297 2.002 11.812 1 98.31 81 CYS B C 1
ATOM 2102 O O . CYS B 1 81 ? -6.27 2.68 11.906 1 98.31 81 CYS B O 1
ATOM 2104 N N . GLY B 1 82 ? -7.719 1.248 12.773 1 97.88 82 GLY B N 1
ATOM 2105 C CA . GLY B 1 82 ? -7.035 1.192 14.055 1 97.88 82 GLY B CA 1
ATOM 2106 C C . GLY B 1 82 ? -5.652 0.578 13.969 1 97.88 82 GLY B C 1
ATOM 2107 O O . GLY B 1 82 ? -4.762 0.919 14.75 1 97.88 82 GLY B O 1
ATOM 2108 N N . THR B 1 83 ? -5.406 -0.27 13.023 1 98.62 83 THR B N 1
ATOM 2109 C CA . THR B 1 83 ? -4.145 -0.995 12.93 1 98.62 83 THR B CA 1
ATOM 2110 C C . THR B 1 83 ? -3.16 -0.259 12.023 1 98.62 83 THR B C 1
ATOM 2112 O O . THR B 1 83 ? -2.082 -0.776 11.719 1 98.62 83 THR B O 1
ATOM 2115 N N . THR B 1 84 ? -3.455 0.981 11.625 1 98.62 84 THR B N 1
ATOM 2116 C CA . THR B 1 84 ? -2.525 1.774 10.828 1 98.62 84 THR B CA 1
ATOM 2117 C C . THR B 1 84 ? -1.427 2.363 11.711 1 98.62 84 THR B C 1
ATOM 2119 O O . THR B 1 84 ? -0.469 2.953 11.211 1 98.62 84 THR B O 1
ATOM 2122 N N . GLY B 1 85 ? -1.536 2.227 13.031 1 98.25 85 GLY B N 1
ATOM 2123 C CA . GLY B 1 85 ? -0.524 2.74 13.938 1 98.25 85 GLY B CA 1
ATOM 2124 C C . GLY B 1 85 ? -0.577 4.246 14.102 1 98.25 85 GLY B C 1
ATOM 2125 O O . GLY B 1 85 ? -1.58 4.879 13.758 1 98.25 85 GLY B O 1
ATOM 2126 N N . SER B 1 86 ? 0.45 4.836 14.688 1 98 86 SER B N 1
ATOM 2127 C CA . SER B 1 86 ? 0.519 6.266 14.977 1 98 86 SER B CA 1
ATOM 2128 C C . SER B 1 86 ? 0.823 7.07 13.719 1 98 86 SER B C 1
ATOM 2130 O O . SER B 1 86 ? 1.082 6.5 12.656 1 98 86 SER B O 1
ATOM 2132 N N . HIS B 1 87 ? 0.739 8.406 13.852 1 98.69 87 HIS B N 1
ATOM 2133 C CA . HIS B 1 87 ? 1.204 9.258 12.766 1 98.69 87 HIS B CA 1
ATOM 2134 C C . HIS B 1 87 ? 2.615 8.883 12.328 1 98.69 87 HIS B C 1
ATOM 2136 O O . HIS B 1 87 ? 3.439 8.484 13.164 1 98.69 87 HIS B O 1
ATOM 2142 N N . TYR B 1 88 ? 2.85 9.039 11.102 1 98.5 88 TYR B N 1
ATOM 2143 C CA . TYR B 1 88 ? 4.199 8.797 10.609 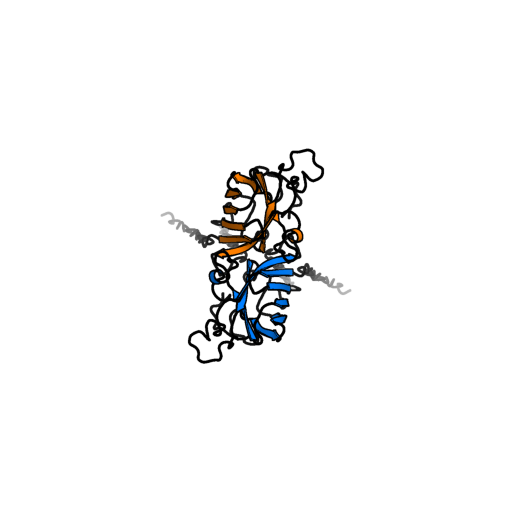1 98.5 88 TYR B CA 1
ATOM 2144 C C . TYR B 1 88 ? 5.172 9.844 11.133 1 98.5 88 TYR B C 1
ATOM 2146 O O . TYR B 1 88 ? 5.137 11.008 10.711 1 98.5 88 TYR B O 1
ATOM 2154 N N . ASN B 1 89 ? 6.121 9.344 12.031 1 97.69 89 ASN B N 1
ATOM 2155 C CA . ASN B 1 89 ? 6.992 10.25 12.773 1 97.69 89 ASN B CA 1
ATOM 2156 C C . ASN B 1 89 ? 8.367 9.625 13.016 1 97.69 89 ASN B C 1
ATOM 2158 O O . ASN B 1 89 ? 8.766 9.43 14.164 1 97.69 89 ASN B O 1
ATOM 2162 N N . PRO B 1 90 ? 9.094 9.438 11.93 1 95.12 90 PRO B N 1
ATOM 2163 C CA . PRO B 1 90 ? 10.406 8.805 12.102 1 95.12 90 PRO B CA 1
ATOM 2164 C C . PRO B 1 90 ? 11.391 9.68 12.875 1 95.12 90 PRO B C 1
ATOM 2166 O O . PRO B 1 90 ? 12.391 9.18 13.391 1 95.12 90 PRO B O 1
ATOM 2169 N N . HIS B 1 91 ? 11.086 10.961 13.023 1 94.56 91 HIS B N 1
ATOM 2170 C CA . HIS B 1 91 ? 12.016 11.883 13.664 1 94.56 91 HIS B CA 1
ATOM 2171 C C . HIS B 1 91 ? 11.617 12.156 15.109 1 94.56 91 HIS B C 1
ATOM 2173 O O . HIS B 1 91 ? 12.258 12.945 15.797 1 94.56 91 HIS B O 1
ATOM 2179 N N . LYS B 1 92 ? 10.555 11.57 15.508 1 95.62 92 LYS B N 1
ATOM 2180 C CA . LYS B 1 92 ? 10.086 11.711 16.891 1 95.62 92 LYS B CA 1
ATOM 2181 C C . LYS B 1 92 ? 9.852 13.18 17.234 1 95.62 92 LYS B C 1
ATOM 2183 O O . LYS B 1 92 ? 10.273 13.641 18.312 1 95.62 92 LYS B O 1
ATOM 2188 N N . ALA B 1 93 ? 9.297 13.891 16.328 1 97.75 93 ALA B N 1
ATOM 2189 C CA . ALA B 1 93 ? 8.938 15.297 16.516 1 97.75 93 ALA B CA 1
ATOM 2190 C C . ALA B 1 93 ? 7.605 15.43 17.25 1 97.75 93 ALA B C 1
ATOM 2192 O O . ALA B 1 93 ? 6.871 14.445 17.406 1 97.75 93 ALA B O 1
ATOM 2193 N N . ASN B 1 94 ? 7.367 16.594 17.719 1 98 94 ASN B N 1
ATOM 2194 C CA . ASN B 1 94 ? 6.016 16.906 18.188 1 98 94 ASN B CA 1
ATOM 2195 C C . ASN B 1 94 ? 5.047 17.062 17.016 1 98 94 ASN B C 1
ATOM 2197 O O . ASN B 1 94 ? 5.453 17.438 15.914 1 98 94 ASN B O 1
ATOM 2201 N N . HIS B 1 95 ? 3.812 16.75 17.391 1 98.69 95 HIS B N 1
ATOM 2202 C CA . HIS B 1 95 ? 2.775 17 16.391 1 98.69 95 HIS B CA 1
ATOM 2203 C C . HIS B 1 95 ? 2.672 18.484 16.062 1 98.69 95 HIS B C 1
ATOM 2205 O O . HIS B 1 95 ? 2.777 19.328 16.953 1 98.69 95 HIS B O 1
ATOM 2211 N N . GLY B 1 96 ? 2.445 18.797 14.75 1 98.5 96 GLY B N 1
ATOM 2212 C CA . GLY B 1 96 ? 2.279 20.172 14.297 1 98.5 96 GLY B CA 1
ATOM 2213 C C . GLY B 1 96 ? 1.375 20.297 13.086 1 98.5 96 GLY B C 1
ATOM 2214 O O . GLY B 1 96 ? 0.707 19.328 12.703 1 98.5 96 GLY B O 1
ATOM 2215 N N . GLY B 1 97 ? 1.235 21.484 12.562 1 97.88 97 GLY B N 1
ATOM 2216 C CA . GLY B 1 97 ? 0.46 21.766 11.359 1 97.88 97 GLY B CA 1
ATOM 2217 C C . GLY B 1 97 ? 1.302 21.766 10.102 1 97.88 97 GLY B C 1
ATOM 2218 O O . GLY B 1 97 ? 2.529 21.688 10.164 1 97.88 97 GLY B O 1
ATOM 2219 N N . PRO B 1 98 ? 0.641 21.859 8.961 1 97.25 98 PRO B N 1
ATOM 2220 C CA . PRO B 1 98 ? 1.317 21.75 7.664 1 97.25 98 PRO B CA 1
ATOM 2221 C C . PRO B 1 98 ? 2.395 22.828 7.48 1 97.25 98 PRO B C 1
ATOM 2223 O O . PRO B 1 98 ? 3.344 22.625 6.719 1 97.25 98 PRO B O 1
ATOM 2226 N N . SER B 1 99 ? 2.328 23.922 8.164 1 96.38 99 SER B N 1
ATOM 2227 C CA . SER B 1 99 ? 3.273 25.016 7.965 1 96.38 99 SER B CA 1
ATOM 2228 C C . SER B 1 99 ? 4.379 24.984 9.016 1 96.38 99 SER B C 1
ATOM 2230 O O . SER B 1 99 ? 5.324 25.781 8.945 1 96.38 99 SER B O 1
ATOM 2232 N N . ASP B 1 100 ? 4.281 24.078 9.961 1 97.69 100 ASP B N 1
ATOM 2233 C CA . ASP B 1 100 ? 5.285 23.984 11.016 1 97.69 100 ASP B CA 1
ATOM 2234 C C . ASP B 1 100 ? 6.516 23.219 10.531 1 97.69 100 ASP B C 1
ATOM 2236 O O . ASP B 1 100 ? 6.391 22.219 9.82 1 97.69 100 ASP B O 1
ATOM 2240 N N . GLN B 1 101 ? 7.613 23.672 10.945 1 95.19 101 GLN B N 1
ATOM 2241 C CA . GLN B 1 101 ? 8.852 22.953 10.633 1 95.19 101 GLN B CA 1
ATOM 2242 C C . GLN B 1 101 ? 9.008 21.719 11.508 1 95.19 101 GLN B C 1
ATOM 2244 O O . GLN B 1 101 ? 9.422 20.656 11.031 1 95.19 101 GLN B O 1
ATOM 2249 N N . ASP B 1 102 ? 8.758 21.984 12.742 1 96.44 102 ASP B N 1
ATOM 2250 C CA . ASP B 1 102 ? 8.781 20.859 13.664 1 96.44 102 ASP B CA 1
ATOM 2251 C C . ASP B 1 102 ? 7.422 20.156 13.703 1 96.44 102 ASP B C 1
ATOM 2253 O O . ASP B 1 102 ? 6.48 20.656 14.328 1 96.44 102 ASP B O 1
ATOM 2257 N N . ARG B 1 103 ? 7.344 19.047 13.102 1 98.38 103 ARG B N 1
ATOM 2258 C CA . ARG B 1 103 ? 6.129 18.25 13.008 1 98.38 103 ARG B CA 1
ATOM 2259 C C . ARG B 1 103 ? 6.441 16.828 12.523 1 98.38 103 ARG B C 1
ATOM 2261 O O . ARG B 1 103 ? 7.531 16.578 12.016 1 98.38 103 ARG B O 1
ATOM 2268 N N . HIS B 1 104 ? 5.453 15.875 12.75 1 98.25 104 HIS B N 1
ATOM 2269 C CA . HIS B 1 104 ? 5.57 14.586 12.078 1 98.25 104 HIS B CA 1
ATOM 2270 C C . HIS B 1 104 ? 5.648 14.758 10.562 1 98.25 104 HIS B C 1
ATOM 2272 O O . HIS B 1 104 ? 5.09 15.711 10.016 1 98.25 104 HIS B O 1
ATOM 2278 N N . ILE B 1 105 ? 6.23 13.805 9.891 1 97.75 105 ILE B N 1
ATOM 2279 C CA . ILE B 1 105 ? 6.188 13.773 8.438 1 97.75 105 ILE B CA 1
ATOM 2280 C C . ILE B 1 105 ? 4.742 13.648 7.965 1 97.75 105 ILE B C 1
ATOM 2282 O O . ILE B 1 105 ? 4.352 14.258 6.965 1 97.75 105 ILE B O 1
ATOM 2286 N N . GLY B 1 106 ? 3.922 12.93 8.703 1 98.56 106 GLY B N 1
ATOM 2287 C CA . GLY B 1 106 ? 2.584 12.578 8.266 1 98.56 106 GLY B CA 1
ATOM 2288 C C . GLY B 1 106 ? 1.542 13.625 8.617 1 98.56 106 GLY B C 1
ATOM 2289 O O . GLY B 1 106 ? 0.348 13.414 8.391 1 98.56 106 GLY B O 1
ATOM 2290 N N . ASP B 1 107 ? 1.925 14.773 9.172 1 98.81 107 ASP B N 1
ATOM 2291 C CA . ASP B 1 107 ? 0.979 15.781 9.641 1 98.81 107 ASP B CA 1
ATOM 2292 C C . ASP B 1 107 ? 0.509 16.672 8.492 1 98.81 107 ASP B C 1
ATOM 2294 O O . ASP B 1 107 ? 1.073 17.75 8.266 1 98.81 107 ASP B O 1
ATOM 2298 N N . LEU B 1 108 ? -0.64 16.344 7.918 1 98.88 108 LEU B N 1
ATOM 2299 C CA . LEU B 1 108 ? -1.121 17.062 6.754 1 98.88 108 LEU B CA 1
ATOM 2300 C C . LEU B 1 108 ? -2.186 18.078 7.148 1 98.88 108 LEU B C 1
ATOM 2302 O O . LEU B 1 108 ? -2.738 18.781 6.293 1 98.88 108 LEU B O 1
ATOM 2306 N N . GLY B 1 109 ? -2.523 18.172 8.422 1 98.75 109 GLY B N 1
ATOM 2307 C CA . GLY B 1 109 ? -3.463 19.172 8.906 1 98.75 109 GLY B CA 1
ATOM 2308 C C . GLY B 1 109 ? -4.91 18.734 8.797 1 98.75 109 GLY B C 1
ATOM 2309 O O . GLY B 1 109 ? -5.273 17.656 9.25 1 98.75 109 GLY B O 1
ATOM 2310 N N . ASN B 1 110 ? -5.777 19.625 8.242 1 98.88 110 ASN B N 1
ATOM 2311 C CA . ASN B 1 110 ? -7.211 19.406 8.117 1 98.88 110 ASN B CA 1
ATOM 2312 C C . ASN B 1 110 ? -7.652 19.438 6.652 1 98.88 110 ASN B C 1
ATOM 2314 O O . ASN B 1 110 ? -7.051 20.125 5.836 1 98.88 110 ASN B O 1
ATOM 2318 N N . ILE B 1 111 ? -8.641 18.656 6.406 1 98.88 111 ILE B N 1
ATOM 2319 C CA . ILE B 1 111 ? -9.445 18.828 5.203 1 98.88 111 ILE B CA 1
ATOM 2320 C C . ILE B 1 111 ? -10.852 19.297 5.578 1 98.88 111 ILE B C 1
ATOM 2322 O O . ILE B 1 111 ? -11.305 19.062 6.703 1 98.88 111 ILE B O 1
ATOM 2326 N N . TYR B 1 112 ? -11.508 19.953 4.688 1 98.88 112 TYR B N 1
ATOM 2327 C CA . TYR B 1 112 ? -12.82 20.516 4.992 1 98.88 112 TYR B CA 1
ATOM 2328 C C . TYR B 1 112 ? -13.914 19.828 4.195 1 98.88 112 TYR B C 1
ATOM 2330 O O . TYR B 1 112 ? -13.859 19.781 2.963 1 98.88 112 TYR B O 1
ATOM 2338 N N . ALA B 1 113 ? -14.852 19.281 4.906 1 98.94 113 ALA B N 1
ATOM 2339 C CA . ALA B 1 113 ? -16.031 18.703 4.277 1 98.94 113 ALA B CA 1
ATOM 2340 C C . ALA B 1 113 ? -17.156 19.719 4.164 1 98.94 113 ALA B C 1
ATOM 2342 O O . ALA B 1 113 ? -17.547 20.344 5.152 1 98.94 113 ALA B O 1
ATOM 2343 N N . GLU B 1 114 ? -17.672 19.859 3.006 1 98.81 114 GLU B N 1
ATOM 2344 C CA . GLU B 1 114 ? -18.844 20.703 2.754 1 98.81 114 GLU B CA 1
ATOM 2345 C C . GLU B 1 114 ? -20.109 20.094 3.344 1 98.81 114 GLU B C 1
ATOM 2347 O O . GLU B 1 114 ? -20.109 18.922 3.744 1 98.81 114 GLU B O 1
ATOM 2352 N N . PRO B 1 115 ? -21.156 20.875 3.373 1 98.62 115 PRO B N 1
ATOM 2353 C CA . PRO B 1 115 ? -22.422 20.312 3.871 1 98.62 115 PRO B CA 1
ATOM 2354 C C . PRO B 1 115 ? -22.859 19.078 3.105 1 98.62 115 PRO B C 1
ATOM 2356 O O . PRO B 1 115 ? -23.578 18.234 3.65 1 98.62 115 PRO B O 1
ATOM 2359 N N . SER B 1 116 ? -22.5 18.938 1.908 1 98.38 116 SER B N 1
ATOM 2360 C CA . SER B 1 116 ? -22.797 17.766 1.101 1 98.38 116 SER B CA 1
ATOM 2361 C C . SER B 1 116 ? -22.109 16.516 1.659 1 98.38 116 SER B C 1
ATOM 2363 O O . SER B 1 116 ? -22.438 15.398 1.264 1 98.38 116 SER B O 1
ATOM 2365 N N . GLY B 1 117 ? -21.094 16.719 2.492 1 98.69 117 GLY B N 1
ATOM 2366 C CA . GLY B 1 117 ? -20.312 15.609 3.045 1 98.69 117 GLY B CA 1
ATOM 2367 C C . GLY B 1 117 ? -19.078 15.289 2.244 1 98.69 117 GLY B C 1
ATOM 2368 O O . GLY B 1 117 ? -18.438 14.258 2.465 1 98.69 117 GLY B O 1
ATOM 2369 N N . VAL B 1 118 ? -18.766 16.203 1.312 1 98.88 118 VAL B N 1
ATOM 2370 C CA . VAL B 1 118 ? -17.641 15.969 0.411 1 98.88 118 VAL B CA 1
ATOM 2371 C C . VAL B 1 118 ? -16.5 16.906 0.762 1 98.88 118 VAL B C 1
ATOM 2373 O O . VAL B 1 118 ? -16.703 18.125 0.926 1 98.88 118 VAL B O 1
ATOM 2376 N N . ALA B 1 119 ? -15.328 16.375 0.945 1 98.94 119 ALA B N 1
ATOM 2377 C CA . ALA B 1 119 ? -14.102 17.172 1.064 1 98.94 119 ALA B CA 1
ATOM 2378 C C . ALA B 1 119 ? -13.242 17.031 -0.187 1 98.94 119 ALA B C 1
ATOM 2380 O O . ALA B 1 119 ? -12.875 15.914 -0.578 1 98.94 119 ALA B O 1
ATOM 2381 N N . GLN B 1 120 ? -12.922 18.125 -0.803 1 98.88 120 GLN B N 1
ATOM 2382 C CA . GLN B 1 120 ? -11.93 18.156 -1.877 1 98.88 120 GLN B CA 1
ATOM 2383 C C . GLN B 1 120 ? -10.516 18.297 -1.322 1 98.88 120 GLN B C 1
ATOM 2385 O O . GLN B 1 120 ? -10.273 19.141 -0.452 1 98.88 120 GLN B O 1
ATOM 2390 N N . ILE B 1 121 ? -9.711 17.484 -1.84 1 98.88 121 ILE B N 1
ATOM 2391 C CA . ILE B 1 121 ? -8.328 17.484 -1.368 1 98.88 121 ILE B CA 1
ATOM 2392 C C . ILE B 1 121 ? -7.43 18.172 -2.395 1 98.88 121 ILE B C 1
ATOM 2394 O O . ILE B 1 121 ? -7.43 17.797 -3.572 1 98.88 121 ILE B O 1
ATOM 2398 N N . ASN B 1 122 ? -6.762 19.125 -2.023 1 98.69 122 ASN B N 1
ATOM 2399 C CA . ASN B 1 122 ? -5.734 19.844 -2.777 1 98.69 122 ASN B CA 1
ATOM 2400 C C . ASN B 1 122 ? -4.637 20.375 -1.862 1 98.69 122 ASN B C 1
ATOM 2402 O O . ASN B 1 122 ? -4.711 21.5 -1.387 1 98.69 122 ASN B O 1
ATOM 2406 N N . ILE B 1 123 ? -3.645 19.547 -1.625 1 98.75 123 ILE B N 1
ATOM 2407 C CA . ILE B 1 123 ? -2.574 19.828 -0.669 1 98.75 123 ILE B CA 1
ATOM 2408 C C . ILE B 1 123 ? -1.22 19.703 -1.362 1 98.75 123 ILE B C 1
ATOM 2410 O O . ILE B 1 123 ? -1.025 18.812 -2.205 1 98.75 123 ILE B O 1
ATOM 2414 N N . VAL B 1 124 ? -0.349 20.609 -1.089 1 98.75 124 VAL B N 1
ATOM 2415 C CA . VAL B 1 124 ? 1.062 20.484 -1.438 1 98.75 124 VAL B CA 1
ATOM 2416 C C . VAL B 1 124 ? 1.902 20.375 -0.167 1 98.75 124 VAL B C 1
ATOM 2418 O O . VAL B 1 124 ? 1.831 21.25 0.703 1 98.75 124 VAL B O 1
ATOM 2421 N N . ASP B 1 125 ? 2.652 19.328 -0.027 1 98.75 125 ASP B N 1
ATOM 2422 C CA . ASP B 1 125 ? 3.43 19.141 1.192 1 98.75 125 ASP B CA 1
ATOM 2423 C C . ASP B 1 125 ? 4.895 18.859 0.872 1 98.75 125 ASP B C 1
ATOM 2425 O O . ASP B 1 125 ? 5.203 17.938 0.104 1 98.75 125 ASP B O 1
ATOM 2429 N N . PRO B 1 126 ? 5.809 19.547 1.41 1 97.81 126 PRO B N 1
ATOM 2430 C CA . PRO B 1 126 ? 7.23 19.375 1.109 1 97.81 126 PRO B CA 1
ATOM 2431 C C . PRO B 1 126 ? 7.898 18.328 1.996 1 97.81 126 PRO B C 1
ATOM 2433 O O . PRO B 1 126 ? 9.055 17.969 1.764 1 97.81 126 PRO B O 1
ATOM 2436 N N . LYS B 1 127 ? 7.203 17.812 2.979 1 97.44 127 LYS B N 1
ATOM 2437 C CA . LYS B 1 127 ? 7.863 16.922 3.918 1 97.44 127 LYS B CA 1
ATOM 2438 C C . LYS B 1 127 ? 7.668 15.461 3.512 1 97.44 127 LYS B C 1
ATOM 2440 O O . LYS B 1 127 ? 8.586 14.641 3.646 1 97.44 127 LYS B O 1
ATOM 2445 N N . ILE B 1 128 ? 6.438 15.133 3.09 1 98.06 128 ILE B N 1
ATOM 2446 C CA . ILE B 1 128 ? 6.258 13.758 2.658 1 98.06 128 ILE B CA 1
ATOM 2447 C C . ILE B 1 128 ? 7.004 13.523 1.349 1 98.06 128 ILE B C 1
ATOM 2449 O O . ILE B 1 128 ? 7.324 14.469 0.629 1 98.06 128 ILE B O 1
ATOM 2453 N N . THR B 1 129 ? 7.312 12.227 1.074 1 96.88 129 THR B N 1
ATOM 2454 C CA . THR B 1 129 ? 8.008 11.836 -0.149 1 96.88 129 THR B CA 1
ATOM 2455 C C . THR B 1 129 ? 7.566 10.445 -0.603 1 96.88 129 THR B C 1
ATOM 2457 O O . THR B 1 129 ? 7.18 9.617 0.219 1 96.88 129 THR B O 1
ATOM 2460 N N . LEU B 1 130 ? 7.656 10.25 -1.895 1 96.19 130 LEU B N 1
ATOM 2461 C CA . LEU B 1 130 ? 7.293 8.953 -2.455 1 96.19 130 LEU B CA 1
ATOM 2462 C C . LEU B 1 130 ? 8.531 8.086 -2.668 1 96.19 130 LEU B C 1
ATOM 2464 O O . LEU B 1 130 ? 8.422 6.914 -3.029 1 96.19 130 LEU B O 1
ATOM 2468 N N . VAL B 1 131 ? 9.688 8.625 -2.348 1 91.56 131 VAL B N 1
ATOM 2469 C CA . VAL B 1 131 ? 10.914 7.906 -2.66 1 91.56 131 VAL B CA 1
ATOM 2470 C C . VAL B 1 131 ? 11.844 7.926 -1.451 1 91.56 131 VAL B C 1
ATOM 2472 O O . VAL B 1 131 ? 11.656 8.711 -0.523 1 91.56 131 VAL B O 1
ATOM 2475 N N . GLY B 1 132 ? 12.75 6.977 -1.49 1 88 132 GLY B N 1
ATOM 2476 C CA . GLY B 1 132 ? 13.805 6.996 -0.497 1 88 132 GLY B CA 1
ATOM 2477 C C . GLY B 1 132 ? 13.383 6.418 0.839 1 88 132 GLY B C 1
ATOM 2478 O O . GLY B 1 132 ? 12.328 5.797 0.946 1 88 132 GLY B O 1
ATOM 2479 N N . LYS B 1 133 ? 14.148 6.613 1.82 1 86.62 133 LYS B N 1
ATOM 2480 C CA . LYS B 1 133 ? 14.039 5.977 3.129 1 86.62 133 LYS B CA 1
ATOM 2481 C C . LYS B 1 133 ? 12.766 6.418 3.846 1 86.62 133 LYS B C 1
ATOM 2483 O O . LYS B 1 133 ? 12.203 5.664 4.641 1 86.62 133 LYS B O 1
ATOM 2488 N N . TYR B 1 134 ? 12.305 7.578 3.488 1 93.31 134 TYR B N 1
ATOM 2489 C CA . TYR B 1 134 ? 11.156 8.133 4.207 1 93.31 134 TYR B CA 1
ATOM 2490 C C . TYR B 1 134 ? 9.891 8.039 3.367 1 93.31 134 TYR B C 1
ATOM 2492 O O . TYR B 1 134 ? 8.898 8.711 3.66 1 93.31 134 TYR B O 1
ATOM 2500 N N . SER B 1 135 ? 10 7.219 2.332 1 95.5 135 SER B N 1
ATOM 2501 C CA . SER B 1 135 ? 8.859 7.09 1.427 1 95.5 135 SER B CA 1
ATOM 2502 C C . SER B 1 135 ? 7.586 6.738 2.188 1 95.5 135 SER B C 1
ATOM 2504 O O . SER B 1 135 ? 7.613 5.922 3.111 1 95.5 135 SER B O 1
ATOM 2506 N N . ILE B 1 136 ? 6.449 7.273 1.711 1 97.56 136 ILE B N 1
ATOM 2507 C CA . ILE B 1 136 ? 5.176 6.984 2.359 1 97.56 136 ILE B CA 1
ATOM 2508 C C . ILE B 1 136 ? 4.492 5.812 1.659 1 97.56 136 ILE B C 1
ATOM 2510 O O . ILE B 1 136 ? 3.418 5.371 2.074 1 97.56 136 ILE B O 1
ATOM 2514 N N . ILE B 1 137 ? 5.113 5.27 0.615 1 97.5 137 ILE B N 1
ATOM 2515 C CA . ILE B 1 137 ? 4.559 4.098 -0.054 1 97.5 137 ILE B CA 1
ATOM 2516 C C . ILE B 1 137 ? 4.395 2.961 0.951 1 97.5 137 ILE B C 1
ATOM 2518 O O . ILE B 1 137 ? 5.297 2.689 1.745 1 97.5 137 ILE B O 1
ATOM 2522 N N . GLY B 1 138 ? 3.207 2.326 0.891 1 98.06 138 GLY B N 1
ATOM 2523 C CA . GLY B 1 138 ? 2.918 1.218 1.786 1 98.06 138 GLY B CA 1
ATOM 2524 C C . GLY B 1 138 ? 2.346 1.66 3.119 1 98.06 138 GLY B C 1
ATOM 2525 O O . GLY B 1 138 ? 1.919 0.83 3.924 1 98.06 138 GLY B O 1
ATOM 2526 N N . ARG B 1 139 ? 2.348 2.924 3.385 1 98.69 139 ARG B N 1
ATOM 2527 C CA . ARG B 1 139 ? 1.705 3.479 4.57 1 98.69 139 ARG B CA 1
ATOM 2528 C C . ARG B 1 139 ? 0.259 3.863 4.281 1 98.69 139 ARG B C 1
ATOM 2530 O O . ARG B 1 139 ? -0.257 3.588 3.195 1 98.69 139 ARG B O 1
ATOM 2537 N N . ALA B 1 140 ? -0.396 4.453 5.305 1 98.94 140 ALA B N 1
ATOM 2538 C CA . ALA B 1 140 ? -1.815 4.727 5.094 1 98.94 140 ALA B CA 1
ATOM 2539 C C . ALA B 1 140 ? -2.125 6.207 5.305 1 98.94 140 ALA B C 1
ATOM 2541 O O . ALA B 1 140 ? -1.593 6.832 6.227 1 98.94 140 ALA B O 1
ATOM 2542 N N . VAL B 1 141 ? -2.959 6.703 4.461 1 98.94 141 VAL B N 1
ATOM 2543 C CA . VAL B 1 141 ? -3.596 7.992 4.727 1 98.94 141 VAL B CA 1
ATOM 2544 C C . VAL B 1 141 ? -4.867 7.781 5.547 1 98.94 141 VAL B C 1
ATOM 2546 O O . VAL B 1 141 ? -5.617 6.828 5.309 1 98.94 141 VAL B O 1
ATOM 2549 N N . VAL B 1 142 ? -5.082 8.641 6.512 1 98.94 142 VAL B N 1
ATOM 2550 C CA . VAL B 1 142 ? -6.195 8.469 7.445 1 98.94 142 VAL B CA 1
ATOM 2551 C C . VAL B 1 142 ? -6.941 9.797 7.598 1 98.94 142 VAL B C 1
ATOM 2553 O O . VAL B 1 142 ? -6.324 10.844 7.785 1 98.94 142 VAL B O 1
ATOM 2556 N N . VAL B 1 143 ? -8.266 9.734 7.496 1 98.94 143 VAL B N 1
ATOM 2557 C CA . VAL B 1 143 ? -9.125 10.875 7.816 1 98.94 143 VAL B CA 1
ATOM 2558 C C . VAL B 1 143 ? -9.789 10.648 9.172 1 98.94 143 VAL B C 1
ATOM 2560 O O . VAL B 1 143 ? -10.336 9.57 9.43 1 98.94 143 VAL B O 1
ATOM 2563 N N . HIS B 1 144 ? -9.711 11.664 9.992 1 98.81 144 HIS B N 1
ATOM 2564 C CA . HIS B 1 144 ? -10.188 11.562 11.367 1 98.81 144 HIS B CA 1
ATOM 2565 C C . HIS B 1 144 ? -11.547 12.25 11.523 1 98.81 144 HIS B C 1
ATOM 2567 O O . HIS B 1 144 ? -11.984 12.977 10.625 1 98.81 144 HIS B O 1
ATOM 2573 N N . ALA B 1 145 ? -12.172 11.992 12.648 1 98.69 145 ALA B N 1
ATOM 2574 C CA . ALA B 1 145 ? -13.531 12.445 12.914 1 98.69 145 ALA B CA 1
ATOM 2575 C C . ALA B 1 145 ? -13.555 13.922 13.305 1 98.69 145 ALA B C 1
ATOM 2577 O O . ALA B 1 145 ? -14.477 14.648 12.93 1 98.69 145 ALA B O 1
ATOM 2578 N N . ASP B 1 146 ? -12.523 14.367 14.047 1 98.69 146 ASP B N 1
ATOM 2579 C CA . ASP B 1 146 ? -12.523 15.719 14.609 1 98.69 146 ASP B CA 1
ATOM 2580 C C . ASP B 1 146 ? -11.445 16.578 13.961 1 98.69 146 ASP B C 1
ATOM 2582 O O . ASP B 1 146 ? -10.508 16.062 13.352 1 98.69 146 ASP B O 1
ATOM 2586 N N . PRO B 1 147 ? -11.617 17.906 14.133 1 98.81 147 PRO B N 1
ATOM 2587 C CA . PRO B 1 147 ? -10.555 18.797 13.656 1 98.81 147 PRO B CA 1
ATOM 2588 C C . PRO B 1 147 ? -9.227 18.578 14.383 1 98.81 147 PRO B C 1
ATOM 2590 O O . PRO B 1 147 ? -9.219 18.344 15.594 1 98.81 147 PRO B O 1
ATOM 2593 N N . ASP B 1 148 ? -8.203 18.531 13.586 1 98.88 148 ASP B N 1
ATOM 2594 C CA . ASP B 1 148 ? -6.852 18.562 14.133 1 98.88 148 ASP B CA 1
ATOM 2595 C C . ASP B 1 148 ? -6.547 19.922 14.758 1 98.88 148 ASP B C 1
ATOM 2597 O O . ASP B 1 148 ? -6.68 20.953 14.102 1 98.88 148 ASP B O 1
ATOM 2601 N N . ASP B 1 149 ? -6.059 19.969 15.961 1 98.69 149 ASP B N 1
ATOM 2602 C CA . ASP B 1 149 ? -5.773 21.25 16.594 1 98.69 149 ASP B CA 1
ATOM 2603 C C . ASP B 1 149 ? -4.332 21.688 16.344 1 98.69 149 ASP B C 1
ATOM 2605 O O . ASP B 1 149 ? -3.877 22.688 16.875 1 98.69 149 ASP B O 1
ATOM 2609 N N . LEU B 1 150 ? -3.549 20.906 15.594 1 98.5 150 LEU B N 1
ATOM 2610 C CA . LEU B 1 150 ? -2.221 21.219 15.078 1 98.5 150 LEU B CA 1
ATOM 2611 C C . LEU B 1 150 ? -1.207 21.328 16.219 1 98.5 150 LEU B C 1
ATOM 2613 O O . LEU B 1 150 ? -0.209 22.031 16.094 1 98.5 150 LEU B O 1
ATOM 2617 N N . GLY B 1 151 ? -1.565 20.703 17.281 1 97.88 151 GLY B N 1
ATOM 2618 C CA . GLY B 1 151 ? -0.668 20.734 18.438 1 97.88 151 GLY B CA 1
ATOM 2619 C C . GLY B 1 151 ? -0.748 22.047 19.203 1 97.88 151 GLY B C 1
ATOM 2620 O O . GLY B 1 151 ? 0.19 22.406 19.922 1 97.88 151 GLY B O 1
ATOM 2621 N N . ARG B 1 152 ? -1.782 22.766 19.078 1 96.94 152 ARG B N 1
ATOM 2622 C CA . ARG B 1 152 ? -1.805 24.125 19.562 1 96.94 152 ARG B CA 1
ATOM 2623 C C . ARG B 1 152 ? -2.801 24.281 20.703 1 96.94 152 ARG B C 1
ATOM 2625 O O . ARG B 1 152 ? -2.873 25.344 21.344 1 96.94 152 ARG B O 1
ATOM 2632 N N . ARG B 1 153 ? -3.564 23.328 20.938 1 93.06 153 ARG B N 1
ATOM 2633 C CA . ARG B 1 153 ? -4.543 23.453 22 1 93.06 153 ARG B CA 1
ATOM 2634 C C . ARG B 1 153 ? -4.105 22.672 23.25 1 93.06 153 ARG B C 1
ATOM 2636 O O . ARG B 1 153 ? -2.996 22.141 23.281 1 93.06 153 ARG B O 1
ATOM 2643 N N . GLY B 1 154 ? -4.77 22.734 24.344 1 91.69 154 GLY B N 1
ATOM 2644 C CA . GLY B 1 154 ? -4.336 22.266 25.641 1 91.69 154 GLY B CA 1
ATOM 2645 C C . GLY B 1 154 ? -4.781 20.844 25.938 1 91.69 154 GLY B C 1
ATOM 2646 O O . GLY B 1 154 ? -4.633 20.359 27.062 1 91.69 154 GLY B O 1
ATOM 2647 N N . HIS B 1 155 ? -5.234 20.156 24.969 1 95.44 155 HIS B N 1
ATOM 2648 C CA . HIS B 1 155 ? -5.625 18.781 25.219 1 95.44 155 HIS B CA 1
ATOM 2649 C C . HIS B 1 155 ? -4.406 17.906 25.469 1 95.44 155 HIS B C 1
ATOM 2651 O O . HIS B 1 155 ? -3.34 18.125 24.891 1 95.44 155 HIS B O 1
ATOM 2657 N N . PRO B 1 156 ? -4.488 16.828 26.234 1 96.75 156 PRO B N 1
ATOM 2658 C CA . PRO B 1 156 ? -3.365 15.953 26.578 1 96.75 156 PRO B CA 1
ATOM 2659 C C . PRO B 1 156 ? -2.725 15.312 25.359 1 96.75 156 PRO B C 1
ATOM 2661 O O . PRO B 1 156 ? -1.52 15.047 25.344 1 96.75 156 PRO B O 1
ATOM 2664 N N . ASP B 1 157 ? -3.504 15 24.25 1 97.44 157 ASP B N 1
ATOM 2665 C CA . ASP B 1 157 ? -2.961 14.32 23.078 1 97.44 157 ASP B CA 1
ATOM 2666 C C . ASP B 1 157 ? -2.736 15.297 21.938 1 97.44 157 ASP B C 1
ATOM 2668 O O . ASP B 1 157 ? -2.539 14.883 20.781 1 97.44 157 ASP B O 1
ATOM 2672 N N . SER B 1 158 ? -2.76 16.594 22.234 1 98.31 158 SER B N 1
ATOM 2673 C CA . SER B 1 158 ? -2.555 17.609 21.219 1 98.31 158 SER B CA 1
ATOM 2674 C C . SER B 1 158 ? -1.18 17.484 20.562 1 98.31 158 SER B C 1
ATOM 2676 O O . SER B 1 158 ? -1.06 17.516 19.344 1 98.31 158 SER B O 1
ATOM 2678 N N . LYS B 1 159 ? -0.142 17.234 21.344 1 97.44 159 LYS B N 1
ATOM 2679 C CA . LYS B 1 159 ? 1.238 17.234 20.859 1 97.44 159 LYS B CA 1
ATOM 2680 C C . LYS B 1 159 ? 1.614 15.875 20.281 1 97.44 159 LYS B C 1
ATOM 2682 O O . LYS B 1 159 ? 2.723 15.695 19.766 1 97.44 159 LYS B O 1
ATOM 2687 N N . THR B 1 160 ? 0.698 14.969 20.312 1 97.56 160 THR B N 1
ATOM 2688 C CA . THR B 1 160 ? 0.983 13.656 19.734 1 97.56 160 THR B CA 1
ATOM 2689 C C . THR B 1 160 ? 0.09 13.398 18.531 1 97.56 160 THR B C 1
ATOM 2691 O O . THR B 1 160 ? 0.55 12.867 17.516 1 97.56 160 THR B O 1
ATOM 2694 N N . THR B 1 161 ? -1.223 13.836 18.625 1 97.88 161 THR B N 1
ATOM 2695 C CA . THR B 1 161 ? -2.145 13.453 17.562 1 97.88 161 THR B CA 1
ATOM 2696 C C . THR B 1 161 ? -2.92 14.672 17.062 1 97.88 161 THR B C 1
ATOM 2698 O O . THR B 1 161 ? -3.721 14.562 16.125 1 97.88 161 THR B O 1
ATOM 2701 N N . GLY B 1 162 ? -2.754 15.836 17.719 1 98.5 162 GLY B N 1
ATOM 2702 C CA . GLY B 1 162 ? -3.559 17 17.375 1 98.5 162 GLY B CA 1
ATOM 2703 C C . GLY B 1 162 ? -5 16.875 17.844 1 98.5 162 GLY B C 1
ATOM 2704 O O . GLY B 1 162 ? -5.859 17.641 17.406 1 98.5 162 GLY B O 1
ATOM 2705 N N . HIS B 1 163 ? -5.27 15.844 18.656 1 98.56 163 HIS B N 1
ATOM 2706 C CA . HIS B 1 163 ? -6.609 15.609 19.188 1 98.56 163 HIS B CA 1
ATOM 2707 C C . HIS B 1 163 ? -7.633 15.484 18.062 1 98.56 163 HIS B C 1
ATOM 2709 O O . HIS B 1 163 ? -8.719 16.062 18.141 1 98.56 163 HIS B O 1
ATOM 2715 N N . ALA B 1 164 ? -7.324 14.781 17.109 1 98.38 164 ALA B N 1
ATOM 2716 C CA . ALA B 1 164 ? -8.125 14.75 15.891 1 98.38 164 ALA B CA 1
ATOM 2717 C C . ALA B 1 164 ? -9.242 13.719 15.992 1 98.38 164 ALA B C 1
ATOM 2719 O O . ALA B 1 164 ? -10.008 13.523 15.039 1 98.38 164 ALA B O 1
ATOM 2720 N N . GLY B 1 165 ? -9.359 12.922 17.078 1 98.06 165 GLY B N 1
ATOM 2721 C CA . GLY B 1 165 ? -10.469 12.008 17.281 1 98.06 165 GLY B CA 1
ATOM 2722 C C . GLY B 1 165 ? -10.32 10.703 16.531 1 98.06 165 GLY B C 1
ATOM 2723 O O . GLY B 1 165 ? -9.211 10.328 16.141 1 98.06 165 GLY B O 1
ATOM 2724 N N . GLY B 1 166 ? -11.398 9.938 16.359 1 98.12 166 GLY B N 1
ATOM 2725 C CA . GLY B 1 166 ? -11.406 8.602 15.781 1 98.12 166 GLY B CA 1
ATOM 2726 C C . GLY B 1 166 ? -11.016 8.578 14.32 1 98.12 166 GLY B C 1
ATOM 2727 O O . GLY B 1 166 ? -11.055 9.602 13.641 1 98.12 166 GLY B O 1
ATOM 2728 N N . ARG B 1 167 ? -10.633 7.422 13.883 1 98.75 167 ARG B N 1
ATOM 2729 C CA . ARG B 1 167 ? -10.258 7.191 12.492 1 98.75 167 ARG B CA 1
ATOM 2730 C C . ARG B 1 167 ? -11.461 6.777 11.664 1 98.75 167 ARG B C 1
ATOM 2732 O O . ARG B 1 167 ? -11.961 5.656 11.797 1 98.75 167 ARG B O 1
ATOM 2739 N N . LEU B 1 168 ? -11.922 7.637 10.742 1 98.62 168 LEU B N 1
ATOM 2740 C CA . LEU B 1 168 ? -13.156 7.406 10 1 98.62 168 LEU B CA 1
ATOM 2741 C C . LEU B 1 168 ? -12.891 6.566 8.758 1 98.62 168 LEU B C 1
ATOM 2743 O O . LEU B 1 168 ? -13.758 5.809 8.312 1 98.62 168 LEU B O 1
ATOM 2747 N N . GLY B 1 169 ? -11.797 6.77 8.172 1 98.69 169 GLY B N 1
ATOM 2748 C CA . GLY B 1 169 ? -11.406 6.086 6.953 1 98.69 169 GLY B CA 1
ATOM 2749 C C . GLY B 1 169 ? -9.906 6.062 6.738 1 98.69 169 GLY B C 1
ATOM 2750 O O . GLY B 1 169 ? -9.188 6.934 7.234 1 98.69 169 GLY B O 1
ATOM 2751 N N . CYS B 1 170 ? -9.461 5.066 6.027 1 98.88 170 CYS B N 1
ATOM 2752 C CA . CYS B 1 170 ? -8.039 4.941 5.719 1 98.88 170 CYS B CA 1
ATOM 2753 C C . CYS B 1 170 ? -7.828 4.18 4.414 1 98.88 170 CYS B C 1
ATOM 2755 O O . CYS B 1 170 ? -8.719 3.465 3.957 1 98.88 170 CYS B O 1
ATOM 2757 N N . GLY B 1 171 ? -6.785 4.41 3.76 1 98.88 171 GLY B N 1
ATOM 2758 C CA . GLY B 1 171 ? -6.348 3.719 2.557 1 98.88 171 GLY B CA 1
ATOM 2759 C C . GLY B 1 171 ? -4.84 3.561 2.477 1 98.88 171 GLY B C 1
ATOM 2760 O O . GLY B 1 171 ? -4.094 4.473 2.838 1 98.88 171 GLY B O 1
ATOM 2761 N N . VAL B 1 172 ? -4.379 2.373 2.047 1 98.94 172 VAL B N 1
ATOM 2762 C CA . VAL B 1 172 ? -2.953 2.113 1.875 1 98.94 172 VAL B CA 1
ATOM 2763 C C . VAL B 1 172 ? -2.451 2.803 0.608 1 98.94 172 VAL B C 1
ATOM 2765 O O . VAL B 1 172 ? -3.098 2.736 -0.44 1 98.94 172 VAL B O 1
ATOM 2768 N N . ILE B 1 173 ? -1.334 3.477 0.724 1 98.94 173 ILE B N 1
ATOM 2769 C CA . ILE B 1 173 ? -0.767 4.223 -0.395 1 98.94 173 ILE B CA 1
ATOM 2770 C C . ILE B 1 173 ? 0.004 3.271 -1.309 1 98.94 173 ILE B C 1
ATOM 2772 O O . ILE B 1 173 ? 1.033 2.719 -0.914 1 98.94 173 ILE B O 1
ATOM 2776 N N . GLY B 1 174 ? -0.497 3.096 -2.463 1 98.81 174 GLY B N 1
ATOM 2777 C CA . GLY B 1 174 ? 0.063 2.154 -3.422 1 98.81 174 GLY B CA 1
ATOM 2778 C C . GLY B 1 174 ? 0.688 2.832 -4.625 1 98.81 174 GLY B C 1
ATOM 2779 O O . GLY B 1 174 ? 0.401 3.996 -4.91 1 98.81 174 GLY B O 1
ATOM 2780 N N . ILE B 1 175 ? 1.439 2.094 -5.34 1 98.38 175 ILE B N 1
ATOM 2781 C CA . ILE B 1 175 ? 2.115 2.545 -6.551 1 98.38 175 ILE B CA 1
ATOM 2782 C C . ILE B 1 175 ? 1.1 2.701 -7.684 1 98.38 175 ILE B C 1
ATOM 2784 O O . ILE B 1 175 ? 0.283 1.807 -7.918 1 98.38 175 ILE B O 1
ATOM 2788 N N . GLU B 1 176 ? 1.152 3.828 -8.312 1 98.25 176 GLU B N 1
ATOM 2789 C CA . GLU B 1 176 ? 0.326 4.031 -9.5 1 98.25 176 GLU B 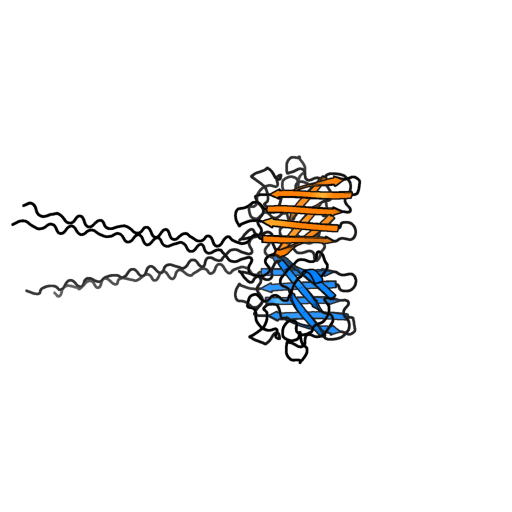CA 1
ATOM 2790 C C . GLU B 1 176 ? 1.181 4.105 -10.766 1 98.25 176 GLU B C 1
ATOM 2792 O O . GLU B 1 176 ? 0.864 3.471 -11.773 1 98.25 176 GLU B O 1
ATOM 2797 N N . HIS B 1 177 ? 2.309 4.879 -10.672 1 95.25 177 HIS B N 1
ATOM 2798 C CA . HIS B 1 177 ? 3.168 5.09 -11.828 1 95.25 177 HIS B CA 1
ATOM 2799 C C . HIS B 1 177 ? 4.531 5.633 -11.414 1 95.25 177 HIS B C 1
ATOM 2801 O O . HIS B 1 177 ? 4.621 6.512 -10.555 1 95.25 177 HIS B O 1
ATOM 2807 N N . PRO B 1 178 ? 5.637 5.203 -12.102 1 93.56 178 PRO B N 1
ATOM 2808 C CA . PRO B 1 178 ? 5.762 4.082 -13.039 1 93.56 178 PRO B CA 1
ATOM 2809 C C . PRO B 1 178 ? 5.676 2.725 -12.344 1 93.56 178 PRO B C 1
ATOM 2811 O O . PRO B 1 178 ? 5.852 2.637 -11.125 1 93.56 178 PRO B O 1
ATOM 2814 N N . PRO B 1 179 ? 5.355 1.659 -13.07 1 88 179 PRO B N 1
ATOM 2815 C CA . PRO B 1 179 ? 5.168 0.333 -12.477 1 88 179 PRO B CA 1
ATOM 2816 C C . PRO B 1 179 ? 6.488 -0.382 -12.203 1 88 179 PRO B C 1
ATOM 2818 O O . PRO B 1 179 ? 6.5 -1.437 -11.562 1 88 179 PRO B O 1
ATOM 2821 N N . ASP B 1 180 ? 7.551 0.088 -12.688 1 80 180 ASP B N 1
ATOM 2822 C CA . ASP B 1 180 ? 8.82 -0.627 -12.602 1 80 180 ASP B CA 1
ATOM 2823 C C . ASP B 1 180 ? 9.539 -0.318 -11.289 1 80 180 ASP B C 1
ATOM 2825 O O . ASP B 1 180 ? 9.039 -0.646 -10.211 1 80 180 ASP B O 1
ATOM 2829 N N . PHE B 1 181 ? 10.578 0.49 -11.25 1 75.44 181 PHE B N 1
ATOM 2830 C CA . PHE B 1 181 ? 11.508 0.598 -10.133 1 75.44 181 PHE B CA 1
ATOM 2831 C C . PHE B 1 181 ? 11.133 1.768 -9.227 1 75.44 181 PHE B C 1
ATOM 2833 O O . PHE B 1 181 ? 10.906 2.881 -9.711 1 75.44 181 PHE B O 1
ATOM 2840 N N . TRP B 1 182 ? 10.898 1.606 -8.031 1 71.88 182 TRP B N 1
ATOM 2841 C CA . TRP B 1 182 ? 10.555 2.701 -7.129 1 71.88 182 TRP B CA 1
ATOM 2842 C C . TRP B 1 182 ? 11.664 2.922 -6.105 1 71.88 182 TRP B C 1
ATOM 2844 O O . TRP B 1 182 ? 11.859 4.043 -5.625 1 71.88 182 TRP B O 1
ATOM 2854 N N . ASN B 1 183 ? 12.336 1.955 -5.586 1 61.19 183 ASN B N 1
ATOM 2855 C CA . ASN B 1 183 ? 13.273 2.205 -4.492 1 61.19 183 ASN B CA 1
ATOM 2856 C C . ASN B 1 183 ? 14.719 2.158 -4.973 1 61.19 183 ASN B C 1
ATOM 2858 O O . ASN B 1 183 ? 15.562 1.498 -4.359 1 61.19 183 ASN B O 1
ATOM 2862 N N . SER B 1 184 ? 14.977 2.514 -6.223 1 46.25 184 SER B N 1
ATOM 2863 C CA . SER B 1 184 ? 16.375 2.465 -6.625 1 46.25 184 SER B CA 1
ATOM 2864 C C . SER B 1 184 ? 17.188 3.58 -5.961 1 46.25 184 SER B C 1
ATOM 2866 O O . SER B 1 184 ? 16.719 4.719 -5.879 1 46.25 184 SER B O 1
ATOM 2868 N N . SER B 1 185 ? 17.828 3.236 -4.914 1 40.53 185 SER B N 1
ATOM 2869 C CA . SER B 1 185 ? 18.797 4.219 -4.43 1 40.53 185 SER B CA 1
ATOM 2870 C C . SER B 1 185 ? 19.516 4.91 -5.59 1 40.53 185 SER B C 1
ATOM 2872 O O . SER B 1 185 ? 19.953 4.254 -6.535 1 40.53 185 SER B O 1
ATOM 2874 N N . SER B 1 186 ? 19.031 5.938 -5.984 1 38.88 186 SER B N 1
ATOM 2875 C CA . SER B 1 186 ? 19.906 6.66 -6.902 1 38.88 186 SER B CA 1
ATOM 2876 C C . SER B 1 186 ? 21.344 6.672 -6.406 1 38.88 186 SER B C 1
ATOM 2878 O O . SER B 1 186 ? 21.641 7.246 -5.355 1 38.88 186 SER B O 1
ATOM 2880 N N . THR B 1 187 ? 21.969 5.566 -6.332 1 34.94 187 THR B N 1
ATOM 2881 C CA . THR B 1 187 ? 23.406 5.766 -6.148 1 34.94 187 THR B CA 1
ATOM 2882 C C . THR B 1 187 ? 23.922 6.848 -7.09 1 34.94 187 THR B C 1
ATOM 2884 O O . THR B 1 187 ? 23.828 6.719 -8.312 1 34.94 187 THR B O 1
ATOM 2887 N N . ALA B 1 188 ? 23.859 7.988 -6.602 1 35.03 188 ALA B N 1
ATOM 2888 C CA . ALA B 1 188 ? 24.641 9.039 -7.25 1 35.03 188 ALA B CA 1
ATOM 2889 C C . ALA B 1 188 ? 26.047 8.562 -7.555 1 35.03 188 ALA B C 1
ATOM 2891 O O . ALA B 1 188 ? 26.75 8.07 -6.672 1 35.03 188 ALA B O 1
ATOM 2892 N N . SER B 1 189 ? 26.234 8.008 -8.68 1 33.69 189 SER B N 1
ATOM 2893 C CA . SER B 1 189 ? 27.609 7.836 -9.125 1 33.69 189 SER B CA 1
ATOM 2894 C C . SER B 1 189 ? 28.484 9.016 -8.695 1 33.69 189 SER B C 1
ATOM 2896 O O . SER B 1 189 ? 28.25 10.148 -9.117 1 33.69 189 SER B O 1
ATOM 2898 N N . SER B 1 190 ? 28.812 8.953 -7.43 1 34.56 190 SER B N 1
ATOM 2899 C CA . SER B 1 190 ? 29.875 9.898 -7.098 1 34.56 190 SER B CA 1
ATOM 2900 C C . SER B 1 190 ? 30.922 9.953 -8.195 1 34.56 190 SER B C 1
ATOM 2902 O O . SER B 1 190 ? 31.547 8.93 -8.523 1 34.56 190 SER B O 1
ATOM 2904 N N . SER B 1 191 ? 30.688 10.75 -9.102 1 35.41 191 SER B N 1
ATOM 2905 C CA . SER B 1 191 ? 31.766 11.047 -10.031 1 35.41 191 SER B CA 1
ATOM 2906 C C . SER B 1 191 ? 33.094 11.25 -9.297 1 35.41 191 SER B C 1
ATOM 2908 O O . SER B 1 191 ? 33.219 12.164 -8.477 1 35.41 191 SER B O 1
ATOM 2910 N N . ILE B 1 192 ? 33.75 10.156 -8.938 1 37.38 192 ILE B N 1
ATOM 2911 C CA . ILE B 1 192 ? 35.156 10.281 -8.523 1 37.38 192 ILE B CA 1
ATOM 2912 C C . ILE B 1 192 ? 35.875 11.234 -9.469 1 37.38 192 ILE B C 1
ATOM 2914 O O . ILE B 1 192 ? 35.969 10.984 -10.672 1 37.38 192 ILE B O 1
ATOM 2918 N N . ILE B 1 193 ? 35.781 12.469 -9.109 1 39.53 193 ILE B N 1
ATOM 2919 C CA . ILE B 1 193 ? 36.656 13.43 -9.75 1 39.53 193 ILE B CA 1
ATOM 2920 C C . ILE B 1 193 ? 38.125 13.023 -9.516 1 39.53 193 ILE B C 1
ATOM 2922 O O . ILE B 1 193 ? 38.594 13 -8.375 1 39.53 193 ILE B O 1
ATOM 2926 N N . LEU B 1 194 ? 38.562 12.055 -10.273 1 37.66 194 LEU B N 1
ATOM 2927 C CA . LEU B 1 194 ? 40 11.781 -10.281 1 37.66 194 LEU B CA 1
ATOM 2928 C C . LEU B 1 194 ? 40.781 13.031 -10.648 1 37.66 194 LEU B C 1
ATOM 2930 O O . LEU B 1 194 ? 40.625 13.555 -11.758 1 37.66 194 LEU B O 1
ATOM 2934 N N . ILE B 1 195 ? 41 13.875 -9.625 1 41.47 195 ILE B N 1
ATOM 2935 C CA . ILE B 1 195 ? 41.906 14.977 -9.812 1 41.47 195 ILE B CA 1
ATOM 2936 C C . ILE B 1 195 ? 43.312 14.43 -10.086 1 41.47 195 ILE B C 1
ATOM 2938 O O . ILE B 1 195 ? 43.875 13.711 -9.258 1 41.47 195 ILE B O 1
ATOM 2942 N N . LEU B 1 196 ? 43.656 14.07 -11.289 1 41.06 196 LEU B N 1
ATOM 2943 C CA . LEU B 1 196 ? 45.031 13.766 -11.711 1 41.06 196 LEU B CA 1
ATOM 2944 C C . LEU B 1 196 ? 45.969 14.93 -11.398 1 41.06 196 LEU B C 1
ATOM 2946 O O . LEU B 1 196 ? 45.75 16.031 -11.898 1 41.06 196 LEU B O 1
ATOM 2950 N N . ALA B 1 197 ? 46.5 15.016 -10.148 1 36.19 197 ALA B N 1
ATOM 2951 C CA . ALA B 1 197 ? 47.594 15.938 -9.805 1 36.19 197 ALA B CA 1
ATOM 2952 C C . ALA B 1 197 ? 48.781 15.742 -10.727 1 36.19 197 ALA B C 1
ATOM 2954 O O . ALA B 1 197 ? 49.375 14.648 -10.773 1 36.19 197 ALA B O 1
ATOM 2955 N N . ALA B 1 198 ? 48.812 16.375 -11.906 1 38.22 198 ALA B N 1
ATOM 2956 C CA . ALA B 1 198 ? 50 16.453 -12.75 1 38.22 198 ALA B CA 1
ATOM 2957 C C . ALA B 1 198 ? 51.188 17.031 -11.984 1 38.22 198 ALA B C 1
ATOM 2959 O O . ALA B 1 198 ? 51.094 18.156 -11.492 1 38.22 198 ALA B O 1
ATOM 2960 N N . VAL B 1 199 ? 51.844 16.219 -11.172 1 37.72 199 VAL B N 1
ATOM 2961 C CA . VAL B 1 199 ? 53.094 16.609 -10.562 1 37.72 199 VAL B CA 1
ATOM 2962 C C . VAL B 1 199 ? 54.062 17.109 -11.641 1 37.72 199 VAL B C 1
ATOM 2964 O O . VAL B 1 199 ? 54.406 16.375 -12.57 1 37.72 199 VAL B O 1
ATOM 2967 N N . ILE B 1 200 ? 54.031 18.406 -12 1 40.03 200 ILE B N 1
ATOM 2968 C CA . ILE B 1 200 ? 55 19.078 -12.859 1 40.03 200 ILE B CA 1
ATOM 2969 C C . ILE B 1 200 ? 56.375 19.031 -12.219 1 40.03 200 ILE B C 1
ATOM 2971 O O . ILE B 1 200 ? 56.594 19.547 -11.125 1 40.03 200 ILE B O 1
ATOM 2975 N N . ILE B 1 201 ? 57.156 17.922 -12.32 1 37.75 201 ILE B N 1
ATOM 2976 C CA . ILE B 1 201 ? 58.531 17.781 -11.93 1 37.75 201 ILE B CA 1
ATOM 2977 C C . ILE B 1 201 ? 59.406 18.719 -12.758 1 37.75 201 ILE B C 1
ATOM 2979 O O . ILE B 1 201 ? 59.438 18.609 -13.992 1 37.75 201 ILE B O 1
ATOM 2983 N N . SER B 1 202 ? 59.469 20.031 -12.414 1 39.25 202 SER B N 1
ATOM 2984 C CA . SER B 1 202 ? 60.406 21 -12.969 1 39.25 202 SER B CA 1
ATOM 2985 C C . SER B 1 202 ? 61.844 20.516 -12.852 1 39.25 202 SER B C 1
ATOM 2987 O O . SER B 1 202 ? 62.281 20.094 -11.781 1 39.25 202 SER B O 1
ATOM 2989 N N . GLY B 1 203 ? 62.344 19.781 -13.852 1 36.16 203 GLY B N 1
ATOM 2990 C CA . GLY B 1 203 ? 63.75 19.438 -14.031 1 36.16 203 GLY B CA 1
ATOM 2991 C C . GLY B 1 203 ? 64.688 20.625 -13.883 1 36.16 203 GLY B C 1
ATOM 2992 O O . GLY B 1 203 ? 64.562 21.609 -14.602 1 36.16 203 GLY B O 1
ATOM 2993 N N . LEU B 1 204 ? 65.062 21.031 -12.664 1 34.31 204 LEU B N 1
ATOM 2994 C CA . LEU B 1 204 ? 66.125 21.984 -12.375 1 34.31 204 LEU B CA 1
ATOM 2995 C C . LEU B 1 204 ? 67.375 21.641 -13.141 1 34.31 204 LEU B C 1
ATOM 2997 O O . LEU B 1 204 ? 67.938 20.562 -12.945 1 34.31 204 LEU B O 1
ATOM 3001 N N . ALA B 1 205 ? 67.5 21.984 -14.438 1 33.94 205 ALA B N 1
ATOM 3002 C CA . ALA B 1 205 ? 68.75 21.984 -15.195 1 33.94 205 ALA B CA 1
ATOM 3003 C C . ALA B 1 205 ? 69.875 22.688 -14.422 1 33.94 205 ALA B C 1
ATOM 3005 O O . ALA B 1 205 ? 69.688 23.859 -14.047 1 33.94 205 ALA B O 1
ATOM 3006 N N . ASN B 1 206 ? 70.562 21.906 -13.562 1 31.36 206 ASN B N 1
ATOM 3007 C CA . ASN B 1 206 ? 71.812 22.312 -12.953 1 31.36 206 ASN B CA 1
ATOM 3008 C C . ASN B 1 206 ? 72.75 22.906 -13.977 1 31.36 206 ASN B C 1
ATOM 3010 O O . ASN B 1 206 ? 73.125 22.25 -14.945 1 31.36 206 ASN B O 1
ATOM 3014 N N . SER B 1 207 ? 72.625 24.156 -14.383 1 31.17 207 SER B N 1
ATOM 3015 C CA . SER B 1 207 ? 73.688 24.922 -15.055 1 31.17 207 SER B CA 1
ATOM 3016 C C . SER B 1 207 ? 75 24.734 -14.352 1 31.17 207 SER B C 1
ATOM 3018 O O . SER B 1 207 ? 75.188 25.078 -13.18 1 31.17 207 SER B O 1
ATOM 3020 N N . ARG B 1 208 ? 75.812 23.734 -14.734 1 25.86 208 ARG B N 1
ATOM 3021 C CA . ARG B 1 208 ? 77.25 24 -14.672 1 25.86 208 ARG B CA 1
ATOM 3022 C C . ARG B 1 208 ? 77.625 25.156 -15.586 1 25.86 208 ARG B C 1
ATOM 3024 O O . ARG B 1 208 ? 77.125 25.281 -16.703 1 25.86 208 ARG B O 1
#

InterPro domains:
  IPR001424 Superoxide dismutase, copper/zinc binding domain [PF00080] (38-173)
  IPR001424 Superoxide dismutase, copper/zinc binding domain [PR00068] (68-90)
  IPR001424 Superoxide dismutase, copper/zinc binding domain [PR00068] (104-113)
  IPR001424 Superoxide dismutase, copper/zinc binding domain [PR00068] (123-145)
  IPR001424 Superoxide dismutase, copper/zinc binding domain [PR00068] (148-174)
  IPR001424 Superoxide dismutase, copper/zinc binding domain [cd00305] (27-170)
  IPR018152 Superoxide dismutase, copper/zinc, binding site [PS00087] (68-78)
  IPR018152 Superoxide dismutase, copper/zinc, binding site [PS00332] (162-173)
  IPR024134 Superoxide dismutase (Cu/Zn) / superoxide dismutase copper chaperone [PTHR10003] (26-177)
  IPR036423 Superoxide dismutase-like, copper/zinc binding domain superfamily [G3DSA:2.60.40.200] (24-184)
  IPR036423 Superoxide dismutase-like, copper/zinc binding domain superfamily [SSF49329] (29-175)

Organism: Bemisia tabaci (NCBI:txid7038)

Radius of gyration: 29.35 Å; Cα contacts (8 Å, |Δi|>4): 1037; chains: 2; bounding box: 105×61×59 Å

=== Feature glossary ===
Key to the feature types in this record:

— What the protein is —

Primary structure: the covalent order of the twenty standard amino acids along the backbone. Two proteins with the same sequence will (almost always) fold to the same structure; two with 30% identity often share a fold but not the details.

Database cross-references. InterPro integrates a dozen domain/family signature databases into unified entries with residue-range hits. GO terms attach function/process/location labels with evidence codes. CATH codes position the fold in a four-level structural taxonomy. Organism is the NCBI-taxonomy species name.

— Where its atoms are —

The mmCIF block holds the 3D Cartesian coordinates of each backbone atom (N, Cα, C, O) in ångströms. mmCIF is the PDB's canonical archive format — a tagged-loop text representation of the atomic model.

Six rendered views show the 3D structure from the faces of a cube — i.e. along ±x, ±y, ±z. Rendering representation is drawn randomly per protein from cartoon (secondary-structure ribbons), sticks (backbone bonds), or molecular surface; coloring is either N→C rainbow (blue at the N-terminus through red at the C-terminus) or one color per chain.

— Local backbone conformation —

DSSP 8-state secondary structure assigns each residue one of H (α-helix), G (3₁₀-helix), I (π-helix), E (extended β-strand), B (isolated β-bridge), T (hydrogen-bonded turn), S (bend), or '-' (coil). The assignment is computed from backbone hydrogen-bond geometry via the Kabsch–Sander algorithm.

P-SEA three-state annotation labels each residue as helix, strand, or coil based purely on the geometry of the Cα trace. It serves as a fallback when the full backbone (and thus DSSP) is unavailable.

The φ/ψ torsion pair specifies the backbone conformation at each residue. φ rotates about the N–Cα bond, ψ about the Cα–C bond. Steric clashes forbid most of the (φ, ψ) plane — the allowed regions (α-helix basin, β-sheet basin, left-handed helix) are the Ramachandran-allowed regions.

— Global shape and packing —

The geometric summary reports three shape descriptors. Rg (radius of gyration) measures how spread out the Cα atoms are about their centre of mass; compact globular proteins have small Rg, elongated or unfolded ones large. Cα contacts (<8 Å, |i−j|>4) count long-range residue pairs in spatial proximity — high for tightly packed folds, near zero for rods or random coil. The bounding-box extents give the protein's footprint along x, y, z in Å.

Accessible surface area quantifies burial. A residue with SASA near zero is packed into the hydrophobic core; one with SASA >100 Å² sits on the surface. Computed here via the Shrake–Rupley numerical algorithm with a 1.4 Å probe.

Plot images: a contact map (which residues are close in 3D, as an N×N binary image), a Ramachandran scatter (backbone torsion angles, revealing secondary-structure composition at a glance), and — for AlphaFold structures — a PAE heatmap (pairwise prediction confidence).

— Structural neighborhood —

The Foldseek 3Di string encodes local tertiary geometry as a 20-letter alphabet — one character per residue — derived from the relative positions of nearby Cα atoms. Unlike the amino-acid sequence, 3Di is a direct function of the 3D structure, so two proteins with the same fold have similar 3Di strings even at low sequence identity.

Nearest PDB neighbors are the top structural matches found by Foldseek when searching this structure against the entire Protein Data Bank. Each hit reports a TM-score (0 to 1; >0.5 almost always implies the same fold) and an E-value. These are *structural* homologs — they may share no detectable sequence similarity.

— Confidence and disorder —

For AlphaFold models, the B-factor field carries pLDDT — the model's own estimate of local accuracy on a 0–100 scale. Regions with pLDDT<50 should be treated as essentially unmodeled; they often correspond to intrinsically disordered segments.

B-factor (Debye–Waller factor) reflects atomic displacement in the crystal lattice. It is an experimental observable (units Å²), not a prediction; low values mean the atom is pinned down, high values mean it moves or is heterogeneous across the crystal.

Predicted aligned error is AlphaFold's pairwise confidence. Unlike pLDDT (per-residue), PAE is per-residue-pair and captures whether two parts of the structure are correctly placed relative to each other. Units are ångströms of expected positional error.